Protein AF-D3S7F4-F1 (afdb_monomer_lite)

Secondary structure (DSSP, 8-state):
--TT---------HHHHHHHHHHHHHHHHHHGGGB-HHHHHHHHHHHHHHHHHHHHHHTTTTTHHHHHHHHHHHTT-HHHHHHHHHHHHHHHHHHHHHHHHHHHTT-GGGGGSHHHHHHHHHHHHHHHHHHHHHH-GGGGGGHHHHHHHHHHHHHHHHHHHTSS--TTHHHHHHHHHHHHHHHHHHHHHS-GGGGGG-HHHHHHHHHHHHHTHHHHTT-HHHHHHHHHHHHHHHHHHTT--HHHHHHHHHHHTTT-HHHHHHHHHHHHHHHHHHHHTTPPPPGGGHHHHHHHHHHHHHTT--SPB-------PPP--HHHHHHHH-TTHHHHGGGPPPPHHHHHHHHT--HHHHHHHHHHHHHT-TTS-HHHHTHHHHHHT----TT-SSSSEEEEEETTEEEEEE--EE-TTT--SSSB-GGGHHHHHTHHHH-SSEEEEEEESSPBPHHHHHHHHHHHHHH---EEEEETHHHHHHHHHTT--

Sequence (485 aa):
MISKLKLKTFKIEKRYSANTAFVIFKILKIYDSKIDVIDYITLHRVFAEIHEELIETTYRHFFGYLYQSLISYKRRNYYKLQYQINSAIYDMEIMGVKILYSRLYDYYEYLDDSLSNNFFERIDDMIECDKLVLKNKKLKYLWNLALYNLCTANKILNLYIQTNRGIYRQKSINLCKKISAILSDFINKHNIEYFYKYPSLLTYILYNLESNKQFVSRNHSIQSAILRIRDYLPTLFSKAKFKHLCWMCINLYDLDKELFNQAFRLFLEKLLESEQKRIEIPKQELPQVVLVLAYYLSDKYNGKLNFDFPIEFEKIDFENVYNILFPKYQQEFYKINVSDEDLRRLQNMDDSEIRKSLSKIIKMSDKIPEYVKQKLDTESEKPHTSAEISDFEIEIKINNKSLYVCFPIKSGREIRSRTVSENYIYQITKPFIHYKDCAVIFLTAKKCSLNLRNAINKYKERFSLPIDVLEAENLAKLFKIYGVL

Radius of gyration: 27.29 Å; chains: 1; bounding box: 67×52×82 Å

Foldseek 3Di:
DLQPPALPDDPDDLVLLLVLLVLLLLCCVLQVVFADLVVNLVSLQSLVVSLVVLVVVCVVQLLVLLQVLLVCVVVVVVVVNLVSLVVNLSSLSSLLSQLSVCVVLVPCVSCVDPSNVSCLVRNVNNLVSLLVLLPDPVNVVCVLSSLSSLLSLLVSLLSVCPHPDDPCNVVSLVSLVSSLVSLLVSLVVDDPCVCLVPLLSLLSSLLSLQSNCVSVVPDPSSVVSNVSSVVCNLVSLVSDDLLSLLSNLVSCLVPPVVSNVSSLVSNVVVVVVCVVVVPDDPSSSVSSVVSSVVSVCSVPDDHHDYSPHDAAADADDVVVVCCQQPVCLVVCVVVDDADPVLLVVQLPDDLLLLLVLSLLSRLPGPQDDPVQNVCSVVLSVDDDDPSDQASGWGWHDDPNDIEIEGEHEDHSVNDPDQADDLVCVSSQSSNSSPDNHYAYEYEYSHHHDPNNVVSVVCCCVVRVHRYHYQYRPNNSSSSVSVPND

pLDDT: mean 88.12, std 11.32, range [26.39, 98.5]

Structure (mmCIF, N/CA/C/O backbone):
data_AF-D3S7F4-F1
#
_entry.id   AF-D3S7F4-F1
#
loop_
_atom_site.group_PDB
_atom_site.id
_atom_site.type_symbol
_atom_site.label_atom_id
_atom_site.label_alt_id
_atom_site.label_comp_id
_atom_site.label_asym_id
_atom_site.label_entity_id
_atom_site.label_seq_id
_atom_site.pdbx_PDB_ins_code
_atom_site.Cartn_x
_atom_site.Cartn_y
_atom_site.Cartn_z
_atom_site.occupancy
_atom_site.B_iso_or_equiv
_atom_site.auth_seq_id
_atom_site.auth_comp_id
_atom_site.auth_asym_id
_atom_site.auth_atom_id
_atom_site.pdbx_PDB_model_num
ATOM 1 N N . MET A 1 1 ? 2.915 24.996 -0.745 1.00 30.48 1 MET A N 1
ATOM 2 C CA . MET A 1 1 ? 2.501 24.625 0.627 1.00 30.48 1 MET A CA 1
ATOM 3 C C . MET A 1 1 ? 2.683 23.127 0.909 1.00 30.48 1 MET A C 1
ATOM 5 O O . MET A 1 1 ? 3.118 22.802 1.998 1.00 30.48 1 MET A O 1
ATOM 9 N N . ILE A 1 2 ? 2.476 22.218 -0.061 1.00 33.16 2 ILE A N 1
ATOM 10 C CA . ILE A 1 2 ? 2.768 20.767 0.094 1.00 33.16 2 ILE A CA 1
ATOM 11 C C . ILE A 1 2 ? 4.264 20.431 -0.097 1.00 33.16 2 ILE A C 1
ATOM 13 O O . ILE A 1 2 ? 4.783 19.521 0.537 1.00 33.16 2 ILE A O 1
ATOM 17 N N . SER A 1 3 ? 4.993 21.238 -0.873 1.00 26.39 3 SER A N 1
ATOM 18 C CA . SER A 1 3 ? 6.397 21.024 -1.277 1.00 26.39 3 SER A CA 1
ATOM 19 C C . SER A 1 3 ? 7.462 21.143 -0.169 1.00 26.39 3 SER A C 1
ATOM 21 O O . SER A 1 3 ? 8.642 21.313 -0.464 1.00 26.39 3 SER A O 1
ATOM 23 N N . LYS A 1 4 ? 7.080 21.136 1.114 1.00 30.80 4 LYS A N 1
ATOM 24 C CA . LYS A 1 4 ? 8.023 21.245 2.246 1.00 30.80 4 LYS A CA 1
ATOM 25 C C . LYS A 1 4 ? 7.849 20.173 3.322 1.00 30.80 4 LYS A C 1
ATOM 27 O O . LYS A 1 4 ? 8.551 20.221 4.330 1.00 30.80 4 LYS A O 1
ATOM 32 N N . LEU A 1 5 ? 6.989 19.176 3.114 1.00 36.12 5 LEU A N 1
ATOM 33 C CA . LEU A 1 5 ? 6.873 18.040 4.030 1.00 36.12 5 LEU A CA 1
ATOM 34 C C . LEU A 1 5 ? 7.955 16.998 3.714 1.00 36.12 5 LEU A C 1
ATOM 36 O O . LEU A 1 5 ? 7.695 15.950 3.135 1.00 36.12 5 LEU A O 1
ATOM 40 N N . LYS A 1 6 ? 9.203 17.301 4.097 1.00 34.75 6 LYS A N 1
ATOM 41 C CA . LYS A 1 6 ? 10.329 16.362 3.999 1.00 34.75 6 LYS A CA 1
ATOM 42 C C . LYS A 1 6 ? 10.120 15.199 4.975 1.00 34.75 6 LYS A C 1
ATOM 44 O O . LYS A 1 6 ? 10.486 15.293 6.146 1.00 34.75 6 LYS A O 1
ATOM 49 N N . LEU A 1 7 ? 9.577 14.086 4.486 1.00 40.06 7 LEU A N 1
ATOM 50 C CA . LEU A 1 7 ? 9.556 12.806 5.198 1.00 40.06 7 LEU A CA 1
ATOM 51 C C . LEU A 1 7 ? 10.970 12.205 5.226 1.00 40.06 7 LEU A C 1
ATOM 53 O O . LEU A 1 7 ? 11.318 11.352 4.419 1.00 40.06 7 LEU A O 1
ATOM 57 N N . LYS A 1 8 ? 11.827 12.684 6.137 1.00 33.47 8 LYS A N 1
ATOM 58 C CA . LYS A 1 8 ? 13.136 12.064 6.393 1.00 33.47 8 LYS A CA 1
ATOM 59 C C . LYS A 1 8 ? 12.993 10.839 7.301 1.00 33.47 8 LYS A C 1
ATOM 61 O O . LYS A 1 8 ? 12.487 10.967 8.416 1.00 33.47 8 LYS A O 1
ATOM 66 N N . THR A 1 9 ? 13.505 9.716 6.789 1.00 36.69 9 THR A N 1
ATOM 67 C CA . THR A 1 9 ? 13.963 8.488 7.467 1.00 36.69 9 THR A CA 1
ATOM 68 C C . THR A 1 9 ? 13.158 8.046 8.691 1.00 36.69 9 THR A C 1
ATOM 70 O O . THR A 1 9 ? 13.318 8.512 9.821 1.00 36.69 9 THR A O 1
ATOM 73 N N . PHE A 1 10 ? 12.306 7.062 8.433 1.00 40.72 10 PHE A N 1
ATOM 74 C CA . PHE A 1 10 ? 11.439 6.386 9.376 1.00 40.72 10 PHE A CA 1
ATOM 75 C C . PHE A 1 10 ? 12.215 5.339 10.194 1.00 40.72 10 PHE A C 1
ATOM 77 O O . PHE A 1 10 ? 12.463 4.237 9.726 1.00 40.72 10 PHE A O 1
ATOM 84 N N . LYS A 1 11 ? 12.584 5.656 11.439 1.00 32.97 11 LYS A N 1
ATOM 85 C CA . LYS A 1 11 ? 12.781 4.637 12.487 1.00 32.97 11 LYS A CA 1
ATOM 86 C C . LYS A 1 11 ? 11.595 4.744 13.432 1.00 32.97 11 LYS A C 1
ATOM 88 O O . LYS A 1 11 ? 11.378 5.808 14.012 1.00 32.97 11 LYS A O 1
ATOM 93 N N . ILE A 1 12 ? 10.776 3.698 13.499 1.00 45.09 12 ILE A N 1
ATOM 94 C CA . ILE A 1 12 ? 9.385 3.817 13.929 1.00 45.09 12 ILE A CA 1
ATOM 95 C C . ILE A 1 12 ? 9.060 2.906 15.124 1.00 45.09 12 ILE A C 1
ATOM 97 O O . ILE A 1 12 ? 9.303 1.705 15.109 1.00 45.09 12 ILE A O 1
ATOM 101 N N . GLU A 1 13 ? 8.402 3.478 16.137 1.00 48.03 13 GLU A N 1
ATOM 102 C CA . GLU A 1 13 ? 7.546 2.737 17.069 1.00 48.03 13 GLU A CA 1
ATOM 103 C C . GLU A 1 13 ? 6.492 1.902 16.318 1.00 48.03 13 GLU A C 1
ATOM 105 O O . GLU A 1 13 ? 5.601 2.446 15.675 1.00 48.03 13 GLU A O 1
ATOM 110 N N . LYS A 1 14 ? 6.548 0.579 16.461 1.00 54.09 14 LYS A N 1
ATOM 111 C CA . LYS A 1 14 ? 5.698 -0.464 15.847 1.00 54.09 14 LYS A CA 1
ATOM 112 C C . LYS A 1 14 ? 4.318 -0.063 15.264 1.00 54.09 14 LYS A C 1
ATOM 114 O O . LYS A 1 14 ? 4.046 -0.368 14.106 1.00 54.09 14 LYS A O 1
ATOM 119 N N . ARG A 1 15 ? 3.430 0.625 16.003 1.00 57.69 15 ARG A N 1
ATOM 120 C CA . ARG A 1 15 ? 2.086 1.018 15.496 1.00 57.69 15 ARG A CA 1
ATOM 121 C C . ARG A 1 15 ? 2.106 2.115 14.427 1.00 57.69 15 ARG A C 1
ATOM 123 O O . ARG A 1 15 ? 1.187 2.218 13.614 1.00 57.69 15 ARG A O 1
ATOM 130 N N . TYR A 1 16 ? 3.126 2.964 14.426 1.00 69.62 16 TYR A N 1
ATOM 131 C CA . TYR A 1 16 ? 3.240 4.041 13.449 1.00 69.62 16 TYR A CA 1
ATOM 132 C C . TYR A 1 16 ? 3.542 3.491 12.037 1.00 69.62 16 TYR A C 1
ATOM 134 O O . TYR A 1 16 ? 3.062 4.063 11.056 1.00 69.62 16 TYR A O 1
ATOM 142 N N . SER A 1 17 ? 4.170 2.314 11.916 1.00 79.69 17 SER A N 1
ATOM 143 C CA . SER A 1 17 ? 4.432 1.670 10.621 1.00 79.69 17 SER A CA 1
ATOM 144 C C . SER A 1 17 ? 3.135 1.206 9.950 1.00 79.69 17 SER A C 1
ATOM 146 O O . SER A 1 17 ? 2.881 1.557 8.800 1.00 79.69 17 SER A O 1
ATOM 148 N N . ALA A 1 18 ? 2.239 0.523 10.672 1.00 85.00 18 ALA A N 1
ATOM 149 C CA . ALA A 1 18 ? 0.977 0.044 10.094 1.00 85.00 18 ALA A CA 1
ATOM 150 C C . ALA A 1 18 ? 0.045 1.187 9.644 1.00 85.00 18 ALA A C 1
ATOM 152 O O . ALA A 1 18 ? -0.585 1.116 8.587 1.00 85.00 18 ALA A O 1
ATOM 153 N N . ASN A 1 19 ? -0.004 2.279 10.413 1.00 82.94 19 ASN A N 1
ATOM 154 C CA . ASN A 1 19 ? -0.742 3.483 10.025 1.00 82.94 19 ASN A CA 1
ATOM 155 C C . ASN A 1 19 ? -0.145 4.157 8.784 1.00 82.94 19 ASN A C 1
ATOM 157 O O . ASN A 1 19 ? -0.895 4.610 7.918 1.00 82.94 19 ASN A O 1
ATOM 161 N N . THR A 1 20 ? 1.185 4.190 8.686 1.00 85.38 20 THR A N 1
ATOM 162 C CA . THR A 1 20 ? 1.892 4.699 7.506 1.00 85.38 20 THR A CA 1
ATOM 163 C C . THR A 1 20 ? 1.561 3.855 6.276 1.00 85.38 20 THR A C 1
ATOM 165 O O . THR A 1 20 ? 1.142 4.411 5.265 1.00 85.38 20 THR A O 1
ATOM 168 N N . ALA A 1 21 ? 1.612 2.522 6.376 1.00 90.31 21 ALA A N 1
ATOM 169 C CA . ALA A 1 21 ? 1.207 1.629 5.289 1.00 90.31 21 ALA A CA 1
ATOM 170 C C . ALA A 1 21 ? -0.253 1.852 4.859 1.00 90.31 21 ALA A C 1
ATOM 172 O O . ALA A 1 21 ? -0.538 1.947 3.667 1.00 90.31 21 ALA A O 1
ATOM 173 N N . PHE A 1 22 ? -1.187 2.007 5.806 1.00 90.81 22 PHE A N 1
ATOM 174 C CA . PHE A 1 22 ? -2.585 2.314 5.483 1.00 90.81 22 PHE A CA 1
ATOM 175 C C . PHE A 1 22 ? -2.738 3.628 4.702 1.00 90.81 22 PHE A C 1
ATOM 177 O O . PHE A 1 22 ? -3.496 3.681 3.731 1.00 90.81 22 PHE A O 1
ATOM 184 N N . VAL A 1 23 ? -2.023 4.679 5.114 1.00 88.75 23 VAL A N 1
ATOM 185 C CA . VAL A 1 23 ? -2.010 5.970 4.416 1.00 88.75 23 VAL A CA 1
ATOM 186 C C . VAL A 1 23 ? -1.451 5.820 3.008 1.00 88.75 23 VAL A C 1
ATOM 188 O O . VAL A 1 23 ? -2.093 6.263 2.058 1.00 88.75 23 VAL A O 1
ATOM 191 N N . ILE A 1 24 ? -0.295 5.168 2.869 1.00 89.56 24 ILE A N 1
ATOM 192 C CA . ILE A 1 24 ? 0.345 4.940 1.574 1.00 89.56 24 ILE A CA 1
ATOM 193 C C . ILE A 1 24 ? -0.605 4.186 0.641 1.00 89.56 24 ILE A C 1
ATOM 195 O O . ILE A 1 24 ? -0.855 4.643 -0.469 1.00 89.56 24 ILE A O 1
ATOM 199 N N . PHE A 1 25 ? -1.215 3.096 1.114 1.00 92.25 25 PHE A N 1
ATOM 200 C CA . PHE A 1 25 ? -2.197 2.340 0.339 1.00 92.25 25 PHE A CA 1
ATOM 201 C C . PHE A 1 25 ? -3.362 3.217 -0.132 1.00 92.25 25 PHE A C 1
ATOM 203 O O . PHE A 1 25 ? -3.783 3.126 -1.282 1.00 92.25 25 PHE A O 1
ATOM 210 N N . LYS A 1 26 ? -3.902 4.078 0.741 1.00 89.56 26 LYS A N 1
ATOM 211 C CA . LYS A 1 26 ? -4.994 4.990 0.374 1.00 89.56 26 LYS A CA 1
ATOM 212 C C . LYS A 1 26 ? -4.556 6.016 -0.671 1.00 89.56 26 LYS A C 1
ATOM 214 O O . LYS A 1 26 ? -5.317 6.258 -1.605 1.00 89.56 26 LYS A O 1
ATOM 219 N N . ILE A 1 27 ? -3.354 6.577 -0.538 1.00 86.44 27 ILE A N 1
ATOM 220 C CA . ILE A 1 27 ? -2.783 7.509 -1.517 1.00 86.44 27 ILE A CA 1
ATOM 221 C C . ILE A 1 27 ? -2.625 6.812 -2.872 1.00 86.44 27 ILE A C 1
ATOM 223 O O . ILE A 1 27 ? -3.171 7.293 -3.860 1.00 86.44 27 ILE A O 1
ATOM 227 N N . LEU A 1 28 ? -1.969 5.650 -2.907 1.00 87.75 28 LEU A N 1
ATOM 228 C CA . LEU A 1 28 ? -1.783 4.872 -4.132 1.00 87.75 28 LEU A CA 1
ATOM 229 C C . LEU A 1 28 ? -3.129 4.514 -4.771 1.00 87.75 28 LEU A C 1
ATOM 231 O O . LEU A 1 28 ? -3.322 4.740 -5.955 1.00 87.75 28 LEU A O 1
ATOM 235 N N . LYS A 1 29 ? -4.115 4.068 -3.987 1.00 85.12 29 LYS A N 1
ATOM 236 C CA . LYS A 1 29 ? -5.433 3.687 -4.514 1.00 85.12 29 LYS A CA 1
ATOM 237 C C . LYS A 1 29 ? -6.236 4.857 -5.098 1.00 85.12 29 LYS A C 1
ATOM 239 O O . LYS A 1 29 ? -6.983 4.658 -6.050 1.00 85.12 29 LYS A O 1
ATOM 244 N N . ILE A 1 30 ? -6.163 6.046 -4.499 1.00 78.88 30 ILE A N 1
ATOM 245 C CA . ILE A 1 30 ? -6.983 7.199 -4.918 1.00 78.88 30 ILE A CA 1
ATOM 246 C C . ILE A 1 30 ? -6.295 8.002 -6.022 1.00 78.88 30 ILE A C 1
ATOM 248 O O . ILE A 1 30 ? -6.971 8.565 -6.883 1.00 78.88 30 ILE A O 1
ATOM 252 N N . TYR A 1 31 ? -4.963 8.059 -6.003 1.00 76.75 31 TYR A N 1
ATOM 253 C CA . TYR A 1 31 ? -4.184 8.939 -6.869 1.00 76.75 31 TYR A CA 1
ATOM 254 C C . TYR A 1 31 ? -3.201 8.197 -7.772 1.00 76.75 31 TYR A C 1
ATOM 256 O O . TYR A 1 31 ? -2.318 8.855 -8.302 1.00 76.75 31 TYR A O 1
ATOM 264 N N . ASP A 1 32 ? -3.344 6.889 -7.999 1.00 72.88 32 ASP A N 1
ATOM 265 C CA . ASP A 1 32 ? -2.462 6.097 -8.880 1.00 72.88 32 ASP A CA 1
ATOM 266 C C . ASP A 1 32 ? -2.096 6.840 -10.186 1.00 72.88 32 ASP A C 1
ATOM 268 O O . ASP A 1 32 ? -0.934 7.059 -10.511 1.00 72.88 32 ASP A O 1
ATOM 272 N N . SER A 1 33 ? -3.103 7.401 -10.865 1.00 70.62 33 SER A N 1
ATOM 273 C CA . SER A 1 33 ? -2.940 8.165 -12.114 1.00 70.62 33 SER A CA 1
ATOM 274 C C . SER A 1 33 ? -2.572 9.649 -11.943 1.00 70.62 33 SER A C 1
ATOM 276 O O . SER A 1 33 ? -2.325 10.352 -12.927 1.00 70.62 33 SER A O 1
ATOM 278 N N . LYS A 1 34 ? -2.557 10.153 -10.706 1.00 74.88 34 LYS A N 1
ATOM 279 C CA . LYS A 1 34 ? -2.350 11.564 -10.342 1.00 74.88 34 LYS A CA 1
ATOM 280 C C . LYS A 1 34 ? -1.069 11.808 -9.536 1.00 74.88 34 LYS A C 1
ATOM 282 O O . LYS A 1 34 ? -0.811 12.960 -9.206 1.00 74.88 34 LYS A O 1
ATOM 287 N N . ILE A 1 35 ? -0.277 10.792 -9.210 1.00 78.25 35 ILE A N 1
ATOM 288 C CA . ILE A 1 35 ? 0.998 10.950 -8.493 1.00 78.25 35 ILE A CA 1
ATOM 289 C C . ILE A 1 35 ? 2.146 11.051 -9.512 1.00 78.25 35 ILE A C 1
ATOM 291 O O . ILE A 1 35 ? 2.069 10.493 -10.610 1.00 78.25 35 ILE A O 1
ATOM 295 N N . ASP A 1 36 ? 3.203 11.806 -9.197 1.00 80.06 36 ASP A N 1
ATOM 296 C CA . ASP A 1 36 ? 4.436 11.754 -9.992 1.00 80.06 36 ASP A CA 1
ATOM 297 C C . ASP A 1 36 ? 5.071 10.356 -9.911 1.00 80.06 36 ASP A C 1
ATOM 299 O O . ASP A 1 36 ? 5.052 9.706 -8.870 1.00 80.06 36 ASP A O 1
ATOM 303 N N . VAL A 1 37 ? 5.664 9.890 -11.008 1.00 81.06 37 VAL A N 1
ATOM 304 C CA . VAL A 1 37 ? 6.250 8.545 -11.108 1.00 81.06 37 VAL A CA 1
ATOM 305 C C . VAL A 1 37 ? 7.253 8.250 -9.984 1.00 81.06 37 VAL A C 1
ATOM 307 O O . VAL A 1 37 ? 7.301 7.127 -9.488 1.00 81.06 37 VAL A O 1
ATOM 310 N N . ILE A 1 38 ? 8.023 9.241 -9.533 1.00 82.25 38 ILE A N 1
ATOM 311 C CA . ILE A 1 38 ? 9.001 9.042 -8.455 1.00 82.25 38 ILE A CA 1
ATOM 312 C C . ILE A 1 38 ? 8.328 8.898 -7.100 1.00 82.25 38 ILE A C 1
ATOM 314 O O . ILE A 1 38 ? 8.712 8.036 -6.306 1.00 82.25 38 ILE A O 1
ATOM 318 N N . ASP A 1 39 ? 7.296 9.696 -6.842 1.00 81.00 39 ASP A N 1
ATOM 319 C CA . ASP A 1 39 ? 6.530 9.575 -5.611 1.00 81.00 39 ASP A CA 1
ATOM 320 C C . ASP A 1 39 ? 5.802 8.227 -5.565 1.00 81.00 39 ASP A C 1
ATOM 322 O O . ASP A 1 39 ? 5.775 7.574 -4.524 1.00 81.00 39 ASP A O 1
ATOM 326 N N . TYR A 1 40 ? 5.294 7.765 -6.708 1.00 84.88 40 TYR A N 1
ATOM 327 C CA . TYR A 1 40 ? 4.701 6.440 -6.853 1.00 84.88 40 TYR A CA 1
ATOM 328 C C . TYR A 1 40 ? 5.695 5.327 -6.490 1.00 84.88 40 TYR A C 1
ATOM 330 O O . TYR A 1 40 ? 5.409 4.512 -5.611 1.00 84.88 40 TYR A O 1
ATOM 338 N N . ILE A 1 41 ? 6.896 5.339 -7.087 1.00 83.75 41 ILE A N 1
ATOM 339 C CA . ILE A 1 41 ? 7.960 4.372 -6.770 1.00 83.75 41 ILE A CA 1
ATOM 340 C C . ILE A 1 41 ? 8.305 4.407 -5.279 1.00 83.75 41 ILE A C 1
ATOM 342 O O . ILE A 1 41 ? 8.369 3.366 -4.623 1.00 83.75 41 ILE A O 1
ATOM 346 N N . THR A 1 42 ? 8.500 5.609 -4.734 1.00 83.25 42 THR A N 1
ATOM 347 C CA . THR A 1 42 ? 8.840 5.825 -3.324 1.00 83.25 42 THR A CA 1
ATOM 348 C C . THR A 1 42 ? 7.815 5.184 -2.401 1.00 83.25 42 THR A C 1
ATOM 350 O O . THR A 1 42 ? 8.166 4.428 -1.496 1.00 83.25 42 THR A O 1
ATOM 353 N N . LEU A 1 43 ? 6.538 5.478 -2.636 1.00 86.25 43 LEU A N 1
ATOM 354 C CA . LEU A 1 43 ? 5.434 4.993 -1.822 1.00 86.25 43 LEU A CA 1
ATOM 355 C C . LEU A 1 43 ? 5.357 3.464 -1.851 1.00 86.25 43 LEU A C 1
ATOM 357 O O . LEU A 1 43 ? 5.243 2.849 -0.792 1.00 86.25 43 LEU A O 1
ATOM 361 N N . HIS A 1 44 ? 5.489 2.844 -3.026 1.00 88.06 44 HIS A N 1
ATOM 362 C CA . HIS A 1 44 ? 5.497 1.386 -3.129 1.00 88.06 44 HIS A CA 1
ATOM 363 C C . HIS A 1 44 ? 6.669 0.738 -2.378 1.00 88.06 44 HIS A C 1
ATOM 365 O O . HIS A 1 44 ? 6.449 -0.229 -1.644 1.00 88.06 44 HIS A O 1
ATOM 371 N N . ARG A 1 45 ? 7.886 1.289 -2.494 1.00 84.69 45 ARG A N 1
ATOM 372 C CA . ARG A 1 45 ? 9.069 0.787 -1.772 1.00 84.69 45 ARG A CA 1
ATOM 373 C C . ARG A 1 45 ? 8.893 0.878 -0.262 1.00 84.69 45 ARG A C 1
ATOM 375 O O . ARG A 1 45 ? 9.043 -0.119 0.434 1.00 84.69 45 ARG A O 1
ATOM 382 N N . VAL A 1 46 ? 8.502 2.052 0.237 1.00 85.62 46 VAL A N 1
ATOM 383 C CA . VAL A 1 46 ? 8.273 2.265 1.674 1.00 85.62 46 VAL A CA 1
ATOM 384 C C . VAL A 1 46 ? 7.169 1.338 2.191 1.00 85.62 46 VAL A C 1
ATOM 386 O O . VAL A 1 46 ? 7.274 0.798 3.289 1.00 85.62 46 VAL A O 1
ATOM 389 N N . PHE A 1 47 ? 6.111 1.118 1.406 1.00 90.25 47 PHE A N 1
ATOM 390 C CA . PHE A 1 47 ? 5.052 0.183 1.775 1.00 90.25 47 PHE A CA 1
ATOM 391 C C . PHE A 1 47 ? 5.564 -1.261 1.878 1.00 90.25 47 PHE A C 1
ATOM 393 O O . PHE A 1 47 ? 5.223 -1.951 2.839 1.00 90.25 47 PHE A O 1
ATOM 400 N N . ALA A 1 48 ? 6.367 -1.714 0.911 1.00 87.56 48 ALA A N 1
ATOM 401 C CA . ALA A 1 48 ? 6.949 -3.054 0.914 1.00 87.56 48 ALA A CA 1
ATOM 402 C C . ALA A 1 48 ? 7.894 -3.263 2.110 1.00 87.56 48 ALA A C 1
ATOM 404 O O . ALA A 1 48 ? 7.739 -4.247 2.828 1.00 87.56 48 ALA A O 1
ATOM 405 N N . GLU A 1 49 ? 8.775 -2.298 2.394 1.00 86.69 49 GLU A N 1
ATOM 406 C CA . GLU A 1 49 ? 9.682 -2.332 3.553 1.00 86.69 49 GLU A CA 1
ATOM 407 C C . GLU A 1 49 ? 8.910 -2.435 4.878 1.00 86.69 49 GLU A C 1
ATOM 409 O O . GLU A 1 49 ? 9.210 -3.282 5.720 1.00 86.69 49 GLU A O 1
ATOM 414 N N . ILE A 1 50 ? 7.859 -1.620 5.048 1.00 89.50 50 ILE A N 1
ATOM 415 C CA . ILE A 1 50 ? 6.989 -1.690 6.229 1.00 89.50 50 ILE A CA 1
ATOM 416 C C . ILE A 1 50 ? 6.322 -3.065 6.337 1.00 89.50 50 ILE A C 1
ATOM 418 O O . ILE A 1 50 ? 6.226 -3.623 7.431 1.00 89.50 50 ILE A O 1
ATOM 422 N N . HIS A 1 51 ? 5.808 -3.595 5.227 1.00 90.81 51 HIS A N 1
ATOM 423 C CA . HIS A 1 51 ? 5.160 -4.901 5.213 1.00 90.81 51 HIS A CA 1
ATOM 424 C C . HIS A 1 51 ? 6.124 -6.004 5.667 1.00 90.81 51 HIS A C 1
ATOM 426 O O . HIS A 1 51 ? 5.773 -6.774 6.560 1.00 90.81 51 HIS A O 1
ATOM 432 N N . GLU A 1 52 ? 7.333 -6.055 5.107 1.00 88.19 52 GLU A N 1
ATOM 433 C CA . GLU A 1 52 ? 8.350 -7.049 5.465 1.00 88.19 52 GLU A CA 1
ATOM 434 C C . GLU A 1 52 ? 8.723 -6.980 6.951 1.00 88.19 52 GLU A C 1
ATOM 436 O O . GLU A 1 52 ? 8.642 -7.997 7.645 1.00 88.19 52 GLU A O 1
ATOM 441 N N . GLU A 1 53 ? 9.019 -5.780 7.468 1.00 88.56 53 GLU A N 1
ATOM 442 C CA . GLU A 1 53 ? 9.362 -5.569 8.882 1.00 88.56 53 GLU A CA 1
ATOM 443 C C . GLU A 1 53 ? 8.243 -6.067 9.813 1.00 88.56 53 GLU A C 1
ATOM 445 O O . GLU A 1 53 ? 8.478 -6.793 10.786 1.00 88.56 53 GLU A O 1
ATOM 450 N N . LEU A 1 54 ? 6.993 -5.701 9.513 1.00 89.12 54 LEU A N 1
ATOM 451 C CA . LEU A 1 54 ? 5.839 -6.066 10.332 1.00 89.12 54 LEU A CA 1
ATOM 452 C C . LEU A 1 54 ? 5.570 -7.577 10.312 1.00 89.12 54 LEU A C 1
ATOM 454 O O . LEU A 1 54 ? 5.315 -8.173 11.366 1.00 89.12 54 LEU A O 1
ATOM 458 N N . ILE A 1 55 ? 5.646 -8.210 9.141 1.00 87.00 55 ILE A N 1
ATOM 459 C CA . ILE A 1 55 ? 5.421 -9.651 8.992 1.00 87.00 55 ILE A CA 1
ATOM 460 C C . ILE A 1 55 ? 6.504 -10.458 9.712 1.00 87.00 55 ILE A C 1
ATOM 462 O O . ILE A 1 55 ? 6.160 -11.391 10.445 1.00 87.00 55 ILE A O 1
ATOM 466 N N . GLU A 1 56 ? 7.778 -10.061 9.613 1.00 86.31 56 GLU A N 1
ATOM 467 C CA . GLU A 1 56 ? 8.882 -10.721 10.323 1.00 86.31 56 GLU A CA 1
ATOM 468 C C . GLU A 1 56 ? 8.626 -10.776 11.837 1.00 86.31 56 GLU A C 1
ATOM 470 O O . GLU A 1 56 ? 8.819 -11.811 12.485 1.00 86.31 56 GLU A O 1
ATOM 475 N N . THR A 1 57 ? 8.095 -9.688 12.410 1.00 81.19 57 THR A N 1
ATOM 476 C CA . THR A 1 57 ? 7.779 -9.657 13.844 1.00 81.19 57 THR A CA 1
ATOM 477 C C . THR A 1 57 ? 6.704 -10.663 14.253 1.00 81.19 57 THR A C 1
ATOM 479 O O . THR A 1 57 ? 6.695 -11.104 15.403 1.00 81.19 57 THR A O 1
ATOM 482 N N . THR A 1 58 ? 5.825 -11.058 13.329 1.00 82.81 58 THR A N 1
ATOM 483 C CA . THR A 1 58 ? 4.669 -11.921 13.610 1.00 82.81 58 THR A CA 1
ATOM 484 C C . THR A 1 58 ? 5.000 -13.403 13.524 1.00 82.81 58 THR A C 1
ATOM 486 O O . THR A 1 58 ? 4.408 -14.204 14.252 1.00 82.81 58 THR A O 1
ATOM 489 N N . TYR A 1 59 ? 5.992 -13.789 12.716 1.00 82.38 59 TYR A N 1
ATOM 490 C CA . TYR A 1 59 ? 6.429 -15.188 12.620 1.00 82.38 59 TYR A CA 1
ATOM 491 C C . TYR A 1 59 ? 6.911 -15.774 13.953 1.00 82.38 59 TYR A C 1
ATOM 493 O O . TYR A 1 59 ? 6.947 -16.989 14.115 1.00 82.38 59 TYR A O 1
ATOM 501 N N . ARG A 1 60 ? 7.234 -14.938 14.947 1.00 80.75 60 ARG A N 1
ATOM 502 C CA . ARG A 1 60 ? 7.663 -15.398 16.276 1.00 80.75 60 ARG A CA 1
ATOM 503 C C . ARG A 1 60 ? 6.512 -15.869 17.169 1.00 80.75 60 ARG A C 1
ATOM 505 O O . ARG A 1 60 ? 6.750 -16.640 18.093 1.00 80.75 60 ARG A O 1
ATOM 512 N N . HIS A 1 61 ? 5.279 -15.410 16.938 1.00 84.88 61 HIS A N 1
ATOM 513 C CA . HIS A 1 61 ? 4.140 -15.695 17.829 1.00 84.88 61 HIS A CA 1
ATOM 514 C C . HIS A 1 61 ? 2.822 -16.019 17.116 1.00 84.88 61 HIS A C 1
ATOM 516 O O . HIS A 1 61 ? 1.848 -16.349 17.796 1.00 84.88 61 HIS A O 1
ATOM 522 N N . PHE A 1 62 ? 2.771 -15.965 15.781 1.00 89.12 62 PHE A N 1
ATOM 523 C CA . PHE A 1 62 ? 1.633 -16.390 14.951 1.00 89.12 62 PHE A CA 1
ATOM 524 C C . PHE A 1 62 ? 0.287 -15.792 15.397 1.00 89.12 62 PHE A C 1
ATOM 526 O O . PHE A 1 62 ? -0.694 -16.509 15.583 1.00 89.12 62 PHE A O 1
ATOM 533 N N . PHE A 1 63 ? 0.236 -14.479 15.642 1.00 91.31 63 PHE A N 1
ATOM 534 C CA . PHE A 1 63 ? -0.953 -13.787 16.167 1.00 91.31 63 PHE A CA 1
ATOM 535 C C . PHE A 1 63 ? -1.458 -14.325 17.520 1.00 91.31 63 PHE A C 1
ATOM 537 O O . PHE A 1 63 ? -2.659 -14.387 17.805 1.00 91.31 63 PHE A O 1
ATOM 544 N N . GLY A 1 64 ? -0.538 -14.787 18.369 1.00 92.25 64 GLY A N 1
ATOM 545 C CA . GLY A 1 64 ? -0.863 -15.384 19.661 1.00 92.25 64 GLY A CA 1
ATOM 546 C C . GLY A 1 64 ? -1.598 -14.453 20.628 1.00 92.25 64 GLY A C 1
ATOM 547 O O . GLY A 1 64 ? -2.320 -14.937 21.499 1.00 92.25 64 GLY A O 1
ATOM 548 N N . TYR A 1 65 ? -1.494 -13.129 20.488 1.00 93.81 65 TYR A N 1
ATOM 549 C CA . TYR A 1 65 ? -2.149 -12.223 21.434 1.00 93.81 65 TYR A CA 1
ATOM 550 C C . TYR A 1 65 ? -3.672 -12.196 21.295 1.00 93.81 65 TYR A C 1
ATOM 552 O O . TYR A 1 65 ? -4.357 -11.905 22.280 1.00 93.81 65 TYR A O 1
ATOM 560 N N . LEU A 1 66 ? -4.203 -12.579 20.126 1.00 95.44 66 LEU A N 1
ATOM 561 C CA . LEU A 1 66 ? -5.643 -12.654 19.877 1.00 95.44 66 LEU A CA 1
ATOM 562 C C . LEU A 1 66 ? -6.337 -13.581 20.892 1.00 95.44 66 LEU A C 1
ATOM 564 O O . LEU A 1 66 ? -7.232 -13.141 21.610 1.00 95.44 66 LEU A O 1
ATOM 568 N N . TYR A 1 67 ? -5.858 -14.817 21.060 1.00 94.69 67 TYR A N 1
ATOM 569 C CA . TYR A 1 67 ? -6.464 -15.770 22.004 1.00 94.69 67 TYR A CA 1
ATOM 570 C C . TYR A 1 67 ? -5.970 -15.598 23.452 1.00 94.69 67 TYR A C 1
ATOM 572 O O . TYR A 1 67 ? -6.701 -15.857 24.413 1.00 94.69 67 TYR A O 1
ATOM 580 N N . GLN A 1 68 ? -4.728 -15.137 23.647 1.00 95.38 68 GLN A N 1
ATOM 581 C CA . GLN A 1 68 ? -4.152 -14.986 24.986 1.00 95.38 68 GLN A CA 1
ATOM 582 C C . GLN A 1 68 ? -4.900 -13.964 25.853 1.00 95.38 68 GLN A C 1
ATOM 584 O O . GLN A 1 68 ? -4.958 -14.136 27.075 1.00 95.38 68 GLN A O 1
ATOM 589 N N . SER A 1 69 ? -5.477 -12.927 25.236 1.00 94.75 69 SER A N 1
ATOM 590 C CA . SER A 1 69 ? -6.318 -11.938 25.921 1.00 94.75 69 SER A CA 1
ATOM 591 C C . SER A 1 69 ? -7.489 -12.609 26.659 1.00 94.75 69 SER A C 1
ATOM 593 O O . SER A 1 69 ? -7.662 -12.416 27.867 1.00 94.75 69 SER A O 1
ATOM 595 N N . LEU A 1 70 ? -8.209 -13.513 25.986 1.00 97.19 70 LEU A N 1
ATOM 596 C CA . LEU A 1 70 ? -9.322 -14.265 26.562 1.00 97.19 70 LEU A CA 1
ATOM 597 C C . LEU A 1 70 ? -8.876 -15.167 27.719 1.00 97.19 70 LEU A C 1
ATOM 599 O O . LEU A 1 70 ? -9.564 -15.259 28.739 1.00 97.19 70 LEU A O 1
ATOM 603 N N . ILE A 1 71 ? -7.711 -15.809 27.596 1.00 96.81 71 ILE A N 1
ATOM 604 C CA . ILE A 1 71 ? -7.141 -16.636 28.670 1.00 96.81 71 ILE A CA 1
ATOM 605 C C . ILE A 1 71 ? -6.885 -15.792 29.923 1.00 96.81 71 ILE A C 1
ATOM 607 O O . ILE A 1 71 ? -7.265 -16.200 31.025 1.00 96.81 71 ILE A O 1
ATOM 611 N N . SER A 1 72 ? -6.272 -14.614 29.784 1.00 95.75 72 SER A N 1
ATOM 612 C CA . SER A 1 72 ? -6.004 -13.742 30.935 1.00 95.75 72 SER A CA 1
ATOM 613 C C . SER A 1 72 ? -7.278 -13.196 31.564 1.00 95.75 72 SER A C 1
ATOM 615 O O . SER A 1 72 ? -7.350 -13.132 32.792 1.00 95.75 72 SER A O 1
ATOM 617 N N . TYR A 1 73 ? -8.299 -12.876 30.761 1.00 97.12 73 TYR A N 1
ATOM 618 C CA . TYR A 1 73 ? -9.617 -12.520 31.287 1.00 97.12 73 TYR A CA 1
ATOM 619 C C . TYR A 1 73 ? -10.200 -13.659 32.136 1.00 97.12 73 TYR A C 1
ATOM 621 O O . TYR A 1 73 ? -10.561 -13.441 33.293 1.00 97.12 73 TYR A O 1
ATOM 629 N N . LYS A 1 74 ? -10.230 -14.890 31.601 1.00 96.88 74 LYS A N 1
ATOM 630 C CA . LYS A 1 74 ? -10.757 -16.080 32.299 1.00 96.88 74 LYS A CA 1
ATOM 631 C C . LYS A 1 74 ? -10.004 -16.369 33.602 1.00 96.88 74 LYS A C 1
ATOM 633 O O . LYS A 1 74 ? -10.620 -16.729 34.601 1.00 96.88 74 LYS A O 1
ATOM 638 N N . ARG A 1 75 ? -8.687 -16.143 33.621 1.00 96.50 75 ARG A N 1
ATOM 639 C CA . ARG A 1 75 ? -7.827 -16.276 34.812 1.00 96.50 75 ARG A CA 1
ATOM 640 C C . ARG A 1 75 ? -7.864 -15.065 35.751 1.00 96.50 75 ARG A C 1
ATOM 642 O O . ARG A 1 75 ? -7.141 -15.057 36.741 1.00 96.50 75 ARG A O 1
ATOM 649 N N . ARG A 1 76 ? -8.673 -14.040 35.453 1.00 94.19 76 ARG A N 1
ATOM 650 C CA . ARG A 1 76 ? -8.779 -12.780 36.215 1.00 94.19 76 ARG A CA 1
ATOM 651 C C . ARG A 1 76 ? -7.448 -12.022 36.356 1.00 94.19 76 ARG A C 1
ATOM 653 O O . ARG A 1 76 ? -7.277 -11.237 37.284 1.00 94.19 76 ARG A O 1
ATOM 660 N N . ASN A 1 77 ? -6.513 -12.211 35.422 1.00 93.50 77 ASN A N 1
ATOM 661 C CA . ASN A 1 77 ? -5.243 -11.484 35.387 1.00 93.50 77 ASN A CA 1
ATOM 662 C C . ASN A 1 77 ? -5.393 -10.193 34.566 1.00 93.50 77 ASN A C 1
ATOM 664 O O . ASN A 1 77 ? -4.960 -10.102 33.415 1.00 93.50 77 ASN A O 1
ATOM 668 N N . TYR A 1 78 ? -6.050 -9.191 35.153 1.00 90.00 78 TYR A N 1
ATOM 669 C CA . TYR A 1 78 ? -6.410 -7.959 34.440 1.00 90.00 78 TYR A CA 1
ATOM 670 C C . TYR A 1 78 ? -5.225 -7.035 34.137 1.00 90.00 78 TYR A C 1
ATOM 672 O O . TYR A 1 78 ? -5.290 -6.257 33.185 1.00 90.00 78 TYR A O 1
ATOM 680 N N . TYR A 1 79 ? -4.132 -7.146 34.897 1.00 85.00 79 TYR A N 1
ATOM 681 C CA . TYR A 1 79 ? -2.890 -6.435 34.591 1.00 85.00 79 TYR A CA 1
ATOM 682 C C . TYR A 1 79 ? -2.303 -6.928 33.262 1.00 85.00 79 TYR A C 1
ATOM 684 O O . TYR A 1 79 ? -2.066 -6.142 32.344 1.00 85.00 79 TYR A O 1
ATOM 692 N N . LYS A 1 80 ? -2.172 -8.253 33.106 1.00 92.62 80 LYS A N 1
ATOM 693 C CA . LYS A 1 80 ? -1.700 -8.867 31.858 1.00 92.62 8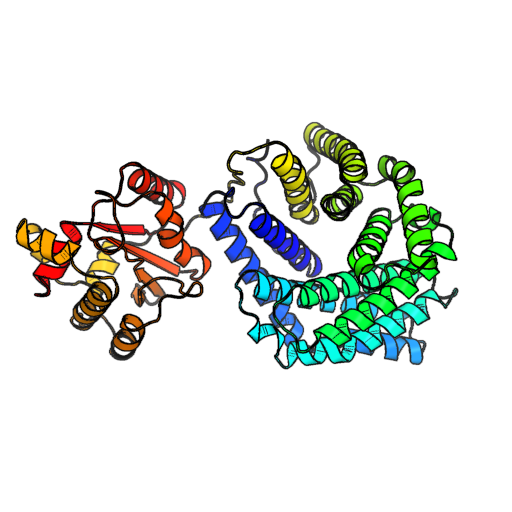0 LYS A CA 1
ATOM 694 C C . LYS A 1 80 ? -2.683 -8.663 30.701 1.00 92.62 80 LYS A C 1
ATOM 696 O O . LYS A 1 80 ? -2.256 -8.485 29.561 1.00 92.62 80 LYS A O 1
ATOM 701 N N . LEU A 1 81 ? -3.985 -8.639 30.992 1.00 93.69 81 LEU A N 1
ATOM 702 C CA . LEU A 1 81 ? -5.035 -8.423 29.997 1.00 93.69 81 LEU A CA 1
ATOM 703 C C . LEU A 1 81 ? -4.862 -7.103 29.233 1.00 93.69 81 LEU A C 1
ATOM 705 O O . LEU A 1 81 ? -4.955 -7.101 28.010 1.00 93.69 81 LEU A O 1
ATOM 709 N N . GLN A 1 82 ? -4.578 -5.993 29.922 1.00 92.75 82 GLN A N 1
ATOM 710 C CA . GLN A 1 82 ? -4.400 -4.690 29.267 1.00 92.75 82 GLN A CA 1
ATOM 711 C C . GLN A 1 82 ? -3.274 -4.716 28.226 1.00 92.75 82 GLN A C 1
ATOM 713 O O . GLN A 1 82 ? -3.425 -4.199 27.116 1.00 92.75 82 GLN A O 1
ATOM 718 N N . TYR A 1 83 ? -2.144 -5.324 28.587 1.00 93.38 83 TYR A N 1
ATOM 719 C CA . TYR A 1 83 ? -1.006 -5.502 27.689 1.00 93.38 83 TYR A CA 1
ATOM 720 C C . TYR A 1 83 ? -1.369 -6.382 26.485 1.00 93.38 83 TYR A C 1
ATOM 722 O O . TYR A 1 83 ? -1.037 -6.054 25.345 1.00 93.38 83 TYR A O 1
ATOM 730 N N . GLN A 1 84 ? -2.097 -7.474 26.719 1.00 94.44 84 GLN A N 1
ATOM 731 C CA . GLN A 1 84 ? -2.475 -8.405 25.658 1.00 94.44 84 GLN A CA 1
ATOM 732 C C . GLN A 1 84 ? -3.521 -7.835 24.703 1.00 94.44 84 GLN A C 1
ATOM 734 O O . GLN A 1 84 ? -3.392 -8.068 23.511 1.00 94.44 84 GLN A O 1
ATOM 739 N N . ILE A 1 85 ? -4.487 -7.035 25.171 1.00 94.38 85 ILE A N 1
ATOM 740 C CA . ILE A 1 85 ? -5.403 -6.305 24.275 1.00 94.38 85 ILE A CA 1
ATOM 741 C C . ILE A 1 85 ? -4.602 -5.342 23.391 1.00 94.38 85 ILE A C 1
ATOM 743 O O . ILE A 1 85 ? -4.791 -5.304 22.181 1.00 94.38 85 ILE A O 1
ATOM 747 N N . ASN A 1 86 ? -3.644 -4.601 23.957 1.00 91.88 86 ASN A N 1
ATOM 748 C CA . ASN A 1 86 ? -2.787 -3.720 23.158 1.00 91.88 86 ASN A CA 1
ATOM 749 C C . ASN A 1 86 ? -1.944 -4.464 22.118 1.00 91.88 86 ASN A C 1
ATOM 751 O O . ASN A 1 86 ? -1.732 -3.941 21.022 1.00 91.88 86 ASN A O 1
ATOM 755 N N . SER A 1 87 ? -1.473 -5.657 22.465 1.00 92.25 87 SER A N 1
ATOM 756 C CA . SER A 1 87 ? -0.697 -6.503 21.561 1.00 92.25 87 SER A CA 1
ATOM 757 C C . SER A 1 87 ? -1.590 -7.144 20.491 1.00 92.25 87 SER A C 1
ATOM 759 O O . SER A 1 87 ? -1.194 -7.205 19.336 1.00 92.25 87 SER A O 1
ATOM 761 N N . ALA A 1 88 ? -2.831 -7.505 20.831 1.00 94.75 88 ALA A N 1
ATOM 762 C CA . ALA A 1 88 ? -3.842 -7.979 19.887 1.00 94.75 88 ALA A CA 1
ATOM 763 C C . ALA A 1 88 ? -4.229 -6.903 18.857 1.00 94.75 88 ALA A C 1
ATOM 765 O O . ALA A 1 88 ? -4.348 -7.206 17.673 1.00 94.75 88 ALA A O 1
ATOM 766 N N . ILE A 1 89 ? -4.350 -5.636 19.279 1.00 94.00 89 ILE A N 1
ATOM 767 C CA . ILE A 1 89 ? -4.533 -4.497 18.361 1.00 94.00 89 ILE A CA 1
ATOM 768 C C . ILE A 1 89 ? -3.408 -4.461 17.323 1.00 94.00 89 ILE A C 1
ATOM 770 O O . ILE A 1 89 ? -3.674 -4.320 16.133 1.00 94.00 89 ILE A O 1
ATOM 774 N N . TYR A 1 90 ? -2.163 -4.608 17.775 1.00 91.56 90 TYR A N 1
ATOM 775 C CA . TYR A 1 90 ? -1.001 -4.583 16.893 1.00 91.56 90 TYR A CA 1
ATOM 776 C C . TYR A 1 90 ? -0.972 -5.789 15.940 1.00 91.56 90 TYR A C 1
ATOM 778 O O . TYR A 1 90 ? -0.777 -5.610 14.742 1.00 91.56 90 TYR A O 1
ATOM 786 N N . ASP A 1 91 ? -1.271 -6.990 16.440 1.00 93.50 91 ASP A N 1
ATOM 787 C CA . ASP A 1 91 ? -1.432 -8.205 15.631 1.00 93.50 91 ASP A CA 1
ATOM 788 C C . ASP A 1 91 ? -2.464 -8.003 14.503 1.00 93.50 91 ASP A C 1
ATOM 790 O O . ASP A 1 91 ? -2.229 -8.376 13.353 1.00 93.50 91 ASP A O 1
ATOM 794 N N . MET A 1 92 ? -3.594 -7.349 14.790 1.00 93.94 92 MET A N 1
ATOM 795 C CA . MET A 1 92 ? -4.575 -7.016 13.753 1.00 93.94 92 MET A CA 1
ATOM 796 C C . MET A 1 92 ? -4.084 -5.955 12.776 1.00 93.94 92 MET A C 1
ATOM 798 O O . MET A 1 92 ? -4.343 -6.078 11.583 1.00 93.94 92 MET A O 1
ATOM 802 N N . GLU A 1 93 ? -3.397 -4.914 13.246 1.00 93.06 93 GLU A N 1
ATOM 803 C CA . GLU A 1 93 ? -2.825 -3.884 12.373 1.00 93.06 93 GLU A CA 1
ATOM 804 C C . GLU A 1 93 ? -1.835 -4.502 11.368 1.00 93.06 93 GLU A C 1
ATOM 806 O O . GLU A 1 93 ? -1.892 -4.166 10.184 1.00 93.06 93 GLU A O 1
ATOM 811 N N . ILE A 1 94 ? -1.021 -5.477 11.794 1.00 93.38 94 ILE A N 1
ATOM 812 C CA . ILE A 1 94 ? -0.116 -6.233 10.913 1.00 93.38 94 ILE A CA 1
ATOM 813 C C . ILE A 1 94 ? -0.892 -7.060 9.883 1.00 93.38 94 ILE A C 1
ATOM 815 O O . ILE A 1 94 ? -0.603 -6.975 8.688 1.00 93.38 94 ILE A O 1
ATOM 819 N N . MET A 1 95 ? -1.915 -7.814 10.307 1.00 95.19 95 MET A N 1
ATOM 820 C CA . MET A 1 95 ? -2.773 -8.545 9.363 1.00 95.19 95 MET A CA 1
ATOM 821 C C . MET A 1 95 ? -3.455 -7.592 8.371 1.00 95.19 95 MET A C 1
ATOM 823 O O . MET A 1 95 ? -3.619 -7.909 7.193 1.00 95.19 95 MET A O 1
ATOM 827 N N . GLY A 1 96 ? -3.805 -6.389 8.826 1.00 95.12 96 GLY A N 1
ATOM 828 C CA . GLY A 1 96 ? -4.281 -5.314 7.970 1.00 95.12 96 GLY A CA 1
ATOM 829 C C . GLY A 1 96 ? -3.293 -4.966 6.869 1.00 95.12 96 GLY A C 1
ATOM 830 O O . GLY A 1 96 ? -3.677 -4.977 5.703 1.00 95.12 96 GLY A O 1
ATOM 831 N N . VAL A 1 97 ? -2.026 -4.715 7.209 1.00 94.38 97 VAL A N 1
ATOM 832 C CA . VAL A 1 97 ? -0.974 -4.437 6.215 1.00 94.38 97 VAL A CA 1
ATOM 833 C C . VAL A 1 97 ? -0.797 -5.610 5.250 1.00 94.38 97 VAL A C 1
ATOM 835 O O . VAL A 1 97 ? -0.709 -5.379 4.048 1.00 94.38 97 VAL A O 1
ATOM 838 N N . LYS A 1 98 ? -0.853 -6.856 5.734 1.00 93.38 98 LYS A N 1
ATOM 839 C CA . LYS A 1 98 ? -0.793 -8.058 4.885 1.00 93.38 98 LYS A CA 1
ATOM 840 C C . LYS A 1 98 ? -1.908 -8.111 3.835 1.00 93.38 98 LYS A C 1
ATOM 842 O O . LYS A 1 98 ? -1.667 -8.376 2.656 1.00 93.38 98 LYS A O 1
ATOM 847 N N . ILE A 1 99 ? -3.143 -7.820 4.247 1.00 94.88 99 ILE A N 1
ATOM 848 C CA . ILE A 1 99 ? -4.294 -7.759 3.336 1.00 94.88 99 ILE A CA 1
ATOM 849 C C . ILE A 1 99 ? -4.149 -6.591 2.357 1.00 94.88 99 ILE A C 1
ATOM 851 O O . ILE A 1 99 ? -4.435 -6.753 1.173 1.00 94.88 99 ILE A O 1
ATOM 855 N N . LEU A 1 100 ? -3.692 -5.424 2.819 1.00 94.56 100 LEU A N 1
ATOM 856 C CA . LEU A 1 100 ? -3.445 -4.275 1.945 1.00 94.56 100 LEU A CA 1
ATOM 857 C C . LEU A 1 100 ? -2.363 -4.575 0.900 1.00 94.56 100 LEU A C 1
ATOM 859 O O . LEU A 1 100 ? -2.556 -4.224 -0.258 1.00 94.56 100 LEU A O 1
ATOM 863 N N . TYR A 1 101 ? -1.287 -5.268 1.281 1.00 91.56 101 TYR A N 1
ATOM 864 C CA . TYR A 1 101 ? -0.237 -5.721 0.367 1.00 91.56 101 TYR A CA 1
ATOM 865 C C . TYR A 1 101 ? -0.808 -6.633 -0.719 1.00 91.56 101 TYR A C 1
ATOM 867 O O . TYR A 1 101 ? -0.648 -6.366 -1.907 1.00 91.56 101 TYR A O 1
ATOM 875 N N . SER A 1 102 ? -1.578 -7.645 -0.311 1.00 90.62 102 SER A N 1
ATOM 876 C CA . SER A 1 102 ? -2.218 -8.588 -1.239 1.00 90.62 102 SER A CA 1
ATOM 877 C C . SER A 1 102 ? -3.149 -7.886 -2.234 1.00 90.62 102 SER A C 1
ATOM 879 O O . SER A 1 102 ? -3.257 -8.303 -3.379 1.00 90.62 102 SER A O 1
ATOM 881 N N . ARG A 1 103 ? -3.811 -6.802 -1.812 1.00 90.12 103 ARG A N 1
ATOM 882 C CA . ARG A 1 103 ? -4.678 -5.986 -2.675 1.00 90.12 103 ARG A CA 1
ATOM 883 C C . ARG A 1 103 ? -3.923 -5.019 -3.575 1.00 90.12 103 ARG A C 1
ATOM 885 O O . ARG A 1 103 ? -4.434 -4.684 -4.631 1.00 90.12 103 ARG A O 1
ATOM 892 N N . LEU A 1 104 ? -2.784 -4.502 -3.124 1.00 88.25 104 LEU A N 1
ATOM 893 C CA . LEU A 1 104 ? -1.990 -3.541 -3.887 1.00 88.25 104 LEU A CA 1
ATOM 894 C C . LEU A 1 104 ? -1.272 -4.220 -5.059 1.00 88.25 104 LEU A C 1
ATOM 896 O O . LEU A 1 104 ? -1.122 -3.610 -6.109 1.00 88.25 104 LEU A O 1
ATOM 900 N N . TYR A 1 105 ? -0.861 -5.475 -4.872 1.00 84.44 105 TYR A N 1
ATOM 901 C CA . TYR A 1 105 ? -0.100 -6.254 -5.853 1.00 84.44 105 TYR A CA 1
ATOM 902 C C . TYR A 1 105 ? -0.899 -7.410 -6.475 1.00 84.44 105 TYR A C 1
ATOM 904 O O . TYR A 1 105 ? -0.318 -8.262 -7.138 1.00 84.44 105 TYR A O 1
ATOM 912 N N . ASP A 1 106 ? -2.210 -7.479 -6.216 1.00 82.69 106 ASP A N 1
ATOM 913 C CA . ASP A 1 106 ? -3.113 -8.565 -6.635 1.00 82.69 106 ASP A CA 1
ATOM 914 C C . ASP A 1 106 ? -2.611 -9.988 -6.323 1.00 82.69 106 ASP A C 1
ATOM 916 O O . ASP A 1 106 ? -2.991 -10.972 -6.960 1.00 82.69 106 ASP A O 1
ATOM 920 N N . TYR A 1 107 ? -1.796 -10.121 -5.276 1.00 83.25 107 TYR A N 1
ATOM 921 C CA . TYR A 1 107 ? -1.167 -11.377 -4.900 1.00 83.25 107 TYR A CA 1
ATOM 922 C C . TYR A 1 107 ? -1.837 -11.990 -3.673 1.00 83.25 107 TYR A C 1
ATOM 924 O O . TYR A 1 107 ? -1.359 -11.943 -2.539 1.00 83.25 107 TYR A O 1
ATOM 932 N N . TYR A 1 108 ? -3.017 -12.556 -3.910 1.00 83.81 108 TYR A N 1
ATOM 933 C CA . TYR A 1 108 ? -3.889 -13.033 -2.844 1.00 83.81 108 TYR A CA 1
ATOM 934 C C . TYR A 1 108 ? -3.502 -14.399 -2.264 1.00 83.81 108 TYR A C 1
ATOM 936 O O . TYR A 1 108 ? -4.139 -14.832 -1.309 1.00 83.81 108 TYR A O 1
ATOM 944 N N . GLU A 1 109 ? -2.538 -15.121 -2.845 1.00 77.81 109 GLU A N 1
ATOM 945 C CA . GLU A 1 109 ? -2.077 -16.422 -2.313 1.00 77.81 109 GLU A CA 1
ATOM 946 C C . GLU A 1 109 ? -1.456 -16.274 -0.920 1.00 77.81 109 GLU A C 1
ATOM 948 O O . GLU A 1 109 ? -1.604 -17.150 -0.072 1.00 77.81 109 GLU A O 1
ATOM 953 N N . TYR A 1 110 ? -0.885 -15.102 -0.624 1.00 77.81 110 TYR A N 1
ATOM 954 C CA . TYR A 1 110 ? -0.376 -14.772 0.706 1.00 77.81 110 TYR A CA 1
ATOM 955 C C . TYR A 1 110 ? -1.430 -14.793 1.820 1.00 77.81 110 TYR A C 1
ATOM 957 O O . TYR A 1 110 ? -1.063 -14.826 2.994 1.00 77.81 110 TYR A O 1
ATOM 965 N N . LEU A 1 111 ? -2.723 -14.756 1.492 1.00 87.81 111 LEU A N 1
ATOM 966 C CA . LEU A 1 111 ? -3.803 -14.762 2.484 1.00 87.81 111 LEU A CA 1
ATOM 967 C C . LEU A 1 111 ? -4.281 -16.164 2.874 1.00 87.81 111 LEU A C 1
ATOM 969 O O . LEU A 1 111 ? -5.126 -16.273 3.763 1.00 87.81 111 LEU A O 1
ATOM 973 N N . ASP A 1 112 ? -3.721 -17.203 2.253 1.00 84.81 112 ASP A N 1
ATOM 974 C CA . ASP A 1 112 ? -4.115 -18.602 2.451 1.00 84.81 112 ASP A CA 1
ATOM 975 C C . ASP A 1 112 ? -2.999 -19.420 3.148 1.00 84.81 112 ASP A C 1
ATOM 977 O O . ASP A 1 112 ? -3.024 -20.650 3.184 1.00 84.81 112 ASP A O 1
ATOM 981 N N . ASP A 1 113 ? -1.999 -18.734 3.714 1.00 87.12 113 ASP A N 1
ATOM 982 C CA . ASP A 1 113 ? -0.866 -19.347 4.410 1.00 87.12 113 ASP A CA 1
ATOM 983 C C . ASP A 1 113 ? -1.145 -19.667 5.891 1.00 87.12 113 ASP A C 1
ATOM 985 O O . ASP A 1 113 ? -2.092 -19.182 6.515 1.00 87.12 113 ASP A O 1
ATOM 989 N N . SER A 1 114 ? -0.257 -20.457 6.505 1.00 88.31 114 SER A N 1
ATOM 990 C CA . SER A 1 114 ? -0.356 -20.851 7.918 1.00 88.31 114 SER A CA 1
ATOM 991 C C . SER A 1 114 ? -0.485 -19.661 8.872 1.00 88.31 114 SER A C 1
ATOM 993 O O . SER A 1 114 ? -1.126 -19.764 9.920 1.00 88.31 114 SER A O 1
ATOM 995 N N . LEU A 1 115 ? 0.120 -18.519 8.534 1.00 90.12 115 LEU A N 1
ATOM 996 C CA . LEU A 1 115 ? 0.039 -17.312 9.347 1.00 90.12 115 LEU A CA 1
ATOM 997 C C . LEU A 1 115 ? -1.381 -16.720 9.312 1.00 90.12 115 LEU A C 1
ATOM 999 O O . LEU A 1 115 ? -1.949 -16.417 10.363 1.00 90.12 115 LEU A O 1
ATOM 1003 N N . SER A 1 116 ? -1.976 -16.618 8.124 1.00 92.44 116 SER A N 1
ATOM 1004 C CA . SER A 1 116 ? -3.342 -16.124 7.920 1.00 92.44 116 SER A CA 1
ATOM 1005 C C . SER A 1 116 ? -4.377 -17.064 8.540 1.00 92.44 116 SER A C 1
ATOM 1007 O O . SER A 1 116 ? -5.306 -16.603 9.206 1.00 92.44 116 SER A O 1
ATOM 1009 N N . ASN A 1 117 ? -4.169 -18.378 8.433 1.00 92.25 117 ASN A N 1
ATOM 1010 C CA . ASN A 1 117 ? -5.050 -19.378 9.039 1.00 92.25 117 ASN A CA 1
ATOM 1011 C C . ASN A 1 117 ? -5.140 -19.185 10.562 1.00 92.25 117 ASN A C 1
ATOM 1013 O O . ASN A 1 117 ? -6.237 -19.065 11.114 1.00 92.25 117 ASN A O 1
ATOM 1017 N N . ASN A 1 118 ? -3.991 -19.021 11.228 1.00 93.88 118 ASN A N 1
ATOM 1018 C CA . ASN A 1 118 ? -3.933 -18.745 12.666 1.00 93.88 118 ASN A CA 1
ATOM 1019 C C . ASN A 1 118 ? -4.666 -17.448 13.050 1.00 93.88 118 ASN A C 1
ATOM 1021 O O . ASN A 1 118 ? -5.339 -17.407 14.082 1.00 93.88 118 ASN A O 1
ATOM 1025 N N . PHE A 1 119 ? -4.569 -16.391 12.236 1.00 95.94 119 PHE A N 1
ATOM 1026 C CA . PHE A 1 119 ? -5.310 -15.148 12.474 1.00 95.94 119 PHE A CA 1
ATOM 1027 C C . PHE A 1 119 ? -6.821 -15.398 12.502 1.00 95.94 119 PHE A C 1
ATOM 1029 O O . PHE A 1 119 ? -7.503 -15.056 13.474 1.00 95.94 119 PHE A O 1
ATOM 1036 N N . PHE A 1 120 ? -7.349 -16.014 11.441 1.00 95.94 120 PHE A N 1
ATOM 1037 C CA . PHE A 1 120 ? -8.787 -16.219 11.298 1.00 95.94 120 PHE A CA 1
ATOM 1038 C C . PHE A 1 120 ? -9.338 -17.234 12.294 1.00 95.94 120 PHE A C 1
ATOM 1040 O O . PHE A 1 120 ? -10.509 -17.133 12.660 1.00 95.94 120 PHE A O 1
ATOM 1047 N N . GLU A 1 121 ? -8.542 -18.191 12.765 1.00 94.19 121 GLU A N 1
ATOM 1048 C CA . GLU A 1 121 ? -8.915 -19.096 13.856 1.00 94.19 121 GLU A CA 1
ATOM 1049 C C . GLU A 1 121 ? -9.089 -18.362 15.190 1.00 94.19 121 GLU A C 1
ATOM 1051 O O . GLU A 1 121 ? -10.078 -18.597 15.880 1.00 94.19 121 GLU A O 1
ATOM 1056 N N . ARG A 1 122 ? -8.184 -17.433 15.517 1.00 96.19 122 ARG A N 1
ATOM 1057 C CA . ARG A 1 122 ? -8.065 -16.840 16.863 1.00 96.19 122 ARG A CA 1
ATOM 1058 C C . ARG A 1 122 ? -8.840 -15.538 17.060 1.00 96.19 122 ARG A C 1
ATOM 1060 O O . ARG A 1 122 ? -9.049 -15.115 18.195 1.00 96.19 122 ARG A O 1
ATOM 1067 N N . ILE A 1 123 ? -9.263 -14.869 15.987 1.00 97.44 123 ILE A N 1
ATOM 1068 C CA . ILE A 1 123 ? -9.919 -13.555 16.093 1.00 97.44 123 ILE A CA 1
ATOM 1069 C C . ILE A 1 123 ? -11.245 -13.594 16.881 1.00 97.44 123 ILE A C 1
ATOM 1071 O O . ILE A 1 123 ? -11.594 -12.610 17.532 1.00 97.44 123 ILE A O 1
ATOM 1075 N N . ASP A 1 124 ? -11.975 -14.716 16.877 1.00 97.31 124 ASP A N 1
ATOM 1076 C CA . ASP A 1 124 ? -13.235 -14.823 17.631 1.00 97.31 124 ASP A CA 1
ATOM 1077 C C . ASP A 1 124 ? -13.005 -14.814 19.152 1.00 97.31 124 ASP A C 1
ATOM 1079 O O . ASP A 1 124 ? -13.785 -14.203 19.887 1.00 97.31 124 ASP A O 1
ATOM 1083 N N . ASP A 1 125 ? -11.892 -15.393 19.622 1.00 97.69 125 ASP A N 1
ATOM 1084 C CA . ASP A 1 125 ? -11.513 -15.360 21.040 1.00 97.69 125 ASP A CA 1
ATOM 1085 C C . ASP A 1 125 ? -11.272 -13.927 21.522 1.00 97.69 125 ASP A C 1
ATOM 1087 O O . ASP A 1 125 ? -11.718 -13.538 22.605 1.00 97.69 125 ASP A O 1
ATOM 1091 N N . MET A 1 126 ? -10.601 -13.124 20.694 1.00 97.44 126 MET A N 1
ATOM 1092 C CA . MET A 1 126 ? -10.364 -11.709 20.967 1.00 97.44 126 MET A CA 1
ATOM 1093 C C . MET A 1 126 ? -11.690 -10.933 21.026 1.00 97.44 126 MET A C 1
ATOM 1095 O O . MET A 1 126 ? -11.926 -10.199 21.988 1.00 97.44 126 MET A O 1
ATOM 1099 N N . ILE A 1 127 ? -12.596 -11.152 20.064 1.00 98.38 127 ILE A N 1
ATOM 1100 C CA . ILE A 1 127 ? -13.915 -10.492 20.037 1.00 98.38 127 ILE A CA 1
ATOM 1101 C C . ILE A 1 127 ? -14.735 -10.863 21.280 1.00 98.38 127 ILE A C 1
ATOM 1103 O O . ILE A 1 127 ? -15.404 -10.006 21.868 1.00 98.38 127 ILE A O 1
ATOM 1107 N N . GLU A 1 128 ? -14.694 -12.128 21.707 1.00 98.38 128 GLU A N 1
ATOM 1108 C CA . GLU A 1 128 ? -15.377 -12.558 22.927 1.00 98.38 128 GLU A CA 1
ATOM 1109 C C . GLU A 1 128 ? -14.749 -11.930 24.178 1.00 98.38 128 GLU A C 1
ATOM 1111 O O . GLU A 1 128 ? -15.478 -11.467 25.058 1.00 98.38 128 GLU A O 1
ATOM 1116 N N . CYS A 1 129 ? -13.419 -11.831 24.243 1.00 98.19 129 CYS A N 1
ATOM 1117 C CA . CYS A 1 129 ? -12.728 -11.140 25.329 1.00 98.19 129 CYS A CA 1
ATOM 1118 C C . CYS A 1 129 ? -13.182 -9.678 25.452 1.00 98.19 129 CYS A C 1
ATOM 1120 O O . CYS A 1 129 ? -13.582 -9.245 26.535 1.00 98.19 129 CYS A O 1
ATOM 1122 N N . ASP A 1 130 ? -13.195 -8.926 24.352 1.00 98.31 130 ASP A N 1
ATOM 1123 C CA . ASP A 1 130 ? -13.593 -7.516 24.365 1.00 98.31 130 ASP A CA 1
ATOM 1124 C C . ASP A 1 130 ? -15.054 -7.332 24.782 1.00 98.31 130 ASP A C 1
ATOM 1126 O O . ASP A 1 130 ? -15.371 -6.474 25.609 1.00 98.31 130 ASP A O 1
ATOM 1130 N N . LYS A 1 131 ? -15.956 -8.192 24.301 1.00 98.50 131 LYS A N 1
ATOM 1131 C CA . LYS A 1 131 ? -17.358 -8.213 24.742 1.00 98.50 131 LYS A CA 1
ATOM 1132 C C . LYS A 1 131 ? -17.476 -8.423 26.255 1.00 98.50 131 LYS A C 1
ATOM 1134 O O . LYS A 1 131 ? -18.275 -7.751 26.913 1.00 98.50 131 LYS A O 1
ATOM 1139 N N . LEU A 1 132 ? -16.698 -9.346 26.819 1.00 98.19 132 LEU A N 1
ATOM 1140 C CA . LEU A 1 132 ? -16.681 -9.627 28.256 1.00 98.19 132 LEU A CA 1
ATOM 1141 C C . LEU A 1 132 ? -16.085 -8.468 29.074 1.00 98.19 132 LEU A C 1
ATOM 1143 O O . LEU A 1 132 ? -16.558 -8.189 30.181 1.00 98.19 132 LEU A O 1
ATOM 1147 N N . VAL A 1 133 ? -15.087 -7.763 28.535 1.00 97.88 133 VAL A N 1
ATOM 1148 C CA . VAL A 1 133 ? -14.522 -6.540 29.129 1.00 97.88 133 VAL A CA 1
ATOM 1149 C C . VAL A 1 133 ? -15.563 -5.420 29.168 1.00 97.88 133 VAL A C 1
ATOM 1151 O O . VAL A 1 133 ? -15.766 -4.812 30.220 1.00 97.88 133 VAL A O 1
ATOM 1154 N N . LEU A 1 134 ? -16.278 -5.185 28.064 1.00 97.31 134 LEU A N 1
ATOM 1155 C CA . LEU A 1 134 ? -17.294 -4.130 27.969 1.00 97.31 134 LEU A CA 1
ATOM 1156 C C . LEU A 1 134 ? -18.499 -4.376 28.889 1.00 97.31 134 LEU A C 1
ATOM 1158 O O . LEU A 1 134 ? -19.073 -3.430 29.423 1.00 97.31 134 LEU A O 1
ATOM 1162 N N . LYS A 1 135 ? -18.851 -5.640 29.151 1.00 96.44 135 LYS A N 1
ATOM 1163 C CA . LYS A 1 135 ? -19.906 -5.998 30.117 1.00 96.44 135 LYS A CA 1
ATOM 1164 C C . LYS A 1 135 ? -19.486 -5.827 31.581 1.00 96.44 135 LYS A C 1
ATOM 1166 O O . LYS A 1 135 ? -20.346 -5.714 32.455 1.00 96.44 135 LYS A O 1
ATOM 1171 N N . ASN A 1 136 ? -18.186 -5.809 31.876 1.00 95.38 136 ASN A N 1
ATOM 1172 C CA . ASN A 1 136 ? -17.683 -5.737 33.242 1.00 95.38 136 ASN A CA 1
ATOM 1173 C C . ASN A 1 136 ? -17.384 -4.286 33.653 1.00 95.38 136 ASN A C 1
ATOM 1175 O O . ASN A 1 136 ? -16.346 -3.723 33.307 1.00 95.38 136 ASN A O 1
ATOM 1179 N N . LYS A 1 137 ? -18.263 -3.693 34.474 1.00 92.75 137 LYS A N 1
ATOM 1180 C CA . LYS A 1 137 ? -18.096 -2.319 34.989 1.00 92.75 137 LYS A CA 1
ATOM 1181 C C . LYS A 1 137 ? -16.787 -2.105 35.765 1.00 92.75 137 LYS A C 1
ATOM 1183 O O . LYS A 1 137 ? -16.267 -0.992 35.746 1.00 92.75 137 LYS A O 1
ATOM 1188 N N . LYS A 1 138 ? -16.218 -3.144 36.398 1.00 93.81 138 LYS A N 1
ATOM 1189 C CA . LYS A 1 138 ? -14.920 -3.050 37.101 1.00 93.81 138 LYS A CA 1
ATOM 1190 C C . LYS A 1 138 ? -13.748 -2.834 36.135 1.00 93.81 138 LYS A C 1
ATOM 1192 O O . LYS A 1 138 ? -12.709 -2.331 36.543 1.00 93.81 138 LYS A O 1
ATOM 1197 N N . LEU A 1 139 ? -13.923 -3.164 34.855 1.00 95.12 139 LEU A N 1
ATOM 1198 C CA . LEU A 1 139 ? -12.916 -3.017 33.801 1.00 95.12 139 LEU A CA 1
ATOM 1199 C C . LEU A 1 139 ? -13.162 -1.788 32.915 1.00 95.12 139 LEU A C 1
ATOM 1201 O O . LEU A 1 139 ? -12.661 -1.723 31.796 1.00 95.12 139 LEU A O 1
ATOM 1205 N N . LYS A 1 140 ? -13.896 -0.780 33.410 1.00 93.25 140 LYS A N 1
ATOM 1206 C CA . LYS A 1 140 ? -14.211 0.452 32.662 1.00 93.25 140 LYS A CA 1
ATOM 1207 C C . LYS A 1 140 ? -12.980 1.172 32.098 1.00 93.25 140 LYS A C 1
ATOM 1209 O O . LYS A 1 140 ? -13.061 1.795 31.042 1.00 93.25 140 LYS A O 1
ATOM 1214 N N . TYR A 1 141 ? -11.835 1.067 32.770 1.00 91.69 141 TYR A N 1
ATOM 1215 C CA . TYR A 1 141 ? -10.567 1.637 32.304 1.00 91.69 141 TYR A CA 1
ATOM 1216 C C . TYR A 1 141 ? -10.041 0.982 31.009 1.00 91.69 141 TYR A C 1
ATOM 1218 O O . TYR A 1 141 ? -9.267 1.605 30.288 1.00 91.69 141 TYR A O 1
ATOM 1226 N N . LEU A 1 142 ? -10.495 -0.235 30.680 1.00 94.31 142 LEU A N 1
ATOM 1227 C CA . LEU A 1 142 ? -10.146 -0.967 29.457 1.00 94.31 142 LEU A CA 1
ATOM 1228 C C . LEU A 1 142 ? -11.146 -0.775 28.314 1.00 94.31 142 LEU A C 1
ATOM 1230 O O . LEU A 1 142 ? -10.860 -1.197 27.197 1.00 94.31 142 LEU A O 1
ATOM 1234 N N . TRP A 1 143 ? -12.300 -0.143 28.547 1.00 95.38 143 TRP A N 1
ATOM 1235 C CA . TRP A 1 143 ? -13.354 -0.047 27.530 1.00 95.38 143 TRP A CA 1
ATOM 1236 C C . TRP A 1 143 ? -12.884 0.632 26.243 1.00 95.38 143 TRP A C 1
ATOM 1238 O O . TRP A 1 143 ? -13.160 0.125 25.164 1.00 95.38 143 TRP A O 1
ATOM 1248 N N . ASN A 1 144 ? -12.110 1.716 26.336 1.00 93.88 144 ASN A N 1
ATOM 1249 C CA . ASN A 1 144 ? -11.552 2.376 25.150 1.00 93.88 144 ASN A CA 1
ATOM 1250 C C . ASN A 1 144 ? -10.658 1.447 24.322 1.00 93.88 144 ASN A C 1
ATOM 1252 O O . ASN A 1 144 ? -10.715 1.480 23.096 1.00 93.88 144 ASN A O 1
ATOM 1256 N N . LEU A 1 145 ? -9.848 0.620 24.991 1.00 94.06 145 LEU A N 1
ATOM 1257 C CA . LEU A 1 145 ? -8.976 -0.342 24.322 1.00 94.06 145 LEU A CA 1
ATOM 1258 C C . LEU A 1 145 ? -9.803 -1.428 23.637 1.00 94.06 145 LEU A C 1
ATOM 1260 O O . LEU A 1 145 ? -9.597 -1.661 22.454 1.00 94.06 145 LEU A O 1
ATOM 1264 N N . ALA A 1 146 ? -10.775 -2.016 24.337 1.00 97.19 146 ALA A N 1
ATOM 1265 C CA . ALA A 1 146 ? -11.662 -3.036 23.778 1.00 97.19 146 ALA A CA 1
ATOM 1266 C C . ALA A 1 146 ? -12.488 -2.508 22.588 1.00 97.19 146 ALA A C 1
ATOM 1268 O O . ALA A 1 146 ? -12.597 -3.166 21.560 1.00 97.19 146 ALA A O 1
ATOM 1269 N N . LEU A 1 147 ? -13.024 -1.285 22.673 1.00 98.12 147 LEU A N 1
ATOM 1270 C CA . LEU A 1 147 ? -13.746 -0.657 21.559 1.00 98.12 147 LEU A CA 1
ATOM 1271 C C . LEU A 1 147 ? -12.834 -0.412 20.352 1.00 98.12 147 LEU A C 1
ATOM 1273 O O . LEU A 1 147 ? -13.228 -0.688 19.222 1.00 98.12 147 LEU A O 1
ATOM 1277 N N . TYR A 1 148 ? -11.615 0.087 20.575 1.00 96.75 148 TYR A N 1
ATOM 1278 C CA . TYR A 1 148 ? -10.647 0.291 19.495 1.00 96.75 148 TYR A CA 1
ATOM 1279 C C . TYR A 1 148 ? -10.229 -1.037 18.846 1.00 96.75 148 TYR A C 1
ATOM 1281 O O . TYR A 1 148 ? -10.111 -1.116 17.622 1.00 96.75 148 TYR A O 1
ATOM 1289 N N . ASN A 1 149 ? -10.045 -2.081 19.657 1.00 97.12 149 ASN A N 1
ATOM 1290 C CA . ASN A 1 149 ? -9.712 -3.435 19.228 1.00 97.12 149 ASN A CA 1
ATOM 1291 C C . ASN A 1 149 ? -10.834 -4.011 18.341 1.00 97.12 149 ASN A C 1
ATOM 1293 O O . ASN A 1 149 ? -10.586 -4.359 17.190 1.00 97.12 149 ASN A O 1
ATOM 1297 N N . LEU A 1 150 ? -12.094 -3.940 18.781 1.00 98.50 150 LEU A N 1
ATOM 1298 C CA . LEU A 1 150 ? -13.264 -4.322 17.977 1.00 98.50 150 LEU A CA 1
ATOM 1299 C C . LEU A 1 150 ? -13.377 -3.540 16.657 1.00 98.50 150 LEU A C 1
ATOM 1301 O O . LEU A 1 150 ? -13.610 -4.135 15.604 1.00 98.50 150 LEU A O 1
ATOM 1305 N N . CYS A 1 151 ? -13.196 -2.216 16.683 1.00 97.56 151 CYS A N 1
ATOM 1306 C CA . CYS A 1 151 ? -13.214 -1.396 15.468 1.00 97.56 151 CYS A CA 1
ATOM 1307 C C . CYS A 1 151 ? -12.095 -1.785 14.491 1.00 97.56 151 CYS A C 1
ATOM 1309 O O . CYS A 1 151 ? -12.311 -1.817 13.280 1.00 97.56 151 CYS A O 1
ATOM 1311 N N . THR A 1 152 ? -10.911 -2.111 15.008 1.00 96.81 152 THR A N 1
ATOM 1312 C CA . THR A 1 152 ? -9.774 -2.563 14.198 1.00 96.81 152 THR A CA 1
ATOM 1313 C C . THR A 1 152 ? -10.044 -3.931 13.596 1.00 96.81 152 THR A C 1
ATOM 1315 O O . THR A 1 152 ? -9.921 -4.084 12.384 1.00 96.81 152 THR A O 1
ATOM 1318 N N . ALA A 1 153 ? -10.538 -4.881 14.389 1.00 97.62 153 ALA A N 1
ATOM 1319 C CA . ALA A 1 153 ? -10.960 -6.193 13.913 1.00 97.62 153 ALA A CA 1
ATOM 1320 C C . ALA A 1 153 ? -11.953 -6.075 12.756 1.00 97.62 153 ALA A C 1
ATOM 1322 O O . ALA A 1 153 ? -11.762 -6.660 11.693 1.00 97.62 153 ALA A O 1
ATOM 1323 N N . ASN A 1 154 ? -12.987 -5.254 12.934 1.00 97.12 154 ASN A N 1
ATOM 1324 C CA . ASN A 1 154 ? -14.016 -5.081 11.925 1.00 97.12 154 ASN A CA 1
ATOM 1325 C C . ASN A 1 154 ? -13.496 -4.394 10.654 1.00 97.12 154 ASN A C 1
ATOM 1327 O O . ASN A 1 154 ? -13.878 -4.798 9.554 1.00 97.12 154 ASN A O 1
ATOM 1331 N N . LYS A 1 155 ? -12.585 -3.419 10.773 1.00 95.06 155 LYS A N 1
ATOM 1332 C CA . LYS A 1 155 ? -11.887 -2.824 9.623 1.00 95.06 155 LYS A CA 1
ATOM 1333 C C . LYS A 1 155 ? -11.107 -3.885 8.841 1.00 95.06 155 LYS A C 1
ATOM 1335 O O . LYS A 1 155 ? -11.243 -3.950 7.622 1.00 95.06 155 LYS A O 1
ATOM 1340 N N . ILE A 1 156 ? -10.326 -4.729 9.519 1.00 95.88 156 ILE A N 1
ATOM 1341 C CA . ILE A 1 156 ? -9.503 -5.763 8.870 1.00 95.88 156 ILE A CA 1
ATOM 1342 C C . ILE A 1 156 ? -10.369 -6.830 8.195 1.00 95.88 156 ILE A C 1
ATOM 1344 O O . ILE A 1 156 ? -10.125 -7.190 7.044 1.00 95.88 156 ILE A O 1
ATOM 1348 N N . LEU A 1 157 ? -11.428 -7.286 8.864 1.00 96.88 157 LEU A N 1
ATOM 1349 C CA . LEU A 1 157 ? -12.375 -8.242 8.290 1.00 96.88 157 LEU A CA 1
ATOM 1350 C C . LEU A 1 157 ? -13.069 -7.680 7.040 1.00 96.88 157 LEU A C 1
ATOM 1352 O O . LEU A 1 157 ? -13.174 -8.382 6.038 1.00 96.88 157 LEU A O 1
ATOM 1356 N N . ASN A 1 158 ? -13.472 -6.404 7.051 1.00 95.06 158 ASN A N 1
ATOM 1357 C CA . ASN A 1 158 ? -14.012 -5.741 5.860 1.00 95.06 158 ASN A CA 1
ATOM 1358 C C . ASN A 1 158 ? -12.982 -5.620 4.732 1.00 95.06 158 ASN A C 1
ATOM 1360 O O . ASN A 1 158 ? -13.329 -5.828 3.569 1.00 95.06 158 ASN A O 1
ATOM 1364 N N . LEU A 1 159 ? -11.718 -5.321 5.052 1.00 93.81 159 LEU A N 1
ATOM 1365 C CA . LEU A 1 159 ? -10.647 -5.300 4.054 1.00 93.81 159 LEU A CA 1
ATOM 1366 C C . LEU A 1 159 ? -10.470 -6.667 3.386 1.00 93.81 159 LEU A C 1
ATOM 1368 O O . LEU A 1 159 ? -10.288 -6.692 2.170 1.00 93.81 159 LEU A O 1
ATOM 1372 N N . TYR A 1 160 ? -10.573 -7.767 4.145 1.00 95.25 160 TYR A N 1
ATOM 1373 C CA . TYR A 1 160 ? -10.525 -9.131 3.608 1.00 95.25 160 TYR A CA 1
ATOM 1374 C C . TYR A 1 160 ? -11.743 -9.460 2.734 1.00 95.25 160 TYR A C 1
ATOM 1376 O O . TYR A 1 160 ? -11.584 -9.998 1.644 1.00 95.25 160 TYR A O 1
ATOM 1384 N N . ILE A 1 161 ? -12.961 -9.102 3.162 1.00 94.44 161 ILE A N 1
ATOM 1385 C CA . ILE A 1 161 ? -14.197 -9.357 2.390 1.00 94.44 161 ILE A CA 1
ATOM 1386 C C . ILE A 1 161 ? -14.152 -8.696 1.002 1.00 94.44 161 ILE A C 1
ATOM 1388 O O . ILE A 1 161 ? -14.754 -9.197 0.055 1.00 94.44 161 ILE A O 1
ATOM 1392 N N . GLN A 1 162 ? -13.436 -7.577 0.883 1.00 90.88 162 GLN A N 1
ATOM 1393 C CA . GLN A 1 162 ? -13.222 -6.854 -0.371 1.00 90.88 162 GLN A CA 1
ATOM 1394 C C . GLN A 1 162 ? -12.111 -7.448 -1.260 1.00 90.88 162 GLN A C 1
ATOM 1396 O O . GLN A 1 162 ? -11.775 -6.841 -2.276 1.00 90.88 162 GLN A O 1
ATOM 1401 N N . THR A 1 163 ? -11.503 -8.570 -0.873 1.00 90.31 163 THR A N 1
ATOM 1402 C CA . THR A 1 163 ? -10.557 -9.319 -1.714 1.00 90.31 163 THR A CA 1
ATOM 1403 C C . THR A 1 163 ? -11.292 -10.328 -2.599 1.00 90.31 163 THR A C 1
ATOM 1405 O O . THR A 1 163 ? -12.468 -10.632 -2.382 1.00 90.31 163 THR A O 1
ATOM 1408 N N . ASN A 1 164 ? -10.579 -10.904 -3.569 1.00 82.69 164 ASN A N 1
ATOM 1409 C CA . ASN A 1 164 ? -11.107 -11.967 -4.429 1.00 82.69 164 ASN A CA 1
ATOM 1410 C C . ASN A 1 164 ? -11.086 -13.359 -3.760 1.00 82.69 164 ASN A C 1
ATOM 1412 O O . ASN A 1 164 ? -11.492 -14.340 -4.378 1.00 82.69 164 ASN A O 1
ATOM 1416 N N . ARG A 1 165 ? -10.636 -13.474 -2.500 1.00 85.75 165 ARG A N 1
ATOM 1417 C CA . ARG A 1 165 ? -10.529 -14.757 -1.788 1.00 85.75 165 ARG A CA 1
ATOM 1418 C C . ARG A 1 165 ? -11.820 -15.121 -1.059 1.00 85.75 165 ARG A C 1
ATOM 1420 O O . ARG A 1 165 ? -12.452 -14.299 -0.396 1.00 85.75 165 ARG A O 1
ATOM 1427 N N . GLY A 1 166 ? -12.206 -16.392 -1.178 1.00 86.62 166 GLY A N 1
ATOM 1428 C CA . GLY A 1 166 ? -13.439 -16.927 -0.596 1.00 86.62 166 GLY A CA 1
ATOM 1429 C C . GLY A 1 166 ? -13.278 -17.601 0.768 1.00 86.62 166 GLY A C 1
ATOM 1430 O O . GLY A 1 166 ? -14.251 -17.642 1.520 1.00 86.62 166 GLY A O 1
ATOM 1431 N N . ILE A 1 167 ? -12.078 -18.091 1.105 1.00 93.19 167 ILE A N 1
ATOM 1432 C CA . ILE A 1 167 ? -11.854 -19.068 2.190 1.00 93.19 167 ILE A CA 1
ATOM 1433 C C . ILE A 1 167 ? -12.436 -18.606 3.533 1.00 93.19 167 ILE A C 1
ATOM 1435 O O . ILE A 1 167 ? -13.195 -19.343 4.161 1.00 93.19 167 ILE A O 1
ATOM 1439 N N . TYR A 1 168 ? -12.170 -17.364 3.948 1.00 94.88 168 TYR A N 1
ATOM 1440 C CA . TYR A 1 168 ? -12.669 -16.835 5.225 1.00 94.88 168 TYR A CA 1
ATOM 1441 C C . TYR A 1 168 ? -13.867 -15.895 5.092 1.00 94.88 168 TYR A C 1
ATOM 1443 O O . TYR A 1 168 ? -14.357 -15.386 6.100 1.00 94.88 168 TYR A O 1
ATOM 1451 N N . ARG A 1 169 ? -14.398 -15.679 3.882 1.00 94.81 169 ARG A N 1
ATOM 1452 C CA . ARG A 1 169 ? -15.361 -14.600 3.604 1.00 94.81 169 ARG A CA 1
ATOM 1453 C C . ARG A 1 169 ? -16.622 -14.698 4.462 1.00 94.81 169 ARG A C 1
ATOM 1455 O O . ARG A 1 169 ? -17.019 -13.713 5.083 1.00 94.81 169 ARG A O 1
ATOM 1462 N N . GLN A 1 170 ? -17.229 -15.883 4.555 1.00 96.06 170 GLN A N 1
ATOM 1463 C CA . GLN A 1 170 ? -18.443 -16.074 5.357 1.00 96.06 170 GLN A CA 1
ATOM 1464 C C . GLN A 1 170 ? -18.174 -15.928 6.861 1.00 96.06 170 GLN A C 1
ATOM 1466 O O . GLN A 1 170 ? -18.970 -15.312 7.577 1.00 96.06 170 GLN A O 1
ATOM 1471 N N . LYS A 1 171 ? -17.034 -16.446 7.341 1.00 96.25 171 LYS A N 1
ATOM 1472 C CA . LYS A 1 171 ? -16.602 -16.276 8.734 1.00 96.25 171 LYS A CA 1
ATOM 1473 C C . LYS A 1 171 ? -16.416 -14.792 9.052 1.00 96.25 171 LYS A C 1
ATOM 1475 O O . LYS A 1 171 ? -16.967 -14.316 10.042 1.00 96.25 171 LYS A O 1
ATOM 1480 N N . SER A 1 172 ? -15.735 -14.048 8.182 1.00 97.00 172 SER A N 1
ATOM 1481 C CA . SER A 1 172 ? -15.536 -12.605 8.323 1.00 97.00 172 SER A CA 1
ATOM 1482 C C . SER A 1 172 ? -16.855 -11.842 8.376 1.00 97.00 172 SER A C 1
ATOM 1484 O O . SER A 1 172 ? -17.035 -11.031 9.278 1.00 97.00 172 SER A O 1
ATOM 1486 N N . ILE A 1 173 ? -17.813 -12.147 7.492 1.00 96.81 173 ILE A N 1
ATOM 1487 C CA . ILE A 1 173 ? -19.146 -11.522 7.507 1.00 96.81 173 ILE A CA 1
ATOM 1488 C C . ILE A 1 173 ? -19.856 -11.772 8.845 1.00 96.81 173 ILE A C 1
ATOM 1490 O O . ILE A 1 173 ? -20.414 -10.845 9.436 1.00 96.81 173 ILE A O 1
ATOM 1494 N N . ASN A 1 174 ? -19.828 -13.007 9.352 1.00 97.06 174 ASN A N 1
ATOM 1495 C CA . ASN A 1 174 ? -20.471 -13.351 10.622 1.00 97.06 174 ASN A CA 1
ATOM 1496 C C . ASN A 1 174 ? -19.834 -12.605 11.806 1.00 97.06 174 ASN A C 1
ATOM 1498 O O . ASN A 1 174 ? -20.546 -12.076 12.663 1.00 97.06 174 ASN A O 1
ATOM 1502 N N . LEU A 1 175 ? -18.504 -12.502 11.827 1.00 97.62 175 LEU A N 1
ATOM 1503 C CA . LEU A 1 175 ? -17.777 -11.748 12.846 1.00 97.62 175 LEU A CA 1
ATOM 1504 C C . LEU A 1 175 ? -18.047 -10.240 12.748 1.00 97.62 175 LEU A C 1
ATOM 1506 O O . LEU A 1 175 ? -18.291 -9.609 13.774 1.00 97.62 175 LEU A O 1
ATOM 1510 N N . CYS A 1 176 ? -18.113 -9.670 11.542 1.00 97.56 176 CYS A N 1
ATOM 1511 C CA . CYS A 1 176 ? -18.512 -8.276 11.327 1.00 97.56 176 CYS A CA 1
ATOM 1512 C C . CYS A 1 176 ? -19.900 -7.983 11.919 1.00 97.56 176 CYS A C 1
ATOM 1514 O O . CYS A 1 176 ? -20.072 -7.001 12.644 1.00 97.56 176 CYS A O 1
ATOM 1516 N N . LYS A 1 177 ? -20.883 -8.869 11.695 1.00 96.62 177 LYS A N 1
ATOM 1517 C CA . LYS A 1 177 ? -22.222 -8.757 12.305 1.00 96.62 177 LYS A CA 1
ATOM 1518 C C . LYS A 1 177 ? -22.158 -8.803 13.837 1.00 96.62 177 LYS A C 1
ATOM 1520 O O . LYS A 1 177 ? -22.789 -7.975 14.496 1.00 96.62 177 LYS A O 1
ATOM 1525 N N . LYS A 1 178 ? -21.378 -9.736 14.403 1.00 97.25 178 LYS A N 1
ATOM 1526 C CA . LYS A 1 178 ? -21.167 -9.871 15.858 1.00 97.25 178 LYS A CA 1
ATOM 1527 C C . LYS A 1 178 ? -20.567 -8.591 16.450 1.00 97.25 178 LYS A C 1
ATOM 1529 O O . LYS A 1 178 ? -21.077 -8.092 17.451 1.00 97.25 178 LYS A O 1
ATOM 1534 N N . ILE A 1 179 ? -19.540 -8.027 15.813 1.00 98.00 179 ILE A N 1
ATOM 1535 C CA . ILE A 1 179 ? -18.899 -6.783 16.254 1.00 98.00 179 ILE A CA 1
ATOM 1536 C C . ILE A 1 179 ? -19.874 -5.602 16.173 1.00 98.00 179 ILE A C 1
ATOM 1538 O O . ILE A 1 179 ? -20.008 -4.868 17.149 1.00 98.00 179 ILE A O 1
ATOM 1542 N N . SER A 1 180 ? -20.606 -5.434 15.066 1.00 97.44 180 SER A N 1
ATOM 1543 C CA . SER A 1 180 ? -21.601 -4.358 14.939 1.00 97.44 180 SER A CA 1
ATOM 1544 C C . SER A 1 180 ? -22.677 -4.422 16.020 1.00 97.44 180 SER A C 1
ATOM 1546 O O . SER A 1 180 ? -23.051 -3.385 16.570 1.00 97.44 180 SER A O 1
ATOM 1548 N N . ALA A 1 181 ? -23.140 -5.625 16.373 1.00 96.69 181 ALA A N 1
ATOM 1549 C CA . ALA A 1 181 ? -24.071 -5.804 17.480 1.00 96.69 181 ALA A CA 1
ATOM 1550 C C . ALA A 1 181 ? -23.457 -5.321 18.805 1.00 96.69 181 ALA A C 1
ATOM 1552 O O . ALA A 1 181 ? -24.069 -4.501 19.481 1.00 96.69 181 ALA A O 1
ATOM 1553 N N . ILE A 1 182 ? -22.224 -5.733 19.131 1.00 97.94 182 ILE A N 1
ATOM 1554 C CA . ILE A 1 182 ? -21.520 -5.305 20.356 1.00 97.94 182 ILE A CA 1
ATOM 1555 C C . ILE A 1 182 ? -21.351 -3.777 20.407 1.00 97.94 182 ILE A C 1
ATOM 1557 O O . ILE A 1 182 ? -21.637 -3.162 21.435 1.00 97.94 182 ILE A O 1
ATOM 1561 N N . LEU A 1 183 ? -20.908 -3.161 19.307 1.00 97.69 183 LEU A N 1
ATOM 1562 C CA . LEU A 1 183 ? -20.687 -1.715 19.229 1.00 97.69 183 LEU A CA 1
ATOM 1563 C C . LEU A 1 183 ? -21.998 -0.930 19.367 1.00 97.69 183 LEU A C 1
ATOM 1565 O O . LEU A 1 183 ? -22.062 0.013 20.154 1.00 97.69 183 LEU A O 1
ATOM 1569 N N . SER A 1 184 ? -23.052 -1.328 18.647 1.00 96.88 184 SER A N 1
ATOM 1570 C CA . SER A 1 184 ? -24.360 -0.660 18.729 1.00 96.88 184 SER A CA 1
ATOM 1571 C C . SER A 1 184 ? -24.981 -0.777 20.121 1.00 96.88 184 SER A C 1
ATOM 1573 O O . SER A 1 184 ? -25.443 0.220 20.671 1.00 96.88 184 SER A O 1
ATOM 1575 N N . ASP A 1 185 ? -24.897 -1.956 20.739 1.00 96.12 185 ASP A N 1
ATOM 1576 C CA . ASP A 1 185 ? -25.329 -2.188 22.115 1.00 96.12 185 ASP A CA 1
ATOM 1577 C C . ASP A 1 185 ? -24.611 -1.266 23.100 1.00 96.12 185 ASP A C 1
ATOM 1579 O O . ASP A 1 185 ? -25.247 -0.704 23.992 1.00 96.12 185 ASP A O 1
ATOM 1583 N N . PHE A 1 186 ? -23.295 -1.102 22.945 1.00 96.56 186 PHE A N 1
ATOM 1584 C CA . PHE A 1 186 ? -22.509 -0.227 23.806 1.00 96.56 186 PHE A CA 1
ATOM 1585 C C . PHE A 1 186 ? -22.948 1.236 23.666 1.00 96.56 186 PHE A C 1
ATOM 1587 O O . PHE A 1 186 ? -23.240 1.885 24.671 1.00 96.56 186 PHE A O 1
ATOM 1594 N N . ILE A 1 187 ? -23.048 1.745 22.434 1.00 96.50 187 ILE A N 1
ATOM 1595 C CA . ILE A 1 187 ? -23.496 3.121 22.164 1.00 96.50 187 ILE A CA 1
ATOM 1596 C C . ILE A 1 187 ? -24.906 3.358 22.706 1.00 96.50 187 ILE A C 1
ATOM 1598 O O . ILE A 1 187 ? -25.169 4.391 23.320 1.00 96.50 187 ILE A O 1
ATOM 1602 N N . ASN A 1 188 ? -25.808 2.393 22.524 1.00 95.12 188 ASN A N 1
ATOM 1603 C CA . ASN A 1 188 ? -27.189 2.547 22.950 1.00 95.12 188 ASN A CA 1
ATOM 1604 C C . ASN A 1 188 ? -27.340 2.525 24.482 1.00 95.12 188 ASN A C 1
ATOM 1606 O O . ASN A 1 188 ? -28.151 3.277 25.022 1.00 95.12 188 ASN A O 1
ATOM 1610 N N . LYS A 1 189 ? -26.537 1.723 25.193 1.00 93.50 189 LYS A N 1
ATOM 1611 C CA . LYS A 1 189 ? -26.628 1.553 26.658 1.00 93.50 189 LYS A CA 1
ATOM 1612 C C . LYS A 1 189 ? -25.842 2.587 27.465 1.00 93.50 189 LYS A C 1
ATOM 1614 O O . LYS A 1 189 ? -26.115 2.754 28.653 1.00 93.50 189 LYS A O 1
ATOM 1619 N N . HIS A 1 190 ? -24.854 3.249 26.869 1.00 91.88 190 HIS A N 1
ATOM 1620 C CA . HIS A 1 190 ? -23.962 4.163 27.581 1.00 91.88 190 HIS A CA 1
ATOM 1621 C C . HIS A 1 190 ? -24.121 5.622 27.132 1.00 91.88 190 HIS A C 1
ATOM 1623 O O . HIS A 1 190 ? -24.628 5.921 26.051 1.00 91.88 190 HIS A O 1
ATOM 1629 N N . ASN A 1 191 ? -23.697 6.551 27.997 1.00 88.31 191 ASN A N 1
ATOM 1630 C CA . ASN A 1 191 ? -23.676 7.975 27.674 1.00 88.31 191 ASN A CA 1
ATOM 1631 C C . ASN A 1 191 ? -22.564 8.254 26.646 1.00 88.31 191 ASN A C 1
ATOM 1633 O O . ASN A 1 191 ? -21.400 7.909 26.872 1.00 88.31 191 ASN A O 1
ATOM 1637 N N . ILE A 1 192 ? -22.929 8.896 25.535 1.00 86.75 192 ILE A N 1
ATOM 1638 C CA . ILE A 1 192 ? -22.025 9.222 24.427 1.00 86.75 192 ILE A CA 1
ATOM 1639 C C . ILE A 1 192 ? -20.969 10.271 24.814 1.00 86.75 192 ILE A C 1
ATOM 1641 O O . ILE A 1 192 ? -19.884 10.312 24.235 1.00 86.75 192 ILE A O 1
ATOM 1645 N N . GLU A 1 193 ? -21.210 11.036 25.879 1.00 86.31 193 GLU A N 1
ATOM 1646 C CA . GLU A 1 193 ? -20.232 11.953 26.473 1.00 86.31 193 GLU A CA 1
ATOM 1647 C C . GLU A 1 193 ? -18.959 11.248 26.957 1.00 86.31 193 GLU A C 1
ATOM 1649 O O . GLU A 1 193 ? -17.899 11.867 27.067 1.00 86.31 193 GLU A O 1
ATOM 1654 N N . TYR A 1 194 ? -19.008 9.927 27.168 1.00 86.25 194 TYR A N 1
ATOM 1655 C CA . TYR A 1 194 ? -17.821 9.112 27.435 1.00 86.25 194 TYR A CA 1
ATOM 1656 C C . TYR A 1 194 ? -16.696 9.344 26.405 1.00 86.25 194 TYR A C 1
ATOM 1658 O O . TYR A 1 194 ? -15.513 9.293 26.749 1.00 86.25 194 TYR A O 1
ATOM 1666 N N . PHE A 1 195 ? -17.053 9.665 25.159 1.00 86.50 195 PHE A N 1
ATOM 1667 C CA . PHE A 1 195 ? -16.111 9.866 24.062 1.00 86.50 195 PHE A CA 1
ATOM 1668 C C . PHE A 1 195 ? -15.490 11.269 23.998 1.00 86.50 195 PHE A C 1
ATOM 1670 O O . PHE A 1 195 ? -14.647 11.494 23.132 1.00 86.50 195 PHE A O 1
ATOM 1677 N N . TYR A 1 196 ? -15.793 12.192 24.925 1.00 85.88 196 TYR A N 1
ATOM 1678 C CA . TYR A 1 196 ? -15.161 13.525 24.955 1.00 85.88 196 TYR 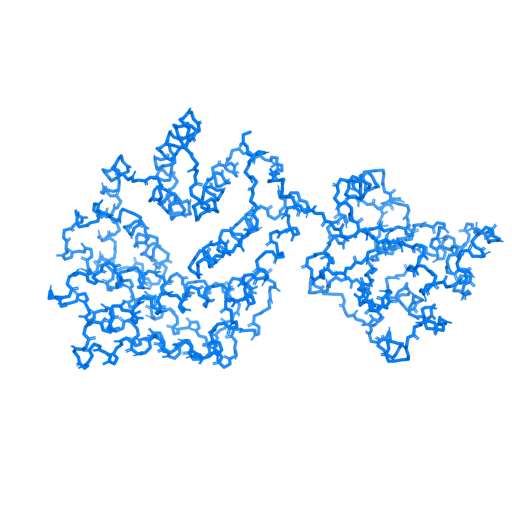A CA 1
ATOM 1679 C C . TYR A 1 196 ? -13.628 13.467 24.955 1.00 85.88 196 TYR A C 1
ATOM 1681 O O . TYR A 1 196 ? -12.967 14.297 24.336 1.00 85.88 196 TYR A O 1
ATOM 1689 N N . LYS A 1 197 ? -13.047 12.469 25.631 1.00 85.56 197 LYS A N 1
ATOM 1690 C CA . LYS A 1 197 ? -11.589 12.282 25.692 1.00 85.56 197 LYS A CA 1
ATOM 1691 C C . LYS A 1 197 ? -11.010 11.577 24.458 1.00 85.56 197 LYS A C 1
ATOM 1693 O O . LYS A 1 197 ? -9.798 11.611 24.268 1.00 85.56 197 LYS A O 1
ATOM 1698 N N . TYR A 1 198 ? -11.854 10.947 23.638 1.00 88.88 198 TYR A N 1
ATOM 1699 C CA . TYR A 1 198 ? -11.455 10.101 22.508 1.00 88.88 198 TYR A CA 1
ATOM 1700 C C . TYR A 1 198 ? -12.393 10.284 21.297 1.00 88.88 198 TYR A C 1
ATOM 1702 O O . TYR A 1 198 ? -12.979 9.309 20.822 1.00 88.88 198 TYR A O 1
ATOM 1710 N N . PRO A 1 199 ? -12.546 11.506 20.754 1.00 91.62 199 PRO A N 1
ATOM 1711 C CA . PRO A 1 199 ? -13.538 11.777 19.710 1.00 91.62 199 PRO A CA 1
ATOM 1712 C C . PRO A 1 199 ? -13.259 11.014 18.402 1.00 91.62 199 PRO A C 1
ATOM 1714 O O . PRO A 1 199 ? -14.186 10.608 17.699 1.00 91.62 199 PRO A O 1
ATOM 1717 N N . SER A 1 200 ? -11.991 10.700 18.110 1.00 92.69 200 SER A N 1
ATOM 1718 C CA . SER A 1 200 ? -11.636 9.844 16.971 1.00 92.69 200 SER A CA 1
ATOM 1719 C C . SER A 1 200 ? -12.148 8.407 17.1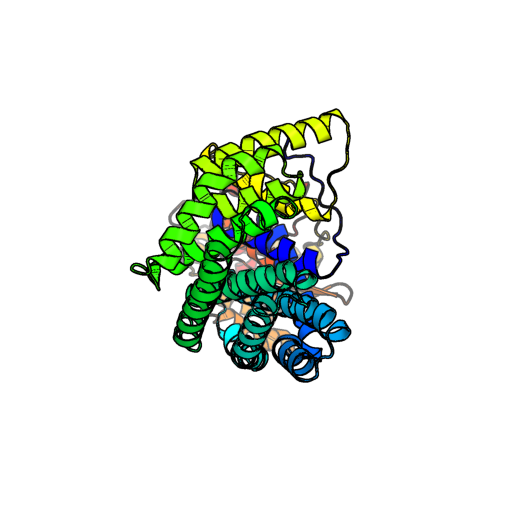10 1.00 92.69 200 SER A C 1
ATOM 1721 O O . SER A 1 200 ? -12.501 7.804 16.102 1.00 92.69 200 SER A O 1
ATOM 1723 N N . LEU A 1 201 ? -12.256 7.862 18.329 1.00 94.81 201 LEU A N 1
ATOM 1724 C CA . LEU A 1 201 ? -12.827 6.527 18.542 1.00 94.81 201 LEU A CA 1
ATOM 1725 C C . LEU A 1 201 ? -14.312 6.502 18.164 1.00 94.81 201 LEU A C 1
ATOM 1727 O O . LEU A 1 201 ? -14.771 5.527 17.579 1.00 94.81 201 LEU A O 1
ATOM 1731 N N . LEU A 1 202 ? -15.044 7.587 18.425 1.00 95.31 202 LEU A N 1
ATOM 1732 C CA . LEU A 1 202 ? -16.460 7.672 18.079 1.00 95.31 202 LEU A CA 1
ATOM 1733 C C . LEU A 1 202 ? -16.686 7.666 16.560 1.00 95.31 202 LEU A C 1
ATOM 1735 O O . LEU A 1 202 ? -17.507 6.897 16.066 1.00 95.31 202 LEU A O 1
ATOM 1739 N N . THR A 1 203 ? -15.906 8.451 15.805 1.00 95.75 203 THR A N 1
ATOM 1740 C CA . THR A 1 203 ? -15.943 8.386 14.326 1.00 95.75 203 THR A CA 1
ATOM 1741 C C . THR A 1 203 ? -15.503 7.024 13.793 1.00 95.75 203 THR A C 1
ATOM 1743 O O . THR A 1 203 ? -16.023 6.570 12.778 1.00 95.75 203 THR A O 1
ATOM 1746 N N . TYR A 1 204 ? -14.596 6.331 14.489 1.00 95.75 204 TYR A N 1
ATOM 1747 C CA . TYR A 1 204 ? -14.179 4.989 14.095 1.00 95.75 204 TYR A CA 1
ATOM 1748 C C . TYR A 1 204 ? -15.288 3.952 14.323 1.00 95.75 204 TYR A C 1
ATOM 1750 O O . TYR A 1 204 ? -15.489 3.071 13.489 1.00 95.75 204 TYR A O 1
ATOM 1758 N N . ILE A 1 205 ? -16.053 4.079 15.413 1.00 97.25 205 ILE A N 1
ATOM 1759 C CA . ILE A 1 205 ? -17.259 3.270 15.642 1.00 97.25 205 ILE A CA 1
ATOM 1760 C C . ILE A 1 205 ? -18.288 3.548 14.543 1.00 97.25 205 ILE A C 1
ATOM 1762 O O . ILE A 1 205 ? -18.792 2.597 13.949 1.00 97.25 205 ILE A O 1
ATOM 1766 N N . LEU A 1 206 ? -18.555 4.823 14.226 1.00 96.69 206 LEU A N 1
ATOM 1767 C CA . LEU A 1 206 ? -19.470 5.199 13.144 1.00 96.69 206 LEU A CA 1
ATOM 1768 C C . LEU A 1 206 ? -19.060 4.550 11.817 1.00 96.69 206 LEU A C 1
ATOM 1770 O O . LEU A 1 206 ? -19.880 3.879 11.199 1.00 96.69 206 LEU A O 1
ATOM 1774 N N . TYR A 1 207 ? -17.785 4.670 11.435 1.00 95.44 207 TYR A N 1
ATOM 1775 C CA . TYR A 1 207 ? -17.235 4.037 10.233 1.00 95.44 207 TYR A CA 1
ATOM 1776 C C . TYR A 1 207 ? -17.512 2.536 10.174 1.00 95.44 207 TYR A C 1
ATOM 1778 O O . TYR A 1 207 ? -17.936 2.016 9.142 1.00 95.44 207 TYR A O 1
ATOM 1786 N N . ASN A 1 208 ? -17.313 1.836 11.290 1.00 95.31 208 ASN A N 1
ATOM 1787 C CA . ASN A 1 208 ? -17.519 0.395 11.363 1.00 95.31 208 ASN A CA 1
ATOM 1788 C C . ASN A 1 208 ? -18.998 -0.008 11.303 1.00 95.31 208 ASN A C 1
ATOM 1790 O O . ASN A 1 208 ? -19.329 -1.011 10.669 1.00 95.31 208 ASN A O 1
ATOM 1794 N N . LEU A 1 209 ? -19.890 0.757 11.938 1.00 95.62 209 LEU A N 1
ATOM 1795 C CA . LEU A 1 209 ? -21.332 0.514 11.865 1.00 95.62 209 LEU A CA 1
ATOM 1796 C C . LEU A 1 209 ? -21.874 0.779 10.451 1.00 95.62 209 LEU A C 1
ATOM 1798 O O . LEU A 1 209 ? -22.651 -0.025 9.939 1.00 95.62 209 LEU A O 1
ATOM 1802 N N . GLU A 1 210 ? -21.421 1.854 9.807 1.00 94.31 210 GLU A N 1
ATOM 1803 C CA . GLU A 1 210 ? -21.785 2.222 8.434 1.00 94.31 210 GLU A CA 1
ATOM 1804 C C . GLU A 1 210 ? -21.297 1.195 7.407 1.00 94.31 210 GLU A C 1
ATOM 1806 O O . GLU A 1 210 ? -22.092 0.680 6.622 1.00 94.31 210 GLU A O 1
ATOM 1811 N N . SER A 1 211 ? -20.016 0.814 7.469 1.00 90.62 211 SER A N 1
ATOM 1812 C CA . SER A 1 211 ? -19.411 -0.153 6.534 1.00 90.62 211 SER A CA 1
ATOM 1813 C C . SER A 1 211 ? -20.116 -1.514 6.542 1.00 90.62 211 SER A C 1
ATOM 1815 O O . SER A 1 211 ? -20.135 -2.227 5.537 1.00 90.62 211 SER A O 1
ATOM 1817 N N . ASN A 1 212 ? -20.739 -1.867 7.669 1.00 91.50 212 ASN A N 1
ATOM 1818 C CA . ASN A 1 212 ? -21.445 -3.129 7.842 1.00 91.50 212 ASN A CA 1
ATOM 1819 C C . ASN A 1 212 ? -22.944 -3.053 7.545 1.00 91.50 212 ASN A C 1
ATOM 1821 O O . ASN A 1 212 ? -23.590 -4.100 7.606 1.00 91.50 212 ASN A O 1
ATOM 1825 N N . LYS A 1 213 ? -23.518 -1.886 7.201 1.00 86.75 213 LYS A N 1
ATOM 1826 C CA . LYS A 1 213 ? -24.965 -1.748 6.922 1.00 86.75 213 LYS A CA 1
ATOM 1827 C C . LYS A 1 213 ? -25.468 -2.775 5.912 1.00 86.75 213 LYS A C 1
ATOM 1829 O O . LYS A 1 213 ? -26.546 -3.328 6.100 1.00 86.75 213 LYS A O 1
ATOM 1834 N N . GLN A 1 214 ? -24.665 -3.098 4.901 1.00 85.50 214 GLN A N 1
ATOM 1835 C CA . GLN A 1 214 ? -24.979 -4.131 3.908 1.00 85.50 214 GLN A CA 1
ATOM 1836 C C . GLN A 1 214 ? -25.243 -5.522 4.517 1.00 85.50 214 GLN A C 1
ATOM 1838 O O . GLN A 1 214 ? -26.030 -6.295 3.981 1.00 85.50 214 GLN A O 1
ATOM 1843 N N . PHE A 1 215 ? -24.644 -5.840 5.667 1.00 85.69 215 PHE A N 1
ATOM 1844 C CA . PHE A 1 215 ? -24.801 -7.127 6.345 1.00 85.69 215 PHE A CA 1
ATOM 1845 C C . PHE A 1 215 ? -25.923 -7.125 7.397 1.00 85.69 215 PHE A C 1
ATOM 1847 O O . PHE A 1 215 ? -26.315 -8.194 7.868 1.00 85.69 215 PHE A O 1
ATOM 1854 N N . VAL A 1 216 ? -26.419 -5.948 7.794 1.00 85.00 216 VAL A N 1
ATOM 1855 C CA . VAL A 1 216 ? -27.336 -5.752 8.938 1.00 85.00 216 VAL A CA 1
ATOM 1856 C C . VAL A 1 216 ? -28.418 -4.694 8.670 1.00 85.00 216 VAL A C 1
ATOM 1858 O O . VAL A 1 216 ? -28.893 -4.036 9.594 1.00 85.00 216 VAL A O 1
ATOM 1861 N N . SER A 1 217 ? -28.828 -4.526 7.413 1.00 73.06 217 SER A N 1
ATOM 1862 C CA . SER A 1 217 ? -29.608 -3.376 6.916 1.00 73.06 217 SER A CA 1
ATOM 1863 C C . SER A 1 217 ? -30.908 -3.074 7.676 1.00 73.06 217 SER A C 1
ATOM 1865 O O . SER A 1 217 ? -31.312 -1.915 7.746 1.00 73.06 217 SER A O 1
ATOM 1867 N N . ARG A 1 218 ? -31.528 -4.081 8.305 1.00 79.50 218 ARG A N 1
ATOM 1868 C CA . ARG A 1 218 ? -32.790 -3.967 9.065 1.00 79.50 218 ARG A CA 1
ATOM 1869 C C . ARG A 1 218 ? -32.626 -3.939 10.591 1.00 79.50 218 ARG A C 1
ATOM 1871 O O . ARG A 1 218 ? -33.602 -4.083 11.317 1.00 79.50 218 ARG A O 1
ATOM 1878 N N . ASN A 1 219 ? -31.409 -3.791 11.112 1.00 86.62 219 ASN A N 1
ATOM 1879 C CA . ASN A 1 219 ? -31.190 -3.795 12.557 1.00 86.62 219 ASN A CA 1
ATOM 1880 C C . ASN A 1 219 ? -31.433 -2.401 13.170 1.00 86.62 219 ASN A C 1
ATOM 1882 O O . ASN A 1 219 ? -30.581 -1.515 13.079 1.00 86.62 219 ASN A O 1
ATOM 1886 N N . HIS A 1 220 ? -32.579 -2.227 13.837 1.00 89.75 220 HIS A N 1
ATOM 1887 C CA . HIS A 1 220 ? -32.967 -0.966 14.482 1.00 89.75 220 HIS A CA 1
ATOM 1888 C C . HIS A 1 220 ? -31.966 -0.475 15.541 1.00 89.75 220 HIS A C 1
ATOM 1890 O O . HIS A 1 220 ? -31.739 0.729 15.639 1.00 89.75 220 HIS A O 1
ATOM 1896 N N . SER A 1 221 ? -31.318 -1.379 16.290 1.00 91.81 221 SER A N 1
ATOM 1897 C CA . SER A 1 221 ? -30.300 -1.004 17.288 1.00 91.81 221 SER A CA 1
ATOM 1898 C C . SER A 1 221 ? -29.101 -0.327 16.619 1.00 91.81 221 SER A C 1
ATOM 1900 O O . SER A 1 221 ? -28.628 0.716 17.073 1.00 91.81 221 SER A O 1
ATOM 1902 N N . ILE A 1 222 ? -28.651 -0.874 15.487 1.00 93.12 222 ILE A N 1
ATOM 1903 C CA . ILE A 1 222 ? -27.527 -0.326 14.721 1.00 93.12 222 ILE A CA 1
ATOM 1904 C C . ILE A 1 222 ? -27.883 1.042 14.134 1.00 93.12 222 ILE A C 1
ATOM 1906 O O . ILE A 1 222 ? -27.096 1.975 14.276 1.00 93.12 222 ILE A O 1
ATOM 1910 N N . GLN A 1 223 ? -29.071 1.195 13.541 1.00 93.12 223 GLN A N 1
ATOM 1911 C CA . GLN A 1 223 ? -29.504 2.489 12.996 1.00 93.12 223 GLN A CA 1
ATOM 1912 C C . GLN A 1 223 ? -29.641 3.557 14.092 1.00 93.12 223 GLN A C 1
ATOM 1914 O O . GLN A 1 223 ? -29.155 4.673 13.922 1.00 93.12 223 GLN A O 1
ATOM 1919 N N . SER A 1 224 ? -30.209 3.197 15.249 1.00 94.69 224 SER A N 1
ATOM 1920 C CA . SER A 1 224 ? -30.282 4.073 16.428 1.00 94.69 224 SER A CA 1
ATOM 1921 C C . SER A 1 224 ? -28.896 4.540 16.884 1.00 94.69 224 SER A C 1
ATOM 1923 O O . SER A 1 224 ? -28.685 5.727 17.131 1.00 94.69 224 SER A O 1
ATOM 1925 N N . ALA A 1 225 ? -27.926 3.624 16.963 1.00 95.69 225 ALA A N 1
ATOM 1926 C CA . ALA A 1 225 ? -26.563 3.962 17.364 1.00 95.69 225 ALA A CA 1
ATOM 1927 C C . ALA A 1 225 ? -25.892 4.918 16.365 1.00 95.69 225 ALA A C 1
ATOM 1929 O O . ALA A 1 225 ? -25.228 5.866 16.777 1.00 95.69 225 ALA A O 1
ATOM 1930 N N . ILE A 1 226 ? -26.086 4.700 15.062 1.00 95.00 226 ILE A N 1
ATOM 1931 C CA . ILE A 1 226 ? -25.545 5.561 14.003 1.00 95.00 226 ILE A CA 1
ATOM 1932 C C . ILE A 1 226 ? -26.096 6.986 14.107 1.00 95.00 226 ILE A C 1
ATOM 1934 O O . ILE A 1 226 ? -25.305 7.929 14.094 1.00 95.00 226 ILE A O 1
ATOM 1938 N N . LEU A 1 227 ? -27.417 7.140 14.248 1.00 94.25 227 LEU A N 1
ATOM 1939 C CA . LEU A 1 227 ? -28.059 8.452 14.394 1.00 94.25 227 LEU A CA 1
ATOM 1940 C C . LEU A 1 227 ? -27.534 9.186 15.629 1.00 94.25 227 LEU A C 1
ATOM 1942 O O . LEU A 1 227 ? -27.016 10.291 15.506 1.00 94.25 227 LEU A O 1
ATOM 1946 N N . ARG A 1 228 ? -27.514 8.514 16.791 1.00 95.06 228 ARG A N 1
ATOM 1947 C CA . ARG A 1 228 ? -26.967 9.088 18.033 1.00 95.06 228 ARG A CA 1
ATOM 1948 C C . ARG A 1 228 ? -25.532 9.583 17.879 1.00 95.06 228 ARG A C 1
ATOM 1950 O O . ARG A 1 228 ? -25.176 10.592 18.480 1.00 95.06 228 ARG A O 1
ATOM 1957 N N . ILE A 1 229 ? -24.693 8.873 17.120 1.00 95.25 229 ILE A N 1
ATOM 1958 C CA . ILE A 1 229 ? -23.322 9.321 16.866 1.00 95.25 229 ILE A CA 1
ATOM 1959 C C . ILE A 1 229 ? -23.311 10.557 15.967 1.00 95.25 229 ILE A C 1
ATOM 1961 O O . ILE A 1 229 ? -22.652 11.535 16.315 1.00 95.25 229 ILE A O 1
ATOM 1965 N N . ARG A 1 230 ? -24.020 10.519 14.833 1.00 94.44 230 ARG A N 1
ATOM 1966 C CA . ARG A 1 230 ? -24.051 11.621 13.859 1.00 94.44 230 ARG A CA 1
ATOM 1967 C C . ARG A 1 230 ? -24.533 12.924 14.490 1.00 94.44 230 ARG A C 1
ATOM 1969 O O . ARG A 1 230 ? -23.842 13.928 14.353 1.00 94.44 230 ARG A O 1
ATOM 1976 N N . ASP A 1 231 ? -25.621 12.872 15.252 1.00 92.75 231 ASP A N 1
ATOM 1977 C CA . ASP A 1 231 ? -26.195 14.041 15.930 1.00 92.75 231 ASP A CA 1
ATOM 1978 C C . ASP A 1 231 ? -25.208 14.669 16.928 1.00 92.75 231 ASP A C 1
ATOM 1980 O O . ASP A 1 231 ? -25.185 15.880 17.141 1.00 92.75 231 ASP A O 1
ATOM 1984 N N . TYR A 1 232 ? -24.351 13.846 17.536 1.00 92.38 232 TYR A N 1
ATOM 1985 C CA . TYR A 1 232 ? -23.415 14.287 18.563 1.00 92.38 232 TYR A CA 1
ATOM 1986 C C . TYR A 1 232 ? -22.081 14.825 18.013 1.00 92.38 232 TYR A C 1
ATOM 1988 O O . TYR A 1 232 ? -21.458 15.690 18.638 1.00 92.38 232 TYR A O 1
ATOM 1996 N N . LEU A 1 233 ? -21.619 14.331 16.857 1.00 92.94 233 LEU A N 1
ATOM 1997 C CA . LEU A 1 233 ? -20.302 14.653 16.288 1.00 92.94 233 LEU A CA 1
ATOM 1998 C C . LEU A 1 233 ? -19.999 16.158 16.144 1.00 92.94 233 LEU A C 1
ATOM 2000 O O . LEU A 1 233 ? -18.897 16.546 16.551 1.00 92.94 233 LEU A O 1
ATOM 2004 N N . PRO A 1 234 ? -20.922 17.021 15.667 1.00 90.19 234 PRO A N 1
ATOM 2005 C CA . PRO A 1 234 ? -20.668 18.459 15.565 1.00 90.19 234 PRO A CA 1
ATOM 2006 C C . PRO A 1 234 ? -20.216 19.098 16.883 1.00 90.19 234 PRO A C 1
ATOM 2008 O O . PRO A 1 234 ? -19.332 19.954 16.894 1.00 90.19 234 PRO A O 1
ATOM 2011 N N . THR A 1 235 ? -20.745 18.630 18.019 1.00 89.38 235 THR A N 1
ATOM 2012 C CA . THR A 1 235 ? -20.386 19.170 19.342 1.00 89.38 235 THR A CA 1
ATOM 2013 C C . THR A 1 235 ? -18.982 18.763 19.805 1.00 89.38 235 THR A C 1
ATOM 2015 O O . THR A 1 235 ? -18.378 19.429 20.652 1.00 89.38 235 THR A O 1
ATOM 2018 N N . LEU A 1 236 ? -18.446 17.668 19.255 1.00 89.50 236 LEU A N 1
ATOM 2019 C CA . LEU A 1 236 ? -17.116 17.153 19.573 1.00 89.50 236 LEU A CA 1
ATOM 2020 C C . LEU A 1 236 ? -16.008 17.797 18.744 1.00 89.50 236 LEU A C 1
ATOM 2022 O O . LEU A 1 236 ? -14.877 17.879 19.228 1.00 89.50 236 LEU A O 1
ATOM 2026 N N . PHE A 1 237 ? -16.305 18.226 17.515 1.00 90.81 237 PHE A N 1
ATOM 2027 C CA . PHE A 1 237 ? -15.297 18.716 16.574 1.00 90.81 237 PHE A CA 1
ATOM 2028 C C . PHE A 1 237 ? -14.477 19.880 17.146 1.00 90.81 237 PHE A C 1
ATOM 2030 O O . PHE A 1 237 ? -13.247 19.817 17.150 1.00 90.81 237 PHE A O 1
ATOM 2037 N N . SER A 1 238 ? -15.134 20.889 17.724 1.00 85.50 238 SER A N 1
ATOM 2038 C CA . SER A 1 238 ? -14.473 22.075 18.297 1.00 85.50 238 SER A CA 1
ATOM 2039 C C . SER A 1 238 ? -13.536 21.756 19.470 1.00 85.50 238 SER A C 1
ATOM 2041 O O . SER A 1 238 ? -12.550 22.457 19.694 1.00 85.50 238 SER A O 1
ATOM 2043 N N . LYS A 1 239 ? -13.804 20.666 20.199 1.00 86.94 239 LYS A N 1
ATOM 2044 C CA . LYS A 1 239 ? -13.023 20.218 21.365 1.00 86.94 239 LYS A CA 1
ATOM 2045 C C . LYS A 1 239 ? -11.904 19.240 20.993 1.00 86.94 239 LYS A C 1
ATOM 2047 O O . LYS A 1 239 ? -11.063 18.911 21.834 1.00 86.94 239 LYS A O 1
ATOM 2052 N N . ALA A 1 240 ? -11.890 18.734 19.761 1.00 91.94 240 ALA A N 1
ATOM 2053 C CA . ALA A 1 240 ? -10.942 17.718 19.339 1.00 91.94 240 ALA A CA 1
ATOM 2054 C C . ALA A 1 240 ? -9.527 18.300 19.174 1.00 91.94 240 ALA A C 1
ATOM 2056 O O . ALA A 1 240 ? -9.304 19.337 18.546 1.00 91.94 240 ALA A O 1
ATOM 2057 N N . LYS A 1 241 ? -8.533 17.596 19.728 1.00 91.06 241 LYS A N 1
ATOM 2058 C CA . LYS A 1 241 ? -7.116 17.896 19.471 1.00 91.06 241 LYS A CA 1
ATOM 2059 C C . LYS A 1 241 ? -6.769 17.574 18.017 1.00 91.06 241 LYS A C 1
ATOM 2061 O O . LYS A 1 241 ? -7.389 16.692 17.425 1.00 91.06 241 LYS A O 1
ATOM 2066 N N . PHE A 1 242 ? -5.720 18.211 17.497 1.00 89.94 242 PHE A N 1
ATOM 2067 C CA . PHE A 1 242 ? -5.243 18.046 16.119 1.00 89.94 242 PHE A CA 1
ATOM 2068 C C . PHE A 1 242 ? -5.155 16.574 15.680 1.00 89.94 242 PHE A C 1
ATOM 2070 O O . PHE A 1 242 ? -5.846 16.169 14.751 1.00 89.94 242 PHE A O 1
ATOM 2077 N N . LYS A 1 243 ? -4.455 15.729 16.448 1.00 88.31 243 LYS A N 1
ATOM 2078 C CA . LYS A 1 243 ? -4.345 14.286 16.169 1.00 88.31 243 LYS A CA 1
ATOM 2079 C C . LYS A 1 243 ? -5.678 13.546 16.032 1.00 88.31 243 LYS A C 1
ATOM 2081 O O . LYS A 1 243 ? -5.789 12.593 15.265 1.00 88.31 243 LYS A O 1
ATOM 2086 N N . HIS A 1 244 ? -6.694 13.947 16.802 1.00 92.25 244 HIS A N 1
ATOM 2087 C CA . HIS A 1 244 ? -8.014 13.334 16.706 1.00 92.25 244 HIS A CA 1
ATOM 2088 C C . HIS A 1 244 ? -8.733 13.819 15.455 1.00 92.25 244 HIS A C 1
ATOM 2090 O O . HIS A 1 244 ? -9.331 12.994 14.777 1.00 92.25 244 HIS A O 1
ATOM 2096 N N . LEU A 1 245 ? -8.617 15.106 15.113 1.00 93.94 245 LEU A N 1
ATOM 2097 C CA . LEU A 1 245 ? -9.178 15.656 13.879 1.00 93.94 245 LEU A CA 1
ATOM 2098 C C . LEU A 1 245 ? -8.616 14.958 12.638 1.00 93.94 245 LEU A C 1
ATOM 2100 O O . LEU A 1 245 ? -9.401 14.640 11.750 1.00 93.94 245 LEU A O 1
ATOM 2104 N N . CYS A 1 246 ? -7.319 14.625 12.609 1.00 92.62 246 CYS A N 1
ATOM 2105 C CA . CYS A 1 246 ? -6.731 13.842 11.517 1.00 92.62 246 CYS A CA 1
ATOM 2106 C C . CYS A 1 246 ? -7.487 12.519 11.305 1.00 92.62 246 CYS A C 1
ATOM 2108 O O . CYS A 1 246 ? -7.989 12.241 10.218 1.00 92.62 246 CYS A O 1
ATOM 2110 N N . TRP A 1 247 ? -7.636 11.719 12.366 1.00 92.69 247 TRP A N 1
ATOM 2111 C CA . TRP A 1 247 ? -8.341 10.435 12.294 1.00 92.69 247 TRP A CA 1
ATOM 2112 C C . TRP A 1 247 ? -9.839 10.578 12.029 1.00 92.69 247 TRP A C 1
ATOM 2114 O O . TRP A 1 247 ? -10.413 9.755 11.322 1.00 92.69 247 TRP A O 1
ATOM 2124 N N . MET A 1 248 ? -10.473 11.619 12.567 1.00 95.19 248 MET A N 1
ATOM 2125 C CA . MET A 1 248 ? -11.886 11.903 12.318 1.00 95.19 248 MET A CA 1
ATOM 2126 C C . MET A 1 248 ? -12.121 12.220 10.841 1.00 95.19 248 MET A C 1
ATOM 2128 O O . MET A 1 248 ? -12.998 11.613 10.238 1.00 95.19 248 MET A O 1
ATOM 2132 N N . CYS A 1 249 ? -11.294 13.077 10.235 1.00 95.50 249 CYS A N 1
ATOM 2133 C CA . CYS A 1 249 ? -11.352 13.359 8.800 1.00 95.50 249 CYS A CA 1
ATOM 2134 C C . CYS A 1 249 ? -11.155 12.080 7.974 1.00 95.50 249 CYS A C 1
ATOM 2136 O O . CYS A 1 249 ? -11.932 11.813 7.062 1.00 95.50 249 CYS A O 1
ATOM 2138 N N . ILE A 1 250 ? -10.166 11.250 8.330 1.00 93.75 250 ILE A N 1
ATOM 2139 C CA . ILE A 1 250 ? -9.904 9.985 7.628 1.00 93.75 250 ILE A CA 1
ATOM 2140 C C . ILE A 1 250 ? -11.118 9.051 7.675 1.00 93.75 250 ILE A C 1
ATOM 2142 O O . ILE A 1 250 ? -11.479 8.470 6.654 1.00 93.75 250 ILE A O 1
ATOM 2146 N N . ASN A 1 251 ? -11.741 8.911 8.846 1.00 93.88 251 ASN A N 1
ATOM 2147 C CA . ASN A 1 251 ? -12.902 8.044 9.033 1.00 93.88 251 ASN A CA 1
ATOM 2148 C C . ASN A 1 251 ? -14.151 8.579 8.320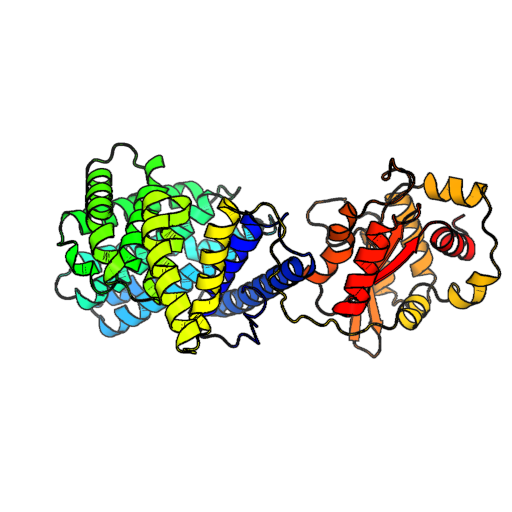 1.00 93.88 251 ASN A C 1
ATOM 2150 O O . ASN A 1 251 ? -14.968 7.781 7.880 1.00 93.88 251 ASN A O 1
ATOM 2154 N N . LEU A 1 252 ? -14.315 9.902 8.220 1.00 95.00 252 LEU A N 1
ATOM 2155 C CA . LEU A 1 252 ? -15.516 10.534 7.666 1.00 95.00 252 LEU A CA 1
ATOM 2156 C C . LEU A 1 252 ? -15.482 10.698 6.142 1.00 95.00 252 LEU A C 1
ATOM 2158 O O . LEU A 1 252 ? -16.547 10.761 5.537 1.00 95.00 252 LEU A O 1
ATOM 2162 N N . TYR A 1 253 ? -14.301 10.737 5.518 1.00 92.50 253 TYR A N 1
ATOM 2163 C CA . TYR A 1 253 ? -14.154 11.056 4.090 1.00 92.50 253 TYR A CA 1
ATOM 2164 C C . TYR A 1 253 ? -15.015 10.191 3.155 1.00 92.50 253 TYR A C 1
ATOM 2166 O O . TYR A 1 253 ? -15.685 10.727 2.272 1.00 92.50 253 TYR A O 1
ATOM 2174 N N . ASP A 1 254 ? -15.015 8.872 3.377 1.00 87.38 254 ASP A N 1
ATOM 2175 C CA . ASP A 1 254 ? -15.779 7.902 2.577 1.00 87.38 254 ASP A CA 1
ATOM 2176 C C . ASP A 1 254 ? -17.235 7.733 3.079 1.00 87.38 254 ASP A C 1
ATOM 2178 O O . ASP A 1 254 ? -18.021 7.032 2.445 1.00 87.38 254 ASP A O 1
ATOM 2182 N N . LEU A 1 255 ? -17.601 8.326 4.226 1.00 90.94 255 LEU A N 1
ATOM 2183 C CA . LEU A 1 255 ? -18.900 8.113 4.885 1.00 90.94 255 LEU A CA 1
ATOM 2184 C C . LEU A 1 255 ? -19.878 9.271 4.706 1.00 90.94 255 LEU A C 1
ATOM 2186 O O . LEU A 1 255 ? -21.051 9.053 4.417 1.00 90.94 255 LEU A O 1
ATOM 2190 N N . ASP A 1 256 ? -19.413 10.486 4.991 1.00 91.62 256 ASP A N 1
ATOM 2191 C CA . ASP A 1 256 ? -20.253 11.669 5.121 1.00 91.62 256 ASP A CA 1
ATOM 2192 C C . ASP A 1 256 ? -19.423 12.911 4.790 1.00 91.62 256 ASP A C 1
ATOM 2194 O O . ASP A 1 256 ? -18.602 13.383 5.585 1.00 91.62 256 ASP A O 1
ATOM 2198 N N . LYS A 1 257 ? -19.626 13.429 3.575 1.00 90.94 257 LYS A N 1
ATOM 2199 C CA . LYS A 1 257 ? -18.882 14.581 3.058 1.00 90.94 257 LYS A CA 1
ATOM 2200 C C . LYS A 1 257 ? -19.168 15.859 3.842 1.00 90.94 257 LYS A C 1
ATOM 2202 O O . LYS A 1 257 ? -18.287 16.713 3.931 1.00 90.94 257 LYS A O 1
ATOM 2207 N N . GLU A 1 258 ? -20.359 16.008 4.415 1.00 93.31 258 GLU A N 1
ATOM 2208 C CA . GLU A 1 258 ? -20.704 17.196 5.191 1.00 93.31 258 GLU A CA 1
ATOM 2209 C C . GLU A 1 258 ? -19.940 17.201 6.517 1.00 93.31 258 GLU A C 1
ATOM 2211 O O . GLU A 1 258 ? -19.208 18.151 6.807 1.00 93.31 258 GLU A O 1
ATOM 2216 N N . LEU A 1 259 ? -20.015 16.099 7.269 1.00 94.62 259 LEU A N 1
ATOM 2217 C CA . LEU A 1 259 ? -19.264 15.938 8.514 1.00 94.62 259 LEU A CA 1
ATOM 2218 C C . LEU A 1 259 ? -17.749 15.984 8.276 1.00 94.62 259 LEU A C 1
ATOM 2220 O O . LEU A 1 259 ? -17.021 16.585 9.069 1.00 94.62 259 LEU A O 1
ATOM 2224 N N . PHE A 1 260 ? -17.267 15.402 7.172 1.00 95.25 260 PHE A N 1
ATOM 2225 C CA . PHE A 1 260 ? -15.872 15.532 6.751 1.00 95.25 260 PHE A CA 1
ATOM 2226 C C . PHE A 1 260 ? -15.477 17.002 6.577 1.00 95.25 260 PHE A C 1
ATOM 2228 O O . PHE A 1 260 ? -14.483 17.431 7.156 1.00 95.25 260 PHE A O 1
ATOM 2235 N N . ASN A 1 261 ? -16.257 17.790 5.832 1.00 94.00 261 ASN A N 1
ATOM 2236 C CA . ASN A 1 261 ? -15.956 19.200 5.588 1.00 94.00 261 ASN A CA 1
ATOM 2237 C C . ASN A 1 261 ? -15.965 20.032 6.879 1.00 94.00 261 ASN A C 1
ATOM 2239 O O . ASN A 1 261 ? -15.119 20.914 7.037 1.00 94.00 261 ASN A O 1
ATOM 2243 N N . GLN A 1 262 ? -16.881 19.752 7.810 1.00 94.50 262 GLN A N 1
ATOM 2244 C CA . GLN A 1 262 ? -16.910 20.408 9.122 1.00 94.50 262 GLN A CA 1
ATOM 2245 C C . GLN A 1 262 ? -15.635 20.107 9.928 1.00 94.50 262 GLN A C 1
ATOM 2247 O O . GLN A 1 262 ? -14.979 21.030 10.414 1.00 94.50 262 GLN A O 1
ATOM 2252 N N . ALA A 1 263 ? -15.236 18.833 10.017 1.00 95.31 263 ALA A N 1
ATOM 2253 C CA . ALA A 1 263 ? -14.006 18.433 10.701 1.00 95.31 263 ALA A CA 1
ATOM 2254 C C . ALA A 1 263 ? -12.744 18.977 10.002 1.00 95.31 263 ALA A C 1
ATOM 2256 O O . ALA A 1 263 ? -11.805 19.416 10.670 1.00 95.31 263 ALA A O 1
ATOM 2257 N N . PHE A 1 264 ? -12.736 18.995 8.665 1.00 95.31 264 PHE A N 1
ATOM 2258 C CA . PHE A 1 264 ? -11.615 19.465 7.854 1.00 95.31 264 PHE A CA 1
ATOM 2259 C C . PHE A 1 264 ? -11.338 20.958 8.052 1.00 95.31 264 PHE A C 1
ATOM 2261 O O . PHE A 1 264 ? -10.176 21.348 8.126 1.00 95.31 264 PHE A O 1
ATOM 2268 N N . ARG A 1 265 ? -12.375 21.799 8.184 1.00 95.06 265 ARG A N 1
ATOM 2269 C CA . ARG A 1 265 ? -12.197 23.239 8.461 1.00 95.06 265 ARG A CA 1
ATOM 2270 C C . ARG A 1 265 ? -11.379 23.466 9.731 1.00 95.06 265 ARG A C 1
ATOM 2272 O O . ARG A 1 265 ? -10.368 24.156 9.687 1.00 95.06 265 ARG A O 1
ATOM 2279 N N . LEU A 1 266 ? -11.743 22.793 10.821 1.00 95.44 266 LEU A N 1
ATOM 2280 C CA . LEU A 1 266 ? -11.017 22.889 12.091 1.00 95.44 266 LEU A CA 1
ATOM 2281 C C . LEU A 1 266 ? -9.621 22.262 12.026 1.00 95.44 266 LEU A C 1
ATOM 2283 O O . LEU A 1 266 ? -8.691 22.735 12.678 1.00 95.44 266 LEU A O 1
ATOM 2287 N N . PHE A 1 267 ? -9.465 21.175 11.265 1.00 95.31 267 PHE A N 1
ATOM 2288 C CA . PHE A 1 267 ? -8.152 20.597 10.991 1.00 95.31 267 PHE A CA 1
ATOM 2289 C C . PHE A 1 267 ? -7.243 21.617 10.295 1.00 95.31 267 PHE A C 1
ATOM 2291 O O . PHE A 1 267 ? -6.107 21.805 10.728 1.00 95.31 267 PHE A O 1
ATOM 2298 N N . LEU A 1 268 ? -7.748 22.298 9.263 1.00 93.94 268 LEU A N 1
ATOM 2299 C CA . LEU A 1 268 ? -6.997 23.284 8.496 1.00 93.94 268 LEU A CA 1
ATOM 2300 C C . LEU A 1 268 ? -6.650 24.514 9.339 1.00 93.94 268 LEU A C 1
ATOM 2302 O O . LEU A 1 268 ? -5.506 24.953 9.308 1.00 93.94 268 LEU A O 1
ATOM 2306 N N . GLU A 1 269 ? -7.594 25.028 10.129 1.00 93.50 269 GLU A N 1
ATOM 2307 C CA . GLU A 1 269 ? -7.347 26.121 11.079 1.00 93.50 269 GLU A CA 1
ATOM 2308 C C . GLU A 1 269 ? -6.191 25.777 12.025 1.00 93.50 269 GLU A C 1
ATOM 2310 O O . GLU A 1 269 ? -5.222 26.528 12.129 1.00 93.50 269 GLU A O 1
ATOM 2315 N N . LYS A 1 270 ? -6.227 24.591 12.645 1.00 91.56 270 LYS A N 1
ATOM 2316 C CA . LYS A 1 270 ? -5.159 24.146 13.550 1.00 91.56 270 LYS A CA 1
ATOM 2317 C C . LYS A 1 270 ? -3.833 23.897 12.835 1.00 91.56 270 LYS A C 1
ATOM 2319 O O . LYS A 1 270 ? -2.787 24.176 13.411 1.00 91.56 270 LYS A O 1
ATOM 2324 N N . LEU A 1 271 ? -3.863 23.384 11.604 1.00 90.94 271 LEU A N 1
ATOM 2325 C CA . LEU A 1 271 ? -2.662 23.184 10.793 1.00 90.94 271 LEU A CA 1
ATOM 2326 C C . LEU A 1 271 ? -1.981 24.525 10.479 1.00 90.94 271 LEU A C 1
ATOM 2328 O O . LEU A 1 271 ? -0.771 24.656 10.652 1.00 90.94 271 LEU A O 1
ATOM 2332 N N . LEU A 1 272 ? -2.767 25.523 10.067 1.00 89.44 272 LEU A N 1
ATOM 2333 C CA . LEU A 1 272 ? -2.291 26.876 9.780 1.00 89.44 272 LEU A CA 1
ATOM 2334 C C . LEU A 1 272 ? -1.767 27.573 11.037 1.00 89.44 272 LEU A C 1
ATOM 2336 O O . LEU A 1 272 ? -0.715 28.204 10.990 1.00 89.44 272 LEU A O 1
ATOM 2340 N N . GLU A 1 273 ? -2.449 27.426 12.175 1.00 89.31 273 GLU A N 1
ATOM 2341 C CA . GLU A 1 273 ? -1.947 27.929 13.455 1.00 89.31 273 GLU A CA 1
ATOM 2342 C C . GLU A 1 273 ? -0.601 27.304 13.832 1.00 89.31 273 GLU A C 1
ATOM 2344 O O . GLU A 1 273 ? 0.297 28.011 14.293 1.00 89.31 273 GLU A O 1
ATOM 2349 N N . SER A 1 274 ? -0.449 25.988 13.651 1.00 85.81 274 SER A N 1
ATOM 2350 C CA . SER A 1 274 ? 0.817 25.296 13.892 1.00 85.81 274 SER A CA 1
ATOM 2351 C C . SER A 1 274 ? 1.928 25.838 12.995 1.00 85.81 274 SER A C 1
ATOM 2353 O O . SER A 1 274 ? 3.021 26.097 13.489 1.00 85.81 274 SER A O 1
ATOM 2355 N N . GLU A 1 275 ? 1.653 26.081 11.712 1.00 81.06 275 GLU A N 1
ATOM 2356 C CA . GLU A 1 275 ? 2.624 26.672 10.785 1.00 81.06 275 GLU A CA 1
ATOM 2357 C C . GLU A 1 275 ? 3.009 28.104 11.189 1.00 81.06 275 GLU A C 1
ATOM 2359 O O . GLU A 1 275 ? 4.197 28.416 11.299 1.00 81.06 275 GLU A O 1
ATOM 2364 N N . GLN A 1 276 ? 2.025 28.957 11.492 1.00 82.44 276 GLN A N 1
ATOM 2365 C CA . GLN A 1 276 ? 2.250 30.334 11.949 1.00 82.44 276 GLN A CA 1
ATOM 2366 C C . GLN A 1 276 ? 3.089 30.382 13.229 1.00 82.44 276 GLN A C 1
ATOM 2368 O O . GLN A 1 276 ? 4.009 31.191 13.348 1.00 82.44 276 GLN A O 1
ATOM 2373 N N . LYS A 1 277 ? 2.806 29.482 14.177 1.00 86.69 277 LYS A N 1
ATOM 2374 C CA . LYS A 1 277 ? 3.530 29.363 15.450 1.00 86.69 277 LYS A CA 1
ATOM 2375 C C . LYS A 1 277 ? 4.831 28.561 15.328 1.00 86.69 277 LYS A C 1
ATOM 2377 O O . LYS A 1 277 ? 5.512 28.380 16.334 1.00 86.69 277 LYS A O 1
ATOM 2382 N N . ARG A 1 278 ? 5.183 28.074 14.128 1.00 80.69 278 ARG A N 1
ATOM 2383 C CA . ARG A 1 278 ? 6.333 27.184 13.866 1.00 80.69 278 ARG A CA 1
ATOM 2384 C C . ARG A 1 278 ? 6.363 25.951 14.779 1.00 80.69 278 ARG A C 1
ATOM 2386 O O . ARG A 1 278 ? 7.430 25.469 15.152 1.00 80.69 278 ARG A O 1
ATOM 2393 N N . ILE A 1 279 ? 5.189 25.449 15.148 1.00 80.56 279 ILE A N 1
ATOM 2394 C CA . ILE A 1 279 ? 5.039 24.217 15.914 1.00 80.56 279 ILE A CA 1
ATOM 2395 C C . ILE A 1 279 ? 5.248 23.056 14.950 1.00 80.56 279 ILE A C 1
ATOM 2397 O O . ILE A 1 279 ? 4.495 22.888 13.990 1.00 80.56 279 ILE A O 1
ATOM 2401 N N . GLU A 1 280 ? 6.271 22.249 15.214 1.00 79.00 280 GLU A N 1
ATOM 2402 C CA . GLU A 1 280 ? 6.542 21.060 14.417 1.00 79.00 280 GLU A CA 1
ATOM 2403 C C . GLU A 1 280 ? 5.419 20.032 14.611 1.00 79.00 280 GLU A C 1
ATOM 2405 O O . GLU A 1 280 ? 5.048 19.685 15.736 1.00 79.00 280 GLU A O 1
ATOM 2410 N N . ILE A 1 281 ? 4.866 19.543 13.500 1.00 79.12 281 ILE A N 1
ATOM 2411 C CA . ILE A 1 281 ? 3.908 18.439 13.532 1.00 79.12 281 ILE A CA 1
ATOM 2412 C C . ILE A 1 281 ? 4.685 17.179 13.918 1.00 79.12 281 ILE A C 1
ATOM 2414 O O . ILE A 1 281 ? 5.677 16.864 13.251 1.00 79.12 281 ILE A O 1
ATOM 2418 N N . PRO A 1 282 ? 4.254 16.427 14.948 1.00 76.25 282 PRO A N 1
ATOM 2419 C CA . PRO A 1 282 ? 4.908 15.180 15.305 1.00 76.25 282 PRO A CA 1
ATOM 2420 C C . PRO A 1 282 ? 5.022 14.277 14.079 1.00 76.25 282 PRO A C 1
ATOM 2422 O O . PRO A 1 282 ? 4.028 14.028 13.397 1.00 76.25 282 PRO A O 1
ATOM 2425 N N . LYS A 1 283 ? 6.219 13.737 13.819 1.00 73.25 283 LYS A N 1
ATOM 2426 C CA . LYS A 1 283 ? 6.465 12.861 12.657 1.00 73.25 283 LYS A CA 1
ATOM 2427 C C . LYS A 1 283 ? 5.430 11.739 12.537 1.00 73.25 283 LYS A C 1
ATOM 2429 O O . LYS A 1 283 ? 5.035 11.392 11.433 1.00 73.25 283 LYS A O 1
ATOM 2434 N N . GLN A 1 284 ? 4.951 11.237 13.676 1.00 72.69 284 GLN A N 1
ATOM 2435 C CA . GLN A 1 284 ? 3.959 10.167 13.762 1.00 72.69 284 GLN A CA 1
ATOM 2436 C C . GLN A 1 284 ? 2.576 10.515 13.183 1.00 72.69 284 GLN A C 1
ATOM 2438 O O . GLN A 1 284 ? 1.798 9.617 12.868 1.00 72.69 284 GLN A O 1
ATOM 2443 N N . GLU A 1 285 ? 2.255 11.805 13.083 1.00 76.69 285 GLU A N 1
ATOM 2444 C CA . GLU A 1 285 ? 0.964 12.318 12.609 1.00 76.69 285 GLU A CA 1
ATOM 2445 C C . GLU A 1 285 ? 1.016 12.741 11.135 1.00 76.69 285 GLU A C 1
ATOM 2447 O O . GLU A 1 285 ? -0.016 12.990 10.508 1.00 76.69 285 GLU A O 1
ATOM 2452 N N . LEU A 1 286 ? 2.221 12.829 10.570 1.00 80.06 286 LEU A N 1
ATOM 2453 C CA . LEU A 1 286 ? 2.437 13.375 9.242 1.00 80.06 286 LEU A CA 1
ATOM 2454 C C . LEU A 1 286 ? 1.782 12.544 8.123 1.00 80.06 286 LEU A C 1
ATOM 2456 O O . LEU A 1 286 ? 1.151 13.152 7.258 1.00 80.06 286 LEU A O 1
ATOM 2460 N N . PRO A 1 287 ? 1.807 11.194 8.135 1.00 81.69 287 PRO A N 1
ATOM 2461 C CA . PRO A 1 287 ? 1.057 10.413 7.152 1.00 81.69 287 PRO A CA 1
ATOM 2462 C C . PRO A 1 287 ? -0.439 10.756 7.153 1.00 81.69 287 PRO A C 1
ATOM 2464 O O . PRO A 1 287 ? -1.046 10.940 6.099 1.00 81.69 287 PRO A O 1
ATOM 2467 N N . GLN A 1 288 ? -1.048 10.907 8.330 1.00 87.81 288 GLN A N 1
ATOM 2468 C CA . GLN A 1 288 ? -2.468 11.233 8.442 1.00 87.81 288 GLN A CA 1
ATOM 2469 C C . GLN A 1 288 ? -2.755 12.649 7.937 1.00 87.81 288 GLN A C 1
ATOM 2471 O O . GLN A 1 288 ? -3.743 12.845 7.236 1.00 87.81 288 GLN A O 1
ATOM 2476 N N . VAL A 1 289 ? -1.885 13.619 8.239 1.00 88.50 289 VAL A N 1
ATOM 2477 C CA . VAL A 1 289 ? -1.979 14.989 7.704 1.00 88.50 289 VAL A CA 1
ATOM 2478 C C . VAL A 1 289 ? -1.949 14.976 6.178 1.00 88.50 289 VAL A C 1
ATOM 2480 O O . VAL A 1 289 ? -2.822 15.569 5.544 1.00 88.50 289 VAL A O 1
ATOM 2483 N N . VAL A 1 290 ? -0.987 14.261 5.588 1.00 84.38 290 VAL A N 1
ATOM 2484 C CA . VAL A 1 290 ? -0.853 14.131 4.132 1.00 84.38 290 VAL A CA 1
ATOM 2485 C C . VAL A 1 290 ? -2.112 13.513 3.525 1.00 84.38 290 VAL A C 1
ATOM 2487 O O . VAL A 1 290 ? -2.630 14.047 2.548 1.00 84.38 290 VAL A O 1
ATOM 2490 N N . LEU A 1 291 ? -2.652 12.446 4.123 1.00 88.00 291 LEU A N 1
ATOM 2491 C CA . LEU A 1 291 ? -3.866 11.797 3.626 1.00 88.00 291 LEU A CA 1
ATOM 2492 C C . LEU A 1 291 ? -5.092 12.717 3.680 1.00 88.00 291 LEU A C 1
ATOM 2494 O O . LEU A 1 291 ? -5.858 12.768 2.724 1.00 88.00 291 LEU A O 1
ATOM 2498 N N . VAL A 1 292 ? -5.278 13.454 4.779 1.00 91.69 292 VAL A N 1
ATOM 2499 C CA . VAL A 1 292 ? -6.410 14.382 4.936 1.00 91.69 292 VAL A CA 1
ATOM 2500 C C . VAL A 1 292 ? -6.334 15.524 3.922 1.00 91.69 292 VAL A C 1
ATOM 2502 O O . VAL A 1 292 ? -7.347 15.883 3.320 1.00 91.69 292 VAL A O 1
ATOM 2505 N N . LEU A 1 293 ? -5.139 16.075 3.697 1.00 88.31 293 LEU A N 1
ATOM 2506 C CA . LEU A 1 293 ? -4.928 17.088 2.665 1.00 88.31 293 LEU A CA 1
ATOM 2507 C C . LEU A 1 293 ? -5.170 16.518 1.270 1.00 88.31 293 LEU A C 1
ATOM 2509 O O . LEU A 1 293 ? -5.842 17.163 0.469 1.00 88.31 293 LEU A O 1
ATOM 2513 N N . ALA A 1 294 ? -4.673 15.310 0.996 1.00 84.81 294 ALA A N 1
ATOM 2514 C CA . ALA A 1 294 ? -4.916 14.629 -0.265 1.00 84.81 294 ALA A CA 1
ATOM 2515 C C . ALA A 1 294 ? -6.427 14.503 -0.507 1.00 84.81 294 ALA A C 1
ATOM 2517 O O . ALA A 1 294 ? -6.911 15.035 -1.503 1.00 84.81 294 ALA A O 1
ATOM 2518 N N . TYR A 1 295 ? -7.180 13.927 0.436 1.00 88.75 295 TYR A N 1
ATOM 2519 C CA . TYR A 1 295 ? -8.641 13.778 0.375 1.00 88.75 295 TYR A CA 1
ATOM 2520 C C . TYR A 1 295 ? -9.380 15.073 0.029 1.00 88.75 295 TYR A C 1
ATOM 2522 O O . TYR A 1 295 ? -10.288 15.084 -0.800 1.00 88.75 295 TYR A O 1
ATOM 2530 N N . TYR A 1 296 ? -8.994 16.187 0.645 1.00 87.00 296 TYR A N 1
ATOM 2531 C CA . TYR A 1 296 ? -9.595 17.477 0.322 1.00 87.00 296 TYR A CA 1
ATOM 2532 C C . TYR A 1 296 ? -9.235 17.958 -1.092 1.00 87.00 296 TYR A C 1
ATOM 2534 O O . TYR A 1 296 ? -10.061 18.553 -1.784 1.00 87.00 296 TYR A O 1
ATOM 2542 N N . LEU A 1 297 ? -8.004 17.700 -1.537 1.00 81.44 297 LEU A N 1
ATOM 2543 C CA . LEU A 1 297 ? -7.509 18.122 -2.844 1.00 81.44 297 LEU A CA 1
ATOM 2544 C C . LEU A 1 297 ? -8.016 17.248 -3.992 1.00 81.44 297 LEU A C 1
ATOM 2546 O O . LEU A 1 297 ? -8.262 17.801 -5.059 1.00 81.44 297 LEU A O 1
ATOM 2550 N N . SER A 1 298 ? -8.235 15.938 -3.811 1.00 76.31 298 SER A N 1
ATOM 2551 C CA . SER A 1 298 ? -8.858 15.091 -4.854 1.00 76.31 298 SER A CA 1
ATOM 2552 C C . SER A 1 298 ? -10.196 15.639 -5.301 1.00 76.31 298 SER A C 1
ATOM 2554 O O . SER A 1 298 ? -10.512 15.567 -6.484 1.00 76.31 298 SER A O 1
ATOM 2556 N N . ASP A 1 299 ? -10.968 16.166 -4.353 1.00 74.25 299 ASP A N 1
ATOM 2557 C CA . ASP A 1 299 ? -12.327 16.633 -4.598 1.00 74.25 299 ASP A CA 1
ATOM 2558 C C . ASP A 1 299 ? -12.332 18.000 -5.311 1.00 74.25 299 ASP A C 1
ATOM 2560 O O . ASP A 1 299 ? -13.358 18.413 -5.846 1.00 74.25 299 ASP A O 1
ATOM 2564 N N . LYS A 1 300 ? -11.196 18.716 -5.328 1.00 77.31 300 LYS A N 1
ATOM 2565 C CA . LYS A 1 300 ? -11.096 20.101 -5.824 1.00 77.31 300 LYS A CA 1
ATOM 2566 C C . LYS A 1 300 ? -10.085 20.314 -6.945 1.00 77.31 300 LYS A C 1
ATOM 2568 O O . LYS A 1 300 ? -10.114 21.362 -7.586 1.00 77.31 300 LYS A O 1
ATOM 2573 N N . TYR A 1 301 ? -9.176 19.370 -7.171 1.00 71.62 301 TYR A N 1
ATOM 2574 C CA . TYR A 1 301 ? -8.055 19.537 -8.085 1.00 71.62 301 TYR A CA 1
ATOM 2575 C C . TYR A 1 301 ? -7.877 18.327 -9.009 1.00 71.62 301 TYR A C 1
ATOM 2577 O O . TYR A 1 301 ? -7.799 17.172 -8.583 1.00 71.62 301 TYR A O 1
ATOM 2585 N N . ASN A 1 302 ? -7.772 18.616 -10.308 1.00 68.31 302 ASN A N 1
ATOM 2586 C CA . ASN A 1 302 ? -7.586 17.609 -11.355 1.00 68.31 302 ASN A CA 1
ATOM 2587 C C . ASN A 1 302 ? -6.126 17.420 -11.789 1.00 68.31 302 ASN A C 1
ATOM 2589 O O . ASN A 1 302 ? -5.851 16.498 -12.551 1.00 68.31 302 ASN A O 1
ATOM 2593 N N . GLY A 1 303 ? -5.195 18.259 -11.327 1.00 67.38 303 GLY A N 1
ATOM 2594 C CA . GLY A 1 303 ? -3.779 18.120 -11.673 1.00 67.38 303 GLY A CA 1
ATOM 2595 C C . GLY A 1 303 ? -3.053 17.055 -10.845 1.00 67.38 303 GLY A C 1
ATOM 2596 O O . GLY A 1 303 ? -3.593 16.516 -9.875 1.00 67.38 303 GLY A O 1
ATOM 2597 N N . LYS A 1 304 ? -1.807 16.765 -11.238 1.00 66.94 304 LYS A N 1
ATOM 2598 C CA . LYS A 1 304 ? -0.946 15.812 -10.528 1.00 66.94 304 LYS A CA 1
ATOM 2599 C C . LYS A 1 304 ? -0.533 16.362 -9.159 1.00 66.94 304 LYS A C 1
ATOM 2601 O O . LYS A 1 304 ? -0.155 17.528 -9.043 1.00 66.94 304 LYS A O 1
ATOM 2606 N N . LEU A 1 305 ? -0.586 15.514 -8.138 1.00 67.12 305 LEU A N 1
ATOM 2607 C CA . LEU A 1 305 ? -0.003 15.771 -6.828 1.00 67.12 305 LEU A CA 1
ATOM 2608 C C . LEU A 1 305 ? 1.489 15.434 -6.880 1.00 67.12 305 LEU A C 1
ATOM 2610 O O . LEU A 1 305 ? 1.877 14.376 -7.369 1.00 67.12 305 LEU A O 1
ATOM 2614 N N . ASN A 1 306 ? 2.309 16.349 -6.371 1.00 67.94 306 ASN A N 1
ATOM 2615 C CA . ASN A 1 306 ? 3.744 16.154 -6.209 1.00 67.94 306 ASN A CA 1
ATOM 2616 C C . ASN A 1 306 ? 4.074 16.291 -4.720 1.00 67.94 306 ASN A C 1
ATOM 2618 O O . ASN A 1 306 ? 3.843 17.351 -4.126 1.00 67.94 306 ASN A O 1
ATOM 2622 N N . PHE A 1 307 ? 4.546 15.200 -4.130 1.00 67.25 307 PHE A N 1
ATOM 2623 C CA . PHE A 1 307 ? 4.959 15.109 -2.734 1.00 67.25 307 PHE A CA 1
ATOM 2624 C C . PHE A 1 307 ? 6.451 15.424 -2.557 1.00 67.25 307 PHE A C 1
ATOM 2626 O O . PHE A 1 307 ? 6.848 15.798 -1.454 1.00 67.25 307 PHE A O 1
ATOM 2633 N N . ASP A 1 308 ? 7.237 15.366 -3.637 1.00 67.25 308 ASP A N 1
ATOM 2634 C CA . ASP A 1 308 ? 8.668 15.683 -3.694 1.00 67.25 308 ASP A CA 1
ATOM 2635 C C . ASP A 1 308 ? 9.476 14.877 -2.667 1.00 67.25 308 ASP A C 1
ATOM 2637 O O . ASP A 1 308 ? 10.225 15.428 -1.849 1.00 67.25 308 ASP A O 1
ATOM 2641 N N . PHE A 1 309 ? 9.285 13.551 -2.664 1.00 66.38 309 PHE A N 1
ATOM 2642 C CA . PHE A 1 309 ? 10.056 12.692 -1.773 1.00 66.38 309 PHE A CA 1
ATOM 2643 C C . PHE A 1 309 ? 11.547 12.707 -2.156 1.00 66.38 309 PHE A C 1
ATOM 2645 O O . PHE A 1 309 ? 11.894 12.549 -3.329 1.00 66.38 309 PHE A O 1
ATOM 2652 N N . PRO A 1 310 ? 12.461 12.874 -1.180 1.00 60.31 310 PRO A N 1
ATOM 2653 C CA . PRO A 1 310 ? 13.891 12.896 -1.446 1.00 60.31 310 PRO A CA 1
ATOM 2654 C C . PRO A 1 310 ? 14.400 11.467 -1.665 1.00 60.31 310 PRO A C 1
ATOM 2656 O O . PRO A 1 310 ? 14.853 10.820 -0.720 1.00 60.31 310 PRO A O 1
ATOM 2659 N N . ILE A 1 311 ? 14.315 10.973 -2.900 1.00 68.50 311 ILE A N 1
ATOM 2660 C CA . ILE A 1 311 ? 14.988 9.743 -3.324 1.00 68.50 311 ILE A CA 1
ATOM 2661 C C . ILE A 1 311 ? 16.091 10.090 -4.314 1.00 68.50 311 ILE A C 1
ATOM 2663 O O . ILE A 1 311 ? 15.843 10.719 -5.339 1.00 68.50 311 ILE A O 1
ATOM 2667 N N . GLU A 1 312 ? 17.296 9.620 -4.017 1.00 68.69 312 GLU A N 1
ATOM 2668 C CA . GLU A 1 312 ? 18.384 9.520 -4.982 1.00 68.69 312 GLU A CA 1
ATOM 2669 C C . GLU A 1 312 ? 18.707 8.041 -5.186 1.00 68.69 312 GLU A C 1
ATOM 2671 O O . GLU A 1 312 ? 18.805 7.275 -4.223 1.00 68.69 312 GLU A O 1
ATOM 2676 N N . PHE A 1 313 ? 18.840 7.641 -6.446 1.00 77.50 313 PHE A N 1
ATOM 2677 C CA . PHE A 1 313 ? 19.300 6.309 -6.820 1.00 77.50 313 PHE A CA 1
ATOM 2678 C C . PHE A 1 313 ? 20.826 6.310 -6.965 1.00 77.50 313 PHE A C 1
ATOM 2680 O O . PHE A 1 313 ? 21.426 7.333 -7.307 1.00 77.50 313 PHE A O 1
ATOM 2687 N N . GLU A 1 314 ? 21.466 5.169 -6.694 1.00 79.62 314 GLU A N 1
ATOM 2688 C CA . GLU A 1 314 ? 22.902 5.017 -6.945 1.00 79.62 314 GLU A CA 1
ATOM 2689 C C . GLU A 1 314 ? 23.151 5.182 -8.451 1.00 79.62 314 GLU A C 1
ATOM 2691 O O . GLU A 1 314 ? 22.476 4.564 -9.278 1.00 79.62 314 GLU A O 1
ATOM 2696 N N . LYS A 1 315 ? 24.098 6.052 -8.819 1.00 82.75 315 LYS A N 1
ATOM 2697 C CA . LYS A 1 315 ? 24.463 6.237 -10.224 1.00 82.75 315 LYS A CA 1
ATOM 2698 C C . LYS A 1 315 ? 25.108 4.960 -10.741 1.00 82.75 315 LYS A C 1
ATOM 2700 O O . LYS A 1 315 ? 26.091 4.488 -10.177 1.00 82.75 315 LYS A O 1
ATOM 2705 N N . ILE A 1 316 ? 24.578 4.452 -11.846 1.00 87.38 316 ILE A N 1
ATOM 2706 C CA . ILE A 1 316 ? 25.111 3.272 -12.521 1.00 87.38 316 ILE A CA 1
ATOM 2707 C C . ILE A 1 316 ? 25.866 3.716 -13.763 1.00 87.38 316 ILE A C 1
ATOM 2709 O O . ILE A 1 316 ? 25.353 4.482 -14.581 1.00 87.38 316 ILE A O 1
ATOM 2713 N N . ASP A 1 317 ? 27.085 3.208 -13.899 1.00 89.31 317 ASP A N 1
ATOM 2714 C CA . ASP A 1 317 ? 27.860 3.342 -15.121 1.00 89.31 317 ASP A CA 1
ATOM 2715 C C . ASP A 1 317 ? 27.367 2.327 -16.157 1.00 89.31 317 ASP A C 1
ATOM 2717 O O . ASP A 1 317 ? 27.656 1.127 -16.081 1.00 89.31 317 ASP A O 1
ATOM 2721 N N . PHE A 1 318 ? 26.601 2.824 -17.126 1.00 91.81 318 PHE A N 1
ATOM 2722 C CA . PHE A 1 318 ? 26.083 1.998 -18.203 1.00 91.81 318 PHE A CA 1
ATOM 2723 C C . PHE A 1 318 ? 27.191 1.423 -19.079 1.00 91.81 318 PHE A C 1
ATOM 2725 O O . PHE A 1 318 ? 27.000 0.328 -19.594 1.00 91.81 318 PHE A O 1
ATOM 2732 N N . GLU A 1 319 ? 28.359 2.058 -19.214 1.00 91.31 319 GLU A N 1
ATOM 2733 C CA . GLU A 1 319 ? 29.440 1.490 -20.026 1.00 91.31 319 GLU A CA 1
ATOM 2734 C C . GLU A 1 319 ? 29.880 0.127 -19.490 1.00 91.31 319 GLU A C 1
ATOM 2736 O O . GLU A 1 319 ? 30.020 -0.828 -20.255 1.00 91.31 319 GLU A O 1
ATOM 2741 N N . ASN A 1 320 ? 29.993 -0.008 -18.168 1.00 91.44 320 ASN A N 1
ATOM 2742 C CA . ASN A 1 320 ? 30.272 -1.291 -17.526 1.00 91.44 320 ASN A CA 1
ATOM 2743 C C . ASN A 1 320 ? 29.149 -2.310 -17.754 1.00 91.44 320 ASN A C 1
ATOM 2745 O O . ASN A 1 320 ? 29.428 -3.475 -18.044 1.00 91.44 320 ASN A O 1
ATOM 2749 N N . VAL A 1 321 ? 27.887 -1.876 -17.681 1.00 94.00 321 VAL A N 1
ATOM 2750 C CA . VAL A 1 321 ? 26.716 -2.727 -17.952 1.00 94.00 321 VAL A CA 1
ATOM 2751 C C . VAL A 1 321 ? 26.741 -3.245 -19.400 1.00 94.00 321 VAL A C 1
ATOM 2753 O O . VAL A 1 321 ? 26.651 -4.455 -19.619 1.00 94.00 321 VAL A O 1
ATOM 2756 N N . TYR A 1 322 ? 26.953 -2.367 -20.388 1.00 94.50 322 TYR A N 1
ATOM 2757 C CA . TYR A 1 322 ? 27.102 -2.739 -21.801 1.00 94.50 322 TYR A CA 1
ATOM 2758 C C . TYR A 1 322 ? 28.304 -3.652 -22.027 1.00 94.50 322 TYR A C 1
ATOM 2760 O O . TYR A 1 322 ? 28.195 -4.622 -22.765 1.00 94.50 322 TYR A O 1
ATOM 2768 N N . ASN A 1 323 ? 29.434 -3.405 -21.369 1.00 92.38 323 ASN A N 1
ATOM 2769 C CA . ASN A 1 323 ? 30.625 -4.242 -21.505 1.00 92.38 323 ASN A CA 1
ATOM 2770 C C . ASN A 1 323 ? 30.458 -5.649 -20.930 1.00 92.38 323 ASN A C 1
ATOM 2772 O O . ASN A 1 323 ? 31.217 -6.545 -21.309 1.00 92.38 323 ASN A O 1
ATOM 2776 N N . ILE A 1 324 ? 29.516 -5.844 -20.007 1.00 93.31 324 ILE A N 1
ATOM 2777 C CA . ILE A 1 324 ? 29.149 -7.153 -19.465 1.00 93.31 324 ILE A CA 1
ATOM 2778 C C . ILE A 1 324 ? 28.133 -7.845 -20.374 1.00 93.31 324 ILE A C 1
ATOM 2780 O O . ILE A 1 324 ? 28.319 -9.009 -20.715 1.00 93.31 324 ILE A O 1
ATOM 2784 N N . LEU A 1 325 ? 27.070 -7.150 -20.775 1.00 94.62 325 LEU A N 1
ATOM 2785 C CA . LEU A 1 325 ? 25.958 -7.755 -21.515 1.00 94.62 325 LEU A CA 1
ATOM 2786 C C . LEU A 1 325 ? 26.232 -7.879 -23.016 1.00 94.62 325 LEU A C 1
ATOM 2788 O O . LEU A 1 325 ? 25.843 -8.858 -23.646 1.00 94.62 325 LEU A O 1
ATOM 2792 N N . PHE A 1 326 ? 26.913 -6.885 -23.578 1.00 94.81 326 PHE A N 1
ATOM 2793 C CA . PHE A 1 326 ? 27.100 -6.676 -25.008 1.00 94.81 326 PHE A CA 1
ATOM 2794 C C . PHE A 1 326 ? 28.563 -6.303 -25.331 1.00 94.81 326 PHE A C 1
ATOM 2796 O O . PHE A 1 326 ? 28.807 -5.244 -25.914 1.00 94.81 326 PHE A O 1
ATOM 2803 N N . PRO A 1 327 ? 29.557 -7.158 -25.028 1.00 89.94 327 PRO A N 1
ATOM 2804 C CA . PRO A 1 327 ? 30.981 -6.800 -25.088 1.00 89.94 327 PRO A CA 1
ATOM 2805 C C . PRO A 1 327 ? 31.465 -6.274 -26.454 1.00 89.94 327 PRO A C 1
ATOM 2807 O O . PRO A 1 327 ? 32.356 -5.430 -26.504 1.00 89.94 327 PRO A O 1
ATOM 2810 N N . LYS A 1 328 ? 30.864 -6.715 -27.569 1.00 91.00 328 LYS A N 1
ATOM 2811 C CA . LYS A 1 328 ? 31.201 -6.230 -28.922 1.00 91.00 328 LYS A CA 1
ATOM 2812 C C . LYS A 1 328 ? 30.579 -4.880 -29.276 1.00 91.00 328 LYS A C 1
ATOM 2814 O O . LYS A 1 328 ? 31.044 -4.211 -30.196 1.00 91.00 328 LYS A O 1
ATOM 2819 N N . TYR A 1 329 ? 29.526 -4.470 -28.566 1.00 90.56 329 TYR A N 1
ATOM 2820 C CA . TYR A 1 329 ? 28.693 -3.334 -28.953 1.00 90.56 329 TYR A CA 1
ATOM 2821 C C . TYR A 1 329 ? 29.508 -2.046 -29.026 1.00 90.56 329 TYR A C 1
ATOM 2823 O O . TYR A 1 329 ? 29.550 -1.427 -30.079 1.00 90.56 329 TYR A O 1
ATOM 2831 N N . GLN A 1 330 ? 30.242 -1.690 -27.968 1.00 83.12 330 GLN A N 1
ATOM 2832 C CA . GLN A 1 330 ? 31.020 -0.444 -27.938 1.00 83.12 330 GLN A CA 1
ATOM 2833 C C . GLN A 1 330 ? 32.122 -0.388 -29.013 1.00 83.12 330 GLN A C 1
ATOM 2835 O O . GLN A 1 330 ? 32.396 0.677 -29.561 1.00 83.12 330 GLN A O 1
ATOM 2840 N N . GLN A 1 331 ? 32.737 -1.529 -29.340 1.00 84.69 331 GLN A N 1
ATOM 2841 C CA . GLN A 1 331 ? 33.859 -1.608 -30.284 1.00 84.69 331 GLN A CA 1
ATOM 2842 C C . GLN A 1 331 ? 33.411 -1.580 -31.752 1.00 84.69 331 GLN A C 1
ATOM 2844 O O . GLN A 1 331 ? 34.131 -1.081 -32.623 1.00 84.69 331 GLN A O 1
ATOM 2849 N N . GLU A 1 332 ? 32.236 -2.142 -32.039 1.00 90.00 332 GLU A N 1
ATOM 2850 C CA . GLU A 1 332 ? 31.718 -2.309 -33.399 1.00 90.00 332 GLU A CA 1
ATOM 2851 C C . GLU A 1 332 ? 30.623 -1.294 -33.759 1.00 90.00 332 GLU A C 1
ATOM 2853 O O . GLU A 1 332 ? 30.334 -1.119 -34.940 1.00 90.00 332 GLU A O 1
ATOM 2858 N N . PHE A 1 333 ? 30.068 -0.562 -32.783 1.00 87.56 333 PHE A N 1
ATOM 2859 C CA . PHE A 1 333 ? 28.946 0.369 -32.972 1.00 87.56 333 PHE A CA 1
ATOM 2860 C C . PHE A 1 333 ? 29.129 1.334 -34.152 1.00 87.56 333 PHE A C 1
ATOM 2862 O O . PHE A 1 333 ? 28.236 1.475 -34.985 1.00 87.56 333 PHE A O 1
ATOM 2869 N N . TYR A 1 334 ? 30.297 1.976 -34.247 1.00 86.69 334 TYR A N 1
ATOM 2870 C CA . TYR A 1 334 ? 30.595 2.956 -35.298 1.00 86.69 334 TYR A CA 1
ATOM 2871 C C . TYR A 1 334 ? 30.932 2.327 -36.657 1.00 86.69 334 TYR A C 1
ATOM 2873 O O . TYR A 1 334 ? 30.987 3.036 -37.657 1.00 86.69 334 TYR A O 1
ATOM 2881 N N . LYS A 1 335 ? 31.172 1.011 -36.707 1.00 88.62 335 LYS A N 1
ATOM 2882 C CA . LYS A 1 335 ? 31.536 0.281 -37.932 1.00 88.62 335 LYS A CA 1
ATOM 2883 C C . LYS A 1 335 ? 30.314 -0.260 -38.676 1.00 88.62 335 LYS A C 1
ATOM 2885 O O . LYS A 1 335 ? 30.429 -0.655 -39.833 1.00 88.62 335 LYS A O 1
ATOM 2890 N N . ILE A 1 336 ? 29.155 -0.297 -38.019 1.00 90.69 336 ILE A N 1
ATOM 2891 C CA . ILE A 1 336 ? 27.934 -0.897 -38.553 1.00 90.69 336 ILE A CA 1
ATOM 2892 C C . ILE A 1 336 ? 27.003 0.174 -39.115 1.00 90.69 336 ILE A C 1
ATOM 2894 O O . ILE A 1 336 ? 26.500 1.035 -38.393 1.00 90.69 336 ILE A O 1
ATOM 2898 N N . ASN A 1 337 ? 26.710 0.051 -40.410 1.00 90.31 337 ASN A N 1
ATOM 2899 C CA . ASN A 1 337 ? 25.677 0.832 -41.082 1.00 90.31 337 ASN A CA 1
ATOM 2900 C C . ASN A 1 337 ? 24.342 0.082 -41.052 1.00 90.31 337 ASN A C 1
ATOM 2902 O O . ASN A 1 337 ? 24.277 -1.108 -41.380 1.00 90.31 337 ASN A O 1
ATOM 2906 N N . VAL A 1 338 ? 23.275 0.787 -40.681 1.00 92.88 338 VAL A N 1
ATOM 2907 C CA . VAL A 1 338 ? 21.901 0.270 -40.652 1.00 92.88 338 VAL A CA 1
ATOM 2908 C C . VAL A 1 338 ? 21.170 0.766 -41.893 1.00 92.88 338 VAL A C 1
ATOM 2910 O O . VAL A 1 338 ? 21.108 1.969 -42.135 1.00 92.88 338 VAL A O 1
ATOM 2913 N N . SER A 1 339 ? 20.637 -0.161 -42.682 1.00 94.31 339 SER A N 1
ATOM 2914 C CA . SER A 1 339 ? 19.821 0.139 -43.859 1.00 94.31 339 SER A CA 1
ATOM 2915 C C . SER A 1 339 ? 18.341 0.316 -43.496 1.00 94.31 339 SER A C 1
ATOM 2917 O O . SER A 1 339 ? 17.888 -0.094 -42.425 1.00 94.31 339 SER A O 1
ATOM 2919 N N . ASP A 1 340 ? 17.549 0.874 -44.413 1.00 93.62 340 ASP A N 1
ATOM 2920 C CA . ASP A 1 340 ? 16.090 0.946 -44.246 1.00 93.62 340 ASP A CA 1
ATOM 2921 C C . ASP A 1 340 ? 15.438 -0.444 -44.165 1.00 93.62 340 ASP A C 1
ATOM 2923 O O . ASP A 1 340 ? 14.411 -0.610 -43.504 1.00 93.62 340 ASP A O 1
ATOM 2927 N N . GLU A 1 341 ? 16.027 -1.453 -44.814 1.00 93.94 341 GLU A N 1
ATOM 2928 C CA . GLU A 1 341 ? 15.568 -2.840 -44.723 1.00 93.94 341 GLU A CA 1
ATOM 2929 C C . GLU A 1 341 ? 15.784 -3.406 -43.314 1.00 93.94 341 GLU A C 1
ATOM 2931 O O . GLU A 1 341 ? 14.862 -3.995 -42.747 1.00 93.94 341 GLU A O 1
ATOM 2936 N N . ASP A 1 342 ? 16.945 -3.139 -42.705 1.00 93.94 342 ASP A N 1
ATOM 2937 C CA . ASP A 1 342 ? 17.245 -3.531 -41.322 1.00 93.94 342 ASP A CA 1
ATOM 2938 C C . ASP A 1 342 ? 16.226 -2.915 -40.346 1.00 93.94 342 ASP A C 1
ATOM 2940 O O . ASP A 1 342 ? 15.690 -3.596 -39.468 1.00 93.94 342 ASP A O 1
ATOM 2944 N N . LEU A 1 343 ? 15.895 -1.630 -40.531 1.00 93.75 343 LEU A N 1
ATOM 2945 C CA . LEU A 1 343 ? 14.889 -0.942 -39.717 1.00 93.75 343 LEU A CA 1
ATOM 2946 C C . LEU A 1 343 ? 13.484 -1.519 -39.911 1.00 93.75 343 LEU A C 1
ATOM 2948 O O . LEU A 1 343 ? 12.747 -1.653 -38.933 1.00 93.75 343 LEU A O 1
ATOM 2952 N N . ARG A 1 344 ? 13.097 -1.873 -41.143 1.00 92.50 344 ARG A N 1
ATOM 2953 C CA . ARG A 1 344 ? 11.806 -2.529 -41.413 1.00 92.50 344 ARG A CA 1
ATOM 2954 C C . ARG A 1 344 ? 11.737 -3.902 -40.758 1.00 92.50 344 ARG A C 1
ATOM 2956 O O . ARG A 1 344 ? 10.711 -4.227 -40.167 1.00 92.50 344 ARG A O 1
ATOM 2963 N N . ARG A 1 345 ? 12.819 -4.684 -40.819 1.00 93.56 345 ARG A N 1
ATOM 2964 C CA . ARG A 1 345 ? 12.902 -5.989 -40.150 1.00 93.56 345 ARG A CA 1
ATOM 2965 C C . ARG A 1 345 ? 12.740 -5.837 -38.643 1.00 93.56 345 ARG A C 1
ATOM 2967 O O . ARG A 1 345 ? 11.858 -6.481 -38.089 1.00 93.56 345 ARG A O 1
ATOM 2974 N N . LEU A 1 346 ? 13.472 -4.917 -38.010 1.00 94.19 346 LEU A N 1
ATOM 2975 C CA . LEU A 1 346 ? 13.322 -4.629 -36.579 1.00 94.19 346 LEU A CA 1
ATOM 2976 C C . LEU A 1 346 ? 11.895 -4.184 -36.211 1.00 94.19 346 LEU A C 1
ATOM 2978 O O . LEU A 1 346 ? 11.339 -4.633 -35.215 1.00 94.19 346 LEU A O 1
ATOM 2982 N N . GLN A 1 347 ? 11.278 -3.307 -37.008 1.00 92.88 347 GLN A N 1
ATOM 2983 C CA . GLN A 1 347 ? 9.912 -2.827 -36.754 1.00 92.88 347 GLN A CA 1
ATOM 2984 C C . GLN A 1 347 ? 8.845 -3.911 -36.930 1.00 92.88 347 GLN A C 1
ATOM 2986 O O . GLN A 1 347 ? 7.778 -3.815 -36.323 1.00 92.88 347 GLN A O 1
ATOM 2991 N N . ASN A 1 348 ? 9.135 -4.931 -37.735 1.00 93.19 348 ASN A N 1
ATOM 2992 C CA . ASN A 1 348 ? 8.269 -6.081 -37.926 1.00 93.19 348 ASN A CA 1
ATOM 2993 C C . ASN A 1 348 ? 8.472 -7.168 -36.869 1.00 93.19 348 ASN A C 1
ATOM 2995 O O . ASN A 1 348 ? 7.679 -8.106 -36.885 1.00 93.19 348 ASN A O 1
ATOM 2999 N N . MET A 1 349 ? 9.461 -7.062 -35.977 1.00 93.44 349 MET A N 1
ATOM 3000 C CA . MET A 1 349 ? 9.607 -7.992 -34.855 1.00 93.44 349 MET A CA 1
ATOM 3001 C C . MET A 1 349 ? 8.513 -7.750 -33.810 1.00 93.44 349 MET A C 1
ATOM 3003 O O . MET A 1 349 ? 8.136 -6.600 -33.564 1.00 93.44 349 MET A O 1
ATOM 3007 N N . ASP A 1 350 ? 8.013 -8.816 -33.191 1.00 91.12 350 ASP A N 1
ATOM 3008 C CA . ASP A 1 350 ? 7.219 -8.751 -31.960 1.00 91.12 350 ASP A CA 1
ATOM 3009 C C . ASP A 1 350 ? 8.084 -8.837 -30.688 1.00 91.12 350 ASP A C 1
ATOM 3011 O O . ASP A 1 350 ? 9.306 -9.005 -30.741 1.00 91.12 350 ASP A O 1
ATOM 3015 N N . ASP A 1 351 ? 7.455 -8.679 -29.519 1.00 88.56 351 ASP A N 1
ATOM 3016 C CA . ASP A 1 351 ? 8.164 -8.674 -28.234 1.00 88.56 351 ASP A CA 1
ATOM 3017 C C . ASP A 1 351 ? 8.841 -10.025 -27.937 1.00 88.56 351 ASP A C 1
ATOM 3019 O O . ASP A 1 351 ? 9.902 -10.055 -27.315 1.00 88.56 351 ASP A O 1
ATOM 3023 N N . SER A 1 352 ? 8.287 -11.154 -28.401 1.00 90.12 352 SER A N 1
ATOM 3024 C CA . SER A 1 352 ? 8.901 -12.476 -28.203 1.00 90.12 352 SER A CA 1
ATOM 3025 C C . SER A 1 352 ? 10.162 -12.629 -29.050 1.00 90.12 352 SER A C 1
ATOM 3027 O O . SER A 1 352 ? 11.188 -13.106 -28.561 1.00 90.12 352 SER A O 1
ATOM 3029 N N . GLU A 1 353 ? 10.123 -12.174 -30.303 1.00 93.12 353 GLU A N 1
ATOM 3030 C CA . GLU A 1 353 ? 11.280 -12.179 -31.200 1.00 93.12 353 GLU A CA 1
ATOM 3031 C C . GLU A 1 353 ? 12.423 -11.311 -30.650 1.00 93.12 353 GLU A C 1
ATOM 3033 O O . GLU A 1 353 ? 13.588 -11.724 -30.682 1.00 93.12 353 GLU A O 1
ATOM 3038 N N . ILE A 1 354 ? 12.102 -10.139 -30.089 1.00 93.44 354 ILE A N 1
ATOM 3039 C CA . ILE A 1 354 ? 13.086 -9.254 -29.446 1.00 93.44 354 ILE A CA 1
ATOM 3040 C C . ILE A 1 354 ? 13.687 -9.929 -28.205 1.00 93.44 354 ILE A C 1
ATOM 3042 O O . ILE A 1 354 ? 14.911 -9.945 -28.067 1.00 93.44 354 ILE A O 1
ATOM 3046 N N . ARG A 1 355 ? 12.870 -10.542 -27.335 1.00 93.12 355 ARG A N 1
ATOM 3047 C CA . ARG A 1 355 ? 13.340 -11.232 -26.116 1.00 93.12 355 ARG A CA 1
ATOM 3048 C C . ARG A 1 355 ? 14.233 -12.431 -26.416 1.00 93.12 355 ARG A C 1
ATOM 3050 O O . ARG A 1 355 ? 15.300 -12.572 -25.820 1.00 93.12 355 ARG A O 1
ATOM 3057 N N . LYS A 1 356 ? 13.854 -13.264 -27.388 1.00 93.75 356 LYS A N 1
ATOM 3058 C CA . LYS A 1 356 ? 14.676 -14.398 -27.842 1.00 93.75 356 LYS A CA 1
ATOM 3059 C C . LYS A 1 356 ? 16.003 -13.932 -28.435 1.00 93.75 356 LYS A C 1
ATOM 3061 O O . LYS A 1 356 ? 17.049 -14.516 -28.147 1.00 93.75 356 LYS A O 1
ATOM 3066 N N . SER A 1 357 ? 15.977 -12.853 -29.216 1.00 94.88 357 SER A N 1
ATOM 3067 C CA . SER A 1 357 ? 17.192 -12.241 -29.764 1.00 94.88 357 SER A CA 1
ATOM 3068 C C . SER A 1 357 ? 18.098 -11.715 -28.653 1.00 94.88 357 SER A C 1
ATOM 3070 O O . SER A 1 357 ? 19.293 -11.997 -28.654 1.00 94.88 357 SER A O 1
ATOM 3072 N N . LEU A 1 358 ? 17.529 -11.028 -27.660 1.00 95.06 358 LEU A N 1
ATOM 3073 C CA . LEU A 1 358 ? 18.255 -10.524 -26.498 1.00 95.06 358 LEU A CA 1
ATOM 3074 C C . LEU A 1 358 ? 18.904 -11.660 -25.689 1.00 95.06 358 LEU A C 1
ATOM 3076 O O . LEU A 1 358 ? 20.099 -11.594 -25.404 1.00 95.06 358 LEU A O 1
ATOM 3080 N N . SER A 1 359 ? 18.159 -12.731 -25.397 1.00 94.88 359 SER A N 1
ATOM 3081 C CA . SER A 1 359 ? 18.676 -13.934 -24.728 1.00 94.88 359 SER A CA 1
ATOM 3082 C C . SER A 1 359 ? 19.858 -14.540 -25.491 1.00 94.88 359 SER A C 1
ATOM 3084 O O . SER A 1 359 ? 20.927 -14.758 -24.914 1.00 94.88 359 SER A O 1
ATOM 3086 N N . LYS A 1 360 ? 19.721 -14.719 -26.814 1.00 93.81 360 LYS A N 1
ATOM 3087 C CA . LYS A 1 360 ? 20.799 -15.227 -27.676 1.00 93.81 360 LYS A CA 1
ATOM 3088 C C . LYS A 1 360 ? 22.047 -14.347 -27.603 1.00 93.81 360 LYS A C 1
ATOM 3090 O O . LYS A 1 360 ? 23.143 -14.878 -27.448 1.00 93.81 360 LYS A O 1
ATOM 3095 N N . ILE A 1 361 ? 21.886 -13.026 -27.688 1.00 94.44 361 ILE A N 1
ATOM 3096 C CA . ILE A 1 361 ? 22.994 -12.066 -27.621 1.00 94.44 361 ILE A CA 1
ATOM 3097 C C . ILE A 1 361 ? 23.712 -12.164 -26.271 1.00 94.44 361 ILE A C 1
ATOM 3099 O O . ILE A 1 361 ? 24.930 -12.324 -26.231 1.00 94.44 361 ILE A O 1
ATOM 3103 N N . ILE A 1 362 ? 22.970 -12.117 -25.163 1.00 94.56 362 ILE A N 1
ATOM 3104 C CA . ILE A 1 362 ? 23.556 -12.111 -23.817 1.00 94.56 362 ILE A CA 1
ATOM 3105 C C . ILE A 1 362 ? 24.297 -13.426 -23.528 1.00 94.56 362 ILE A C 1
ATOM 3107 O O . ILE A 1 362 ? 25.371 -13.413 -22.924 1.00 94.56 362 ILE A O 1
ATOM 3111 N N . LYS A 1 363 ? 23.792 -14.567 -24.016 1.00 93.25 363 LYS A N 1
ATOM 3112 C CA . LYS A 1 363 ? 24.472 -15.869 -23.894 1.00 93.25 363 LYS A CA 1
ATOM 3113 C C . LYS A 1 363 ? 25.853 -15.905 -24.554 1.00 93.25 363 LYS A C 1
ATOM 3115 O O . LYS A 1 363 ? 26.695 -16.701 -24.132 1.00 93.25 363 LYS A O 1
ATOM 3120 N N . MET A 1 364 ? 26.105 -15.051 -25.549 1.00 91.75 364 MET A N 1
ATOM 3121 C CA . MET A 1 364 ? 27.412 -14.947 -26.209 1.00 91.75 364 MET A CA 1
ATOM 3122 C C . MET A 1 364 ? 28.460 -14.232 -25.349 1.00 91.75 364 MET A C 1
ATOM 3124 O O . MET A 1 364 ? 29.646 -14.337 -25.653 1.00 91.75 364 MET A O 1
ATOM 3128 N N . SER A 1 365 ? 28.057 -13.527 -24.288 1.00 92.31 365 SER A N 1
ATOM 3129 C CA . SER A 1 365 ? 28.997 -12.900 -23.361 1.00 92.31 365 SER A CA 1
ATOM 3130 C C . SER A 1 365 ? 29.656 -13.939 -22.451 1.00 92.31 365 SER A C 1
ATOM 3132 O O . SER A 1 365 ? 28.993 -14.758 -21.811 1.00 92.31 365 SER A O 1
ATOM 3134 N N . ASP A 1 366 ? 30.979 -13.898 -22.373 1.00 89.69 366 ASP A N 1
ATOM 3135 C CA . ASP A 1 366 ? 31.822 -14.686 -21.471 1.00 89.69 366 ASP A CA 1
ATOM 3136 C C . ASP A 1 366 ? 31.776 -14.182 -20.019 1.00 89.69 366 ASP A C 1
ATOM 3138 O O . ASP A 1 366 ? 32.048 -14.937 -19.087 1.00 89.69 366 ASP A O 1
ATOM 3142 N N . LYS A 1 367 ? 31.361 -12.927 -19.809 1.00 90.94 367 LYS A N 1
ATOM 3143 C CA . LYS A 1 367 ? 31.225 -12.307 -18.480 1.00 90.94 367 LYS A CA 1
ATOM 3144 C C . LYS A 1 367 ? 29.948 -12.708 -17.741 1.00 90.94 367 LYS A C 1
ATOM 3146 O O . LYS A 1 367 ? 29.815 -12.411 -16.553 1.00 90.94 367 LYS A O 1
ATOM 3151 N N . ILE A 1 368 ? 29.006 -13.360 -18.422 1.00 92.12 368 ILE A N 1
ATOM 3152 C CA . ILE A 1 368 ? 27.765 -13.850 -17.818 1.00 92.12 368 ILE A CA 1
ATOM 3153 C C . ILE A 1 368 ? 27.983 -15.279 -17.304 1.00 92.12 368 ILE A C 1
ATOM 3155 O O . ILE A 1 368 ? 28.326 -16.158 -18.096 1.00 92.12 368 ILE A O 1
ATOM 3159 N N . PRO A 1 369 ? 27.768 -15.550 -16.005 1.00 88.69 369 PRO A N 1
ATOM 3160 C CA . PRO A 1 369 ? 27.913 -16.897 -15.464 1.00 88.69 369 PRO A CA 1
ATOM 3161 C C . PRO A 1 369 ? 26.931 -17.902 -16.081 1.00 88.69 369 PRO A C 1
ATOM 3163 O O . PRO A 1 369 ? 25.781 -17.566 -16.362 1.00 88.69 369 PRO A O 1
ATOM 3166 N N . GLU A 1 370 ? 27.341 -19.167 -16.191 1.00 88.81 370 GLU A N 1
ATOM 3167 C CA . GLU A 1 370 ? 26.534 -20.219 -16.829 1.00 88.81 370 GLU A CA 1
ATOM 3168 C C . GLU A 1 370 ? 25.168 -20.430 -16.153 1.00 88.81 370 GLU A C 1
ATOM 3170 O O . GLU A 1 370 ? 24.150 -20.563 -16.826 1.00 88.81 370 GLU A O 1
ATOM 3175 N N . TYR A 1 371 ? 25.108 -20.355 -14.818 1.00 87.50 371 TYR A N 1
ATOM 3176 C CA . TYR A 1 371 ? 23.840 -20.466 -14.082 1.00 87.50 371 TYR A CA 1
ATOM 3177 C C . TYR A 1 371 ? 22.855 -19.328 -14.402 1.00 87.50 371 TYR A C 1
ATOM 3179 O O . TYR A 1 371 ? 21.649 -19.504 -14.247 1.00 87.50 371 TYR A O 1
ATOM 3187 N N . VAL A 1 372 ? 23.350 -18.157 -14.825 1.00 88.62 372 VAL A N 1
ATOM 3188 C CA . VAL A 1 372 ? 22.508 -17.051 -15.302 1.00 88.62 372 VAL A CA 1
ATOM 3189 C C . VAL A 1 372 ? 22.054 -17.347 -16.727 1.00 88.62 372 VAL A C 1
ATOM 3191 O O . VAL A 1 372 ? 20.868 -17.228 -17.012 1.00 88.62 372 VAL A O 1
ATOM 3194 N N . LYS A 1 373 ? 22.958 -17.821 -17.600 1.00 90.94 373 LYS A N 1
ATOM 3195 C CA . LYS A 1 373 ? 22.631 -18.189 -18.990 1.00 90.94 373 LYS A CA 1
ATOM 3196 C C . LYS A 1 373 ? 21.523 -19.233 -19.086 1.00 90.94 373 LYS A C 1
ATOM 3198 O O . LYS A 1 373 ? 20.649 -19.100 -19.938 1.00 90.94 373 LYS A O 1
ATOM 3203 N N . GLN A 1 374 ? 21.533 -20.223 -18.192 1.00 87.81 374 GLN A N 1
ATOM 3204 C CA . GLN A 1 374 ? 20.500 -21.261 -18.107 1.00 87.81 374 GLN A CA 1
ATOM 3205 C C . GLN A 1 374 ? 19.102 -20.696 -17.818 1.00 87.81 374 GLN A C 1
ATOM 3207 O O . GLN A 1 374 ? 18.110 -21.274 -18.249 1.00 87.81 374 GLN A O 1
ATOM 3212 N N . LYS A 1 375 ? 19.005 -19.557 -17.120 1.00 89.81 375 LYS A N 1
ATOM 3213 C CA . LYS A 1 375 ? 17.723 -18.909 -16.806 1.00 89.81 375 LYS A CA 1
ATOM 3214 C C . LYS A 1 375 ? 17.183 -18.047 -17.952 1.00 89.81 375 LYS A C 1
ATOM 3216 O O . LYS A 1 375 ? 15.994 -17.749 -17.958 1.00 89.81 375 LYS A O 1
ATOM 3221 N N . LEU A 1 376 ? 18.022 -17.664 -18.922 1.00 90.19 376 LEU A N 1
ATOM 3222 C CA . LEU A 1 376 ? 17.634 -16.732 -19.992 1.00 90.19 376 LEU A CA 1
ATOM 3223 C C . LEU A 1 376 ? 16.625 -17.321 -20.984 1.00 90.19 376 LEU A C 1
ATOM 3225 O O . LEU A 1 376 ? 15.905 -16.558 -21.623 1.00 90.19 376 LEU A O 1
ATOM 3229 N N . ASP A 1 377 ? 16.562 -18.648 -21.133 1.00 86.19 377 ASP A N 1
ATOM 3230 C CA . ASP A 1 377 ? 15.531 -19.278 -21.971 1.00 86.19 377 ASP A CA 1
ATOM 3231 C C . ASP A 1 377 ? 14.157 -19.127 -21.323 1.00 86.19 377 ASP A C 1
ATOM 3233 O O . ASP A 1 377 ? 13.251 -18.572 -21.943 1.00 86.19 377 ASP A O 1
ATOM 3237 N N . THR A 1 378 ? 14.046 -19.497 -20.042 1.00 85.75 378 THR A N 1
ATOM 3238 C CA . THR A 1 378 ? 12.830 -19.311 -19.242 1.00 85.75 378 THR A CA 1
ATOM 3239 C C . THR A 1 378 ? 12.388 -17.852 -19.222 1.00 85.75 378 THR A C 1
ATOM 3241 O O . THR A 1 378 ? 11.205 -17.566 -19.387 1.00 85.75 378 THR A O 1
ATOM 3244 N N . GLU A 1 379 ? 13.334 -16.923 -19.072 1.00 87.62 379 GLU A N 1
ATOM 3245 C CA . GLU A 1 379 ? 13.034 -15.491 -19.070 1.00 87.62 379 GLU A CA 1
ATOM 3246 C C . GLU A 1 379 ? 12.525 -15.002 -20.435 1.00 87.62 379 GLU A C 1
ATOM 3248 O O . GLU A 1 379 ? 11.574 -14.228 -20.512 1.00 87.62 379 GLU A O 1
ATOM 3253 N N . SER A 1 380 ? 13.091 -15.500 -21.539 1.00 87.19 380 SER A N 1
ATOM 3254 C CA . SER A 1 380 ? 12.652 -15.116 -22.888 1.00 87.19 380 SER A CA 1
ATOM 3255 C C . SER A 1 380 ? 11.249 -15.614 -23.260 1.00 87.19 380 SER A C 1
ATOM 3257 O O . SER A 1 380 ? 10.622 -15.072 -24.173 1.00 87.19 380 SER A O 1
ATOM 3259 N N . GLU A 1 381 ? 10.760 -16.637 -22.557 1.00 86.00 381 GLU A N 1
ATOM 3260 C CA . GLU A 1 381 ? 9.455 -17.274 -22.769 1.00 86.00 381 GLU A CA 1
ATOM 3261 C C . GLU A 1 381 ? 8.406 -16.860 -21.728 1.00 86.00 381 GLU A C 1
ATOM 3263 O O . GLU A 1 381 ? 7.262 -17.321 -21.767 1.00 86.00 381 GLU A O 1
ATOM 3268 N N . LYS A 1 382 ? 8.773 -15.966 -20.806 1.00 82.88 382 LYS A N 1
ATOM 3269 C CA . LYS A 1 382 ? 7.911 -15.490 -19.727 1.00 82.88 382 LYS A CA 1
ATOM 3270 C C . LYS A 1 382 ? 6.599 -14.889 -20.266 1.00 82.88 382 LYS A C 1
ATOM 3272 O O . LYS A 1 382 ? 6.616 -14.124 -21.241 1.00 82.88 382 LYS A O 1
ATOM 3277 N N . PRO A 1 383 ? 5.440 -15.223 -19.669 1.00 76.25 383 PRO A N 1
ATOM 3278 C CA . PRO A 1 383 ? 4.155 -14.717 -20.130 1.00 76.25 383 PRO A CA 1
ATOM 3279 C C . PRO A 1 383 ? 3.959 -13.246 -19.749 1.00 76.25 383 PRO A C 1
ATOM 3281 O O . PRO A 1 383 ? 4.200 -12.858 -18.606 1.00 76.25 383 PRO A O 1
ATOM 3284 N N . HIS A 1 384 ? 3.409 -12.461 -20.681 1.00 69.81 384 HIS A N 1
ATOM 3285 C CA . HIS A 1 384 ? 3.031 -11.072 -20.427 1.00 69.81 384 HIS A CA 1
ATOM 3286 C C . HIS A 1 384 ? 1.845 -11.017 -19.466 1.00 69.81 384 HIS A C 1
ATOM 3288 O O . HIS A 1 384 ? 0.699 -11.286 -19.836 1.00 69.81 384 HIS A O 1
ATOM 3294 N N . THR A 1 385 ? 2.121 -10.677 -18.213 1.00 66.50 385 THR A N 1
ATOM 3295 C CA . THR A 1 385 ? 1.106 -10.552 -17.165 1.00 66.50 385 THR A CA 1
ATOM 3296 C C . THR A 1 385 ? 1.272 -9.230 -16.432 1.00 66.50 385 THR A C 1
ATOM 3298 O O . THR A 1 385 ? 2.348 -8.642 -16.405 1.00 66.50 385 THR A O 1
ATOM 3301 N N . SER A 1 386 ? 0.211 -8.745 -15.786 1.00 59.59 386 SER A N 1
ATOM 3302 C CA . SER A 1 386 ? 0.288 -7.529 -14.961 1.00 59.59 386 SER A CA 1
ATOM 3303 C C . SER A 1 386 ? 1.298 -7.647 -13.806 1.00 59.59 386 SER A C 1
ATOM 3305 O O . SER A 1 386 ? 1.817 -6.628 -13.342 1.00 59.59 386 SER A O 1
ATOM 3307 N N . ALA A 1 387 ? 1.605 -8.876 -13.378 1.00 62.75 387 ALA A N 1
ATOM 3308 C CA . ALA A 1 387 ? 2.575 -9.188 -12.332 1.00 62.75 387 ALA A CA 1
ATOM 3309 C C . ALA A 1 387 ? 4.044 -9.095 -12.794 1.00 62.75 387 ALA A C 1
ATOM 3311 O O . ALA A 1 387 ? 4.941 -9.082 -11.957 1.00 62.75 387 ALA A O 1
ATOM 3312 N N . GLU A 1 388 ? 4.303 -9.006 -14.100 1.00 77.88 388 GLU A N 1
ATOM 3313 C CA . GLU A 1 388 ? 5.654 -8.930 -14.659 1.00 77.88 388 GLU A CA 1
ATOM 3314 C C . GLU A 1 388 ? 6.340 -7.602 -14.302 1.00 77.88 388 GLU A C 1
ATOM 3316 O O . GLU A 1 388 ? 5.767 -6.531 -14.508 1.00 77.88 388 GLU A O 1
ATOM 3321 N N . ILE A 1 389 ? 7.555 -7.654 -13.745 1.00 80.81 389 ILE A N 1
ATOM 3322 C CA . ILE A 1 389 ? 8.308 -6.454 -13.346 1.00 80.81 389 ILE A CA 1
ATOM 3323 C C . ILE A 1 389 ? 8.831 -5.726 -14.591 1.00 80.81 389 ILE A C 1
ATOM 3325 O O . ILE A 1 389 ? 8.691 -4.506 -14.697 1.00 80.81 389 ILE A O 1
ATOM 3329 N N . SER A 1 390 ? 9.392 -6.481 -15.534 1.00 87.81 390 SER A N 1
ATOM 3330 C CA . SER A 1 390 ? 9.865 -6.045 -16.844 1.00 87.81 390 SER A CA 1
ATOM 3331 C C . SER A 1 390 ? 9.764 -7.199 -17.849 1.00 87.81 390 SER A C 1
ATOM 3333 O O . SER A 1 390 ? 9.736 -8.357 -17.448 1.00 87.81 390 SER A O 1
ATOM 3335 N N . ASP A 1 391 ? 9.737 -6.895 -19.150 1.00 88.19 391 ASP A N 1
ATOM 3336 C CA . ASP A 1 391 ? 9.607 -7.917 -20.202 1.00 88.19 391 ASP A CA 1
ATOM 3337 C C . ASP A 1 391 ? 10.780 -8.917 -20.238 1.00 88.19 391 ASP A C 1
ATOM 3339 O O . ASP A 1 391 ? 10.641 -10.022 -20.764 1.00 88.19 391 ASP A O 1
ATOM 3343 N N . PHE A 1 392 ? 11.949 -8.521 -19.726 1.00 91.69 392 PHE A N 1
ATOM 3344 C CA . PHE A 1 392 ? 13.117 -9.387 -19.587 1.00 91.69 392 PHE A CA 1
ATOM 3345 C C . PHE A 1 392 ? 14.031 -8.879 -18.465 1.00 91.69 392 PHE A C 1
ATOM 3347 O O . PHE A 1 392 ? 14.404 -7.701 -18.454 1.00 91.69 392 PHE A O 1
ATOM 3354 N N . GLU A 1 393 ? 14.435 -9.751 -17.543 1.00 93.12 393 GLU A N 1
ATOM 3355 C CA . GLU A 1 393 ? 15.343 -9.411 -16.440 1.00 93.12 393 GLU A CA 1
ATOM 3356 C C . GLU A 1 393 ? 16.597 -10.297 -16.387 1.00 93.12 393 GLU A C 1
ATOM 3358 O O . GLU A 1 393 ? 16.571 -11.496 -16.655 1.00 93.12 393 GLU A O 1
ATOM 3363 N N . ILE A 1 394 ? 17.727 -9.718 -15.976 1.00 93.88 394 ILE A N 1
ATOM 3364 C CA . ILE A 1 394 ? 18.961 -10.469 -15.723 1.00 93.88 394 ILE A CA 1
ATOM 3365 C C . ILE A 1 394 ? 19.717 -9.916 -14.519 1.00 93.88 394 ILE A C 1
ATOM 3367 O O . ILE A 1 394 ? 19.870 -8.709 -14.359 1.00 93.88 394 ILE A O 1
ATOM 3371 N N . GLU A 1 395 ? 20.246 -10.808 -13.687 1.00 93.00 395 GLU A N 1
ATOM 3372 C CA . GLU A 1 395 ? 21.172 -10.446 -12.616 1.00 93.00 395 GLU A CA 1
ATOM 3373 C C . GLU A 1 395 ? 22.619 -10.479 -13.132 1.00 93.00 395 GLU A C 1
ATOM 3375 O O . GLU A 1 395 ? 23.096 -11.504 -13.626 1.00 93.00 395 GLU A O 1
ATOM 3380 N N . ILE A 1 396 ? 23.338 -9.364 -12.987 1.00 93.19 396 ILE A N 1
ATOM 3381 C CA . ILE A 1 396 ? 24.778 -9.266 -13.259 1.00 93.19 396 ILE A CA 1
ATOM 3382 C C . ILE A 1 396 ? 25.541 -8.867 -11.997 1.00 93.19 396 ILE A C 1
ATOM 3384 O O . ILE A 1 396 ? 24.964 -8.368 -11.033 1.00 93.19 396 ILE A O 1
ATOM 3388 N N . LYS A 1 397 ? 26.864 -9.060 -12.004 1.00 89.88 397 LYS A N 1
ATOM 3389 C CA . LYS A 1 397 ? 27.742 -8.607 -10.921 1.00 89.88 397 LYS A CA 1
ATOM 3390 C C . LYS A 1 397 ? 28.593 -7.430 -11.371 1.00 89.88 397 LYS A C 1
ATOM 3392 O O . LYS A 1 397 ? 29.343 -7.547 -12.336 1.00 89.88 397 LYS A O 1
ATOM 3397 N N . ILE A 1 398 ? 28.529 -6.334 -10.622 1.00 85.44 398 ILE A N 1
ATOM 3398 C CA . ILE A 1 398 ? 29.417 -5.177 -10.771 1.00 85.44 398 ILE A CA 1
ATOM 3399 C C . ILE A 1 398 ? 30.084 -4.939 -9.419 1.00 85.44 398 ILE A C 1
ATOM 3401 O O . ILE A 1 398 ? 29.403 -4.764 -8.412 1.00 85.44 398 ILE A O 1
ATOM 3405 N N . ASN A 1 399 ? 31.419 -4.970 -9.370 1.00 81.88 399 ASN A N 1
ATOM 3406 C CA . ASN A 1 399 ? 32.195 -4.787 -8.134 1.00 81.88 399 ASN A CA 1
ATOM 3407 C C . ASN A 1 399 ? 31.729 -5.695 -6.974 1.00 81.88 399 ASN A C 1
ATOM 3409 O O . ASN A 1 399 ? 31.575 -5.242 -5.842 1.00 81.88 399 ASN A O 1
ATOM 3413 N N . ASN A 1 400 ? 31.463 -6.976 -7.264 1.00 82.69 400 ASN A N 1
ATOM 3414 C CA . ASN A 1 400 ? 30.910 -7.977 -6.334 1.00 82.69 400 ASN A CA 1
ATOM 3415 C C . ASN A 1 400 ? 29.514 -7.672 -5.756 1.00 82.69 400 ASN A C 1
ATOM 3417 O O . ASN A 1 400 ? 29.033 -8.442 -4.925 1.00 82.69 400 ASN A O 1
ATOM 3421 N N . LYS A 1 401 ? 28.834 -6.619 -6.217 1.00 86.75 401 LYS A N 1
ATOM 3422 C CA . LYS A 1 401 ? 27.422 -6.372 -5.921 1.00 86.75 401 LYS A CA 1
ATOM 3423 C C . LYS A 1 401 ? 26.552 -6.939 -7.038 1.00 86.75 401 LYS A C 1
ATOM 3425 O O . LYS A 1 401 ? 26.881 -6.791 -8.217 1.00 86.75 401 LYS A O 1
ATOM 3430 N N . SER A 1 402 ? 25.453 -7.581 -6.660 1.00 90.06 402 SER A N 1
ATOM 3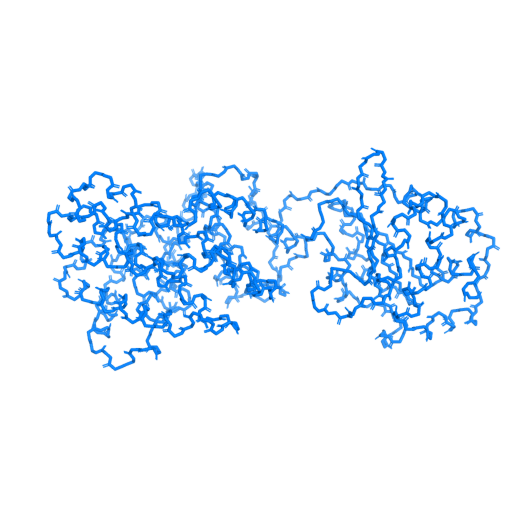431 C CA . SER A 1 402 ? 24.412 -7.988 -7.602 1.00 90.06 402 SER A CA 1
ATOM 3432 C C . SER A 1 402 ? 23.631 -6.767 -8.077 1.00 90.06 402 SER A C 1
ATOM 3434 O O . SER A 1 402 ? 23.254 -5.921 -7.270 1.00 90.06 402 SER A O 1
ATOM 3436 N N . LEU A 1 403 ? 23.385 -6.693 -9.380 1.00 93.00 403 LEU A N 1
ATOM 3437 C CA . LEU A 1 403 ? 22.582 -5.663 -10.022 1.00 93.00 403 LEU A CA 1
ATOM 3438 C C . LEU A 1 403 ? 21.576 -6.333 -10.956 1.00 93.00 403 LEU A C 1
ATOM 3440 O O . LEU A 1 403 ? 21.972 -7.100 -11.835 1.00 93.00 403 LEU A O 1
ATOM 3444 N N . TYR A 1 404 ? 20.293 -6.008 -10.806 1.00 94.00 404 TYR A N 1
ATOM 3445 C CA . TYR A 1 404 ? 19.267 -6.435 -11.757 1.00 94.00 404 TYR A CA 1
ATOM 3446 C C . TYR A 1 404 ? 19.206 -5.468 -12.941 1.00 94.00 404 TYR A C 1
ATOM 3448 O O . TYR A 1 404 ? 18.918 -4.285 -12.772 1.00 94.00 404 TYR A O 1
ATOM 3456 N N . VAL A 1 405 ? 19.457 -5.961 -14.150 1.00 95.81 405 VAL A N 1
ATOM 3457 C CA . VAL A 1 405 ? 19.245 -5.210 -15.390 1.00 95.81 405 VAL A CA 1
ATOM 3458 C C . VAL A 1 405 ? 17.912 -5.632 -15.986 1.00 95.81 405 VAL A C 1
ATOM 3460 O O . VAL A 1 405 ? 17.701 -6.803 -16.291 1.00 95.81 405 VAL A O 1
ATOM 3463 N N . CYS A 1 406 ? 17.013 -4.667 -16.122 1.00 95.50 406 CYS A N 1
ATOM 3464 C CA . CYS A 1 406 ? 15.660 -4.869 -16.620 1.00 95.50 406 CYS A CA 1
ATOM 3465 C C . CYS A 1 406 ? 15.521 -4.246 -18.010 1.00 95.50 406 CYS A C 1
ATOM 3467 O O . CYS A 1 406 ? 15.991 -3.127 -18.245 1.00 95.50 406 CYS A O 1
ATOM 3469 N N . PHE A 1 407 ? 14.843 -4.946 -18.913 1.00 95.81 407 PHE A N 1
ATOM 3470 C CA . PHE A 1 407 ? 14.605 -4.507 -20.282 1.00 95.81 407 PHE A CA 1
ATOM 3471 C C . PHE A 1 407 ? 13.107 -4.423 -20.561 1.00 95.81 407 PHE A C 1
ATOM 3473 O O . PHE A 1 407 ? 12.513 -5.373 -21.066 1.00 95.81 407 PHE A O 1
ATOM 3480 N N . PRO A 1 408 ? 12.471 -3.281 -20.265 1.00 94.06 408 PRO A N 1
ATOM 3481 C CA . PRO A 1 408 ? 11.149 -2.998 -20.788 1.00 94.06 408 PRO A CA 1
ATOM 3482 C C . PRO A 1 408 ? 11.252 -2.883 -22.315 1.00 94.06 408 PRO A C 1
ATOM 3484 O O . PRO A 1 408 ? 12.124 -2.174 -22.833 1.00 94.06 408 PRO A O 1
ATOM 3487 N N . ILE A 1 409 ? 10.388 -3.594 -23.032 1.00 93.25 409 ILE A N 1
ATOM 3488 C CA . ILE A 1 409 ? 10.428 -3.746 -24.486 1.00 93.25 409 ILE A CA 1
ATOM 3489 C C . ILE A 1 409 ? 9.162 -3.150 -25.097 1.00 93.25 409 ILE A C 1
ATOM 3491 O O . ILE A 1 409 ? 8.043 -3.364 -24.633 1.00 93.25 409 ILE A O 1
ATOM 3495 N N . LYS A 1 410 ? 9.348 -2.385 -26.177 1.00 92.50 410 LYS A N 1
ATOM 3496 C CA . LYS A 1 410 ? 8.260 -1.978 -27.067 1.00 92.50 410 LYS A CA 1
ATOM 3497 C C . LYS A 1 410 ? 8.578 -2.318 -28.513 1.00 92.50 410 LYS A C 1
ATOM 3499 O O . LYS A 1 410 ? 9.343 -1.615 -29.185 1.00 92.50 410 LYS A O 1
ATOM 3504 N N . SER A 1 411 ? 7.972 -3.395 -29.006 1.00 90.06 411 SER A N 1
ATOM 3505 C CA . SER A 1 411 ? 8.076 -3.789 -30.409 1.00 90.06 411 SER A CA 1
ATOM 3506 C C . SER A 1 411 ? 7.433 -2.784 -31.366 1.00 90.06 411 SER A C 1
ATOM 3508 O O . SER A 1 411 ? 6.546 -1.993 -31.027 1.00 90.06 411 SER A O 1
ATOM 3510 N N . GLY A 1 412 ? 7.870 -2.834 -32.627 1.00 85.19 412 GLY A N 1
ATOM 3511 C CA . GLY A 1 412 ? 7.320 -1.977 -33.676 1.00 85.19 412 GLY A CA 1
ATOM 3512 C C . GLY A 1 412 ? 5.864 -2.309 -34.011 1.00 85.19 412 GLY A C 1
ATOM 3513 O O . GLY A 1 412 ? 5.130 -1.400 -34.409 1.00 85.19 412 GLY A O 1
ATOM 3514 N N . ARG A 1 413 ? 5.446 -3.567 -33.786 1.00 87.38 413 ARG A N 1
ATOM 3515 C CA . ARG A 1 413 ? 4.059 -4.036 -33.928 1.00 87.38 413 ARG A CA 1
ATOM 3516 C C . ARG A 1 413 ? 3.132 -3.496 -32.836 1.00 87.38 413 ARG A C 1
ATOM 3518 O O . ARG A 1 413 ? 1.981 -3.184 -33.137 1.00 87.38 413 ARG A O 1
ATOM 3525 N N . GLU A 1 414 ? 3.614 -3.354 -31.598 1.00 83.88 414 GLU A N 1
ATOM 3526 C CA . GLU A 1 414 ? 2.811 -2.802 -30.495 1.00 83.88 414 GLU A CA 1
ATOM 3527 C C . GLU A 1 414 ? 2.543 -1.301 -30.695 1.00 83.88 414 GLU A C 1
ATOM 3529 O O . GLU A 1 414 ? 1.435 -0.798 -30.482 1.00 83.88 414 GLU A O 1
ATOM 3534 N N . ILE A 1 415 ? 3.552 -0.565 -31.160 1.00 86.19 415 ILE A N 1
ATOM 3535 C CA . ILE A 1 415 ? 3.467 0.886 -31.307 1.00 86.19 415 ILE A CA 1
ATOM 3536 C C . ILE A 1 415 ? 2.793 1.227 -32.639 1.00 86.19 415 ILE A C 1
ATOM 3538 O O . ILE A 1 415 ? 3.426 1.208 -33.689 1.00 86.19 415 ILE A O 1
ATOM 3542 N N . ARG A 1 416 ? 1.521 1.634 -32.625 1.00 82.12 416 ARG A N 1
ATOM 3543 C CA . ARG A 1 416 ? 0.821 2.070 -33.857 1.00 82.12 416 ARG A CA 1
ATOM 3544 C C . ARG A 1 416 ? 1.318 3.415 -34.398 1.00 82.12 416 ARG A C 1
ATOM 3546 O O . ARG A 1 416 ? 1.274 3.658 -35.600 1.00 82.12 416 ARG A O 1
ATOM 3553 N N . SER A 1 417 ? 1.802 4.294 -33.524 1.00 86.88 417 SER A N 1
ATOM 3554 C CA . SER A 1 417 ? 2.336 5.610 -33.883 1.00 86.88 417 SER A CA 1
ATOM 3555 C C . SER A 1 417 ? 3.735 5.531 -34.513 1.00 86.88 417 SER A C 1
ATOM 3557 O O . SER A 1 417 ? 4.396 4.489 -34.530 1.00 86.88 417 SER A O 1
ATOM 3559 N N . ARG A 1 418 ? 4.217 6.664 -35.041 1.00 87.62 418 ARG A N 1
ATOM 3560 C CA . ARG A 1 418 ? 5.596 6.793 -35.546 1.00 87.62 418 ARG A CA 1
ATOM 3561 C C . ARG A 1 418 ? 6.638 6.763 -34.422 1.00 87.62 418 ARG A C 1
ATOM 3563 O O . ARG A 1 418 ? 7.779 6.380 -34.661 1.00 87.62 418 ARG A O 1
ATOM 3570 N N . THR A 1 419 ? 6.250 7.175 -33.218 1.00 92.94 419 THR A N 1
ATOM 3571 C CA . THR A 1 419 ? 7.123 7.275 -32.045 1.00 92.94 419 THR A CA 1
ATOM 3572 C C . THR A 1 419 ? 6.473 6.681 -30.800 1.00 92.94 419 THR A C 1
ATOM 3574 O O . THR A 1 419 ? 5.247 6.567 -30.731 1.00 92.94 419 THR A O 1
ATOM 3577 N N . VAL A 1 420 ? 7.292 6.321 -29.811 1.00 92.75 420 VAL A N 1
ATOM 3578 C CA . VAL A 1 420 ? 6.832 5.823 -28.505 1.00 92.75 420 VAL A CA 1
ATOM 3579 C C . VAL A 1 420 ? 6.275 6.970 -27.662 1.00 92.75 420 VAL A C 1
ATOM 3581 O O . VAL A 1 420 ? 6.938 7.995 -27.470 1.00 92.75 420 VAL A O 1
ATOM 3584 N N . SER A 1 421 ? 5.056 6.799 -27.154 1.00 91.12 421 SER A N 1
ATOM 3585 C CA . SER A 1 421 ? 4.377 7.787 -26.307 1.00 91.12 421 SER A CA 1
ATOM 3586 C C . SER A 1 421 ? 4.992 7.870 -24.904 1.00 91.12 421 SER A C 1
ATOM 3588 O O . SER A 1 421 ? 5.490 6.878 -24.380 1.00 91.12 421 SER A O 1
ATOM 3590 N N . GLU A 1 422 ? 4.885 9.035 -24.259 1.00 89.19 422 GLU A N 1
ATOM 3591 C CA . GLU A 1 422 ? 5.240 9.224 -22.843 1.00 89.19 422 GLU A CA 1
ATOM 3592 C C . GLU A 1 422 ? 4.448 8.296 -21.906 1.00 89.19 422 GLU A C 1
ATOM 3594 O O . GLU A 1 422 ? 4.939 7.942 -20.841 1.00 89.19 422 GLU A O 1
ATOM 3599 N N . ASN A 1 423 ? 3.271 7.814 -22.322 1.00 86.38 423 ASN A N 1
ATOM 3600 C CA . ASN A 1 423 ? 2.437 6.900 -21.527 1.00 86.38 423 ASN A CA 1
ATOM 3601 C C . ASN A 1 423 ? 3.160 5.605 -21.107 1.00 86.38 423 ASN A C 1
ATOM 3603 O O . ASN A 1 423 ? 2.744 4.957 -20.151 1.00 86.38 423 ASN A O 1
ATOM 3607 N N . TYR A 1 424 ? 4.246 5.237 -21.791 1.00 88.50 424 TYR A N 1
ATOM 3608 C CA . TYR A 1 424 ? 5.062 4.071 -21.455 1.00 88.50 424 TYR A CA 1
ATOM 3609 C C . TYR A 1 424 ? 6.078 4.316 -20.333 1.00 88.50 424 TYR A C 1
ATOM 3611 O O . TYR A 1 424 ? 6.726 3.370 -19.892 1.00 88.50 424 TYR A O 1
ATOM 3619 N N . ILE A 1 425 ? 6.196 5.546 -19.816 1.00 89.19 425 ILE A N 1
ATOM 3620 C CA . ILE A 1 425 ? 7.153 5.876 -18.752 1.00 89.19 425 ILE A CA 1
ATOM 3621 C C . ILE A 1 425 ? 6.969 5.005 -17.507 1.00 89.19 425 ILE A C 1
ATOM 3623 O O . ILE A 1 425 ? 7.955 4.601 -16.906 1.00 89.19 425 ILE A O 1
ATOM 3627 N N . TYR A 1 426 ? 5.725 4.649 -17.172 1.00 85.19 426 TYR A N 1
ATOM 3628 C CA . TYR A 1 426 ? 5.413 3.770 -16.046 1.00 85.19 426 TYR A CA 1
ATOM 3629 C C . TYR A 1 426 ? 6.055 2.385 -16.193 1.00 85.19 426 TYR A C 1
ATOM 3631 O O . TYR A 1 426 ? 6.577 1.846 -15.227 1.00 85.19 426 TYR A O 1
ATOM 3639 N N . GLN A 1 427 ? 6.065 1.813 -17.402 1.00 86.62 427 GLN A N 1
ATOM 3640 C CA . GLN A 1 427 ? 6.690 0.507 -17.644 1.00 86.62 427 GLN A CA 1
ATOM 3641 C C . GLN A 1 427 ? 8.217 0.596 -17.559 1.00 86.62 427 GLN A C 1
ATOM 3643 O O . GLN A 1 427 ? 8.859 -0.322 -17.061 1.00 86.62 427 GLN A O 1
ATOM 3648 N N . ILE A 1 428 ? 8.793 1.729 -17.978 1.00 92.19 428 ILE A N 1
ATOM 3649 C CA . ILE A 1 428 ? 10.233 1.996 -17.862 1.00 92.19 428 ILE A CA 1
ATOM 3650 C C . ILE A 1 428 ? 10.652 2.111 -16.394 1.00 92.19 428 ILE A C 1
ATOM 3652 O O . ILE A 1 428 ? 11.745 1.691 -16.027 1.00 92.19 428 ILE A O 1
ATOM 3656 N N . THR A 1 429 ? 9.798 2.677 -15.543 1.00 90.19 429 THR A N 1
ATOM 3657 C CA . THR A 1 429 ? 10.136 2.944 -14.143 1.00 90.19 429 THR A CA 1
ATOM 3658 C C . THR A 1 429 ? 9.643 1.888 -13.155 1.00 90.19 429 THR A C 1
ATOM 3660 O O . THR A 1 429 ? 10.127 1.858 -12.023 1.00 90.19 429 THR A O 1
ATOM 3663 N N . LYS A 1 430 ? 8.740 0.988 -13.564 1.00 87.94 430 LYS A N 1
ATOM 3664 C CA . LYS A 1 430 ? 8.231 -0.121 -12.740 1.00 87.94 430 LYS A CA 1
ATOM 3665 C C . LYS A 1 430 ? 9.338 -0.943 -12.057 1.00 87.94 430 LYS A C 1
ATOM 3667 O O . LYS A 1 430 ? 9.182 -1.211 -10.866 1.00 87.94 430 LYS A O 1
ATOM 3672 N N . PRO A 1 431 ? 10.475 -1.283 -12.701 1.00 91.25 431 PRO A N 1
ATOM 3673 C CA . PRO A 1 431 ? 11.541 -2.048 -12.047 1.00 91.25 431 PRO A CA 1
ATOM 3674 C C . PRO A 1 431 ? 12.064 -1.441 -10.739 1.00 91.25 431 PRO A C 1
ATOM 3676 O O . PRO A 1 431 ? 12.357 -2.173 -9.793 1.00 91.25 431 PRO A O 1
ATOM 3679 N N . PHE A 1 432 ? 12.088 -0.108 -10.630 1.00 90.44 432 PHE A N 1
ATOM 3680 C CA . PHE A 1 432 ? 12.565 0.600 -9.437 1.00 90.44 432 PHE A CA 1
ATOM 3681 C C . PHE A 1 432 ? 11.658 0.430 -8.211 1.00 90.44 432 PHE A C 1
ATOM 3683 O O . PHE A 1 432 ? 12.062 0.785 -7.105 1.00 90.44 432 PHE A O 1
ATOM 3690 N N . ILE A 1 433 ? 10.441 -0.091 -8.386 1.00 84.94 433 ILE A N 1
ATOM 3691 C CA . ILE A 1 433 ? 9.544 -0.464 -7.284 1.00 84.94 433 ILE A CA 1
ATOM 3692 C C . ILE A 1 433 ? 10.018 -1.752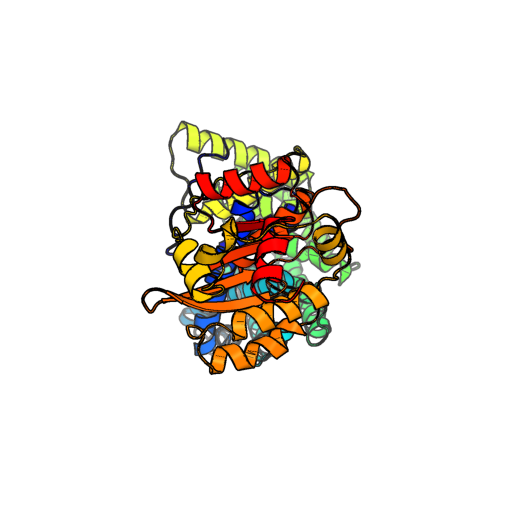 -6.613 1.00 84.94 433 ILE A C 1
ATOM 3694 O O . ILE A 1 433 ? 9.934 -1.881 -5.393 1.00 84.94 433 ILE A O 1
ATOM 3698 N N . HIS A 1 434 ? 10.495 -2.701 -7.417 1.00 83.19 434 HIS A N 1
ATOM 3699 C CA . HIS A 1 434 ? 10.728 -4.080 -6.999 1.00 83.19 434 HIS A CA 1
ATOM 3700 C C . HIS A 1 434 ? 12.190 -4.356 -6.651 1.00 83.19 434 HIS A C 1
ATOM 3702 O O . HIS A 1 434 ? 12.468 -5.179 -5.782 1.00 83.19 434 HIS A O 1
ATOM 3708 N N . TYR A 1 435 ? 13.125 -3.654 -7.294 1.00 84.44 435 TYR A N 1
ATOM 3709 C CA . TYR A 1 435 ? 14.553 -3.853 -7.085 1.00 84.44 435 TYR A CA 1
ATOM 3710 C C . TYR A 1 435 ? 15.203 -2.622 -6.460 1.00 84.44 435 TYR A C 1
ATOM 3712 O O . TYR A 1 435 ? 15.103 -1.506 -6.972 1.00 84.44 435 TYR A O 1
ATOM 3720 N N . LYS A 1 436 ? 15.926 -2.846 -5.358 1.00 77.88 436 LYS A N 1
ATOM 3721 C CA . LYS A 1 436 ? 16.729 -1.811 -4.698 1.00 77.88 436 LYS A CA 1
ATOM 3722 C C . LYS A 1 436 ? 17.902 -1.365 -5.573 1.00 77.88 436 LYS A C 1
ATOM 3724 O O . LYS A 1 436 ? 18.099 -0.164 -5.738 1.00 77.88 436 LYS A O 1
ATOM 3729 N N . ASP A 1 437 ? 18.613 -2.342 -6.133 1.00 87.12 437 ASP A N 1
ATOM 3730 C CA . ASP A 1 437 ? 19.778 -2.162 -6.994 1.00 87.12 437 ASP A CA 1
ATOM 3731 C C . ASP A 1 437 ? 19.411 -2.657 -8.399 1.00 87.12 437 ASP A C 1
ATOM 3733 O O . ASP A 1 437 ? 19.484 -3.854 -8.701 1.00 87.12 437 ASP A O 1
ATOM 3737 N N . CYS A 1 438 ? 18.958 -1.740 -9.256 1.00 91.50 438 CYS A N 1
ATOM 3738 C CA . CYS A 1 438 ? 18.618 -2.063 -10.638 1.00 91.50 438 CYS A CA 1
ATOM 3739 C C . CYS A 1 438 ? 19.017 -0.980 -11.633 1.00 91.50 438 CYS A C 1
ATOM 3741 O O . CYS A 1 438 ? 19.112 0.194 -11.287 1.00 91.50 438 CYS A O 1
ATOM 3743 N N . ALA A 1 439 ? 19.224 -1.406 -12.877 1.00 94.81 439 ALA A N 1
ATOM 3744 C CA . ALA A 1 439 ? 19.375 -0.559 -14.050 1.00 94.81 439 ALA A CA 1
ATOM 3745 C C . ALA A 1 439 ? 18.304 -0.923 -15.077 1.00 94.81 439 ALA A C 1
ATOM 3747 O O . ALA A 1 439 ? 17.931 -2.089 -15.211 1.00 94.81 439 ALA A O 1
ATOM 3748 N N . VAL A 1 440 ? 17.843 0.062 -15.837 1.00 96.44 440 VAL A N 1
ATOM 3749 C CA . VAL A 1 440 ? 16.870 -0.142 -16.910 1.00 96.44 440 VAL A CA 1
ATOM 3750 C C . VAL A 1 440 ? 17.508 0.193 -18.248 1.00 96.44 440 VAL A C 1
ATOM 3752 O O . VAL A 1 440 ? 18.036 1.290 -18.416 1.00 96.44 440 VAL A O 1
ATOM 3755 N N . ILE A 1 441 ? 17.425 -0.724 -19.211 1.00 97.19 441 ILE A N 1
ATOM 3756 C CA . ILE A 1 441 ? 17.752 -0.460 -20.616 1.00 97.19 441 ILE A CA 1
ATOM 3757 C C . ILE A 1 441 ? 16.458 -0.600 -21.415 1.00 97.19 441 ILE A C 1
ATOM 3759 O O . ILE A 1 441 ? 16.021 -1.705 -21.726 1.00 97.19 441 ILE A O 1
ATOM 3763 N N . PHE A 1 442 ? 15.820 0.526 -21.730 1.00 96.94 442 PHE A N 1
ATOM 3764 C CA . PHE A 1 442 ? 14.580 0.533 -22.497 1.00 96.94 442 PHE A CA 1
ATOM 3765 C C . PHE A 1 442 ? 14.858 0.201 -23.966 1.00 96.94 442 PHE A C 1
ATOM 3767 O O . PHE A 1 442 ? 15.612 0.915 -24.633 1.00 96.94 442 PHE A O 1
ATOM 3774 N N . LEU A 1 443 ? 14.235 -0.866 -24.470 1.00 96.31 443 LEU A N 1
ATOM 3775 C CA . LEU A 1 443 ? 14.399 -1.331 -25.845 1.00 96.31 443 LEU A CA 1
ATOM 3776 C C . LEU A 1 443 ? 13.162 -0.980 -26.668 1.00 96.31 443 LEU A C 1
ATOM 3778 O O . LEU A 1 443 ? 12.045 -1.374 -26.336 1.00 96.31 443 LEU A O 1
ATOM 3782 N N . THR A 1 444 ? 13.349 -0.279 -27.783 1.00 95.44 444 THR A N 1
ATOM 3783 C CA . THR A 1 444 ? 12.232 0.023 -28.686 1.00 95.44 444 THR A CA 1
ATOM 3784 C C . THR A 1 444 ? 12.637 0.012 -30.152 1.00 95.44 444 THR A C 1
ATOM 3786 O O . THR A 1 444 ? 13.621 0.630 -30.564 1.00 95.44 444 THR A O 1
ATOM 3789 N N . ALA A 1 445 ? 11.819 -0.635 -30.982 1.00 93.31 445 ALA A N 1
ATOM 3790 C CA . ALA A 1 445 ? 12.018 -0.664 -32.431 1.00 93.31 445 ALA A CA 1
ATOM 3791 C C . ALA A 1 445 ? 11.772 0.705 -33.102 1.00 93.31 445 ALA A C 1
ATOM 3793 O O . ALA A 1 445 ? 12.224 0.950 -34.223 1.00 93.31 445 ALA A O 1
ATOM 3794 N N . LYS A 1 446 ? 11.053 1.615 -32.430 1.00 93.75 446 LYS A N 1
ATOM 3795 C CA . LYS A 1 446 ? 10.759 2.976 -32.911 1.00 93.75 446 LYS A CA 1
ATOM 3796 C C . LYS A 1 446 ? 11.387 4.031 -32.008 1.00 93.75 446 LYS A C 1
ATOM 3798 O O . LYS A 1 446 ? 11.625 3.789 -30.830 1.00 93.75 446 LYS A O 1
ATOM 3803 N N . LYS A 1 447 ? 11.605 5.231 -32.554 1.00 95.31 447 LYS A N 1
ATOM 3804 C CA . LYS A 1 447 ? 12.127 6.373 -31.788 1.00 95.31 447 LYS A CA 1
ATOM 3805 C C . LYS A 1 447 ? 11.149 6.778 -30.682 1.00 95.31 447 LYS A C 1
ATOM 3807 O O . LYS A 1 447 ? 9.937 6.822 -30.901 1.00 95.31 447 LYS A O 1
ATOM 3812 N N . CYS A 1 448 ? 11.664 7.137 -29.521 1.00 96.00 448 CYS A N 1
ATOM 3813 C CA . CYS A 1 448 ? 10.925 7.778 -28.449 1.00 96.00 448 CYS A CA 1
ATOM 3814 C C . CYS A 1 448 ? 10.407 9.147 -28.903 1.00 96.00 448 CYS A C 1
ATOM 3816 O O . CYS A 1 448 ? 11.077 9.879 -29.637 1.00 96.00 448 CYS A O 1
ATOM 3818 N N . SER A 1 449 ? 9.202 9.516 -28.466 1.00 95.06 449 SER A N 1
ATOM 3819 C CA . SER A 1 449 ? 8.722 10.891 -28.626 1.00 95.06 449 SER A CA 1
ATOM 3820 C C . SER A 1 449 ? 9.597 11.863 -27.827 1.00 95.06 449 SER A C 1
ATOM 3822 O O . SER A 1 449 ? 10.232 11.482 -26.840 1.00 95.06 449 SER A O 1
ATOM 3824 N N . LEU A 1 450 ? 9.601 13.139 -28.227 1.00 93.25 450 LEU A N 1
ATOM 3825 C CA . LEU A 1 450 ? 10.315 14.187 -27.494 1.00 93.25 450 LEU A CA 1
ATOM 3826 C C . LEU A 1 450 ? 9.857 14.258 -26.028 1.00 93.25 450 LEU A C 1
ATOM 3828 O O . LEU A 1 450 ? 10.689 14.370 -25.135 1.00 93.25 450 LEU A O 1
ATOM 3832 N N . ASN A 1 451 ? 8.553 14.110 -25.783 1.00 91.88 451 ASN A N 1
ATOM 3833 C CA . ASN A 1 451 ? 7.985 14.106 -24.436 1.00 91.88 451 ASN A CA 1
ATOM 3834 C C . ASN A 1 451 ? 8.524 12.945 -23.592 1.00 91.88 451 ASN A C 1
ATOM 3836 O O . ASN A 1 451 ? 8.982 13.173 -22.476 1.00 91.88 451 ASN A O 1
ATOM 3840 N N . LEU A 1 452 ? 8.563 11.724 -24.143 1.00 94.25 452 LEU A N 1
ATOM 3841 C CA . LEU A 1 452 ? 9.128 10.571 -23.439 1.00 94.25 452 LEU A CA 1
ATOM 3842 C C . LEU A 1 452 ? 10.622 10.764 -23.139 1.00 94.25 452 LEU A C 1
ATOM 3844 O O . LEU A 1 452 ? 11.052 10.522 -22.014 1.00 94.25 452 LEU A O 1
ATOM 3848 N N . ARG A 1 453 ? 11.414 11.242 -24.110 1.00 93.69 453 ARG A N 1
ATOM 3849 C CA . ARG A 1 453 ? 12.845 11.523 -23.892 1.00 93.69 453 ARG A CA 1
ATOM 3850 C C . ARG A 1 453 ? 13.060 12.582 -22.813 1.00 93.69 453 ARG A C 1
ATOM 3852 O O . ARG A 1 453 ? 13.897 12.391 -21.938 1.00 93.69 453 ARG A O 1
ATOM 3859 N N . ASN A 1 454 ? 12.284 13.665 -22.842 1.00 92.00 454 ASN A N 1
ATOM 3860 C CA . ASN A 1 454 ? 12.353 14.719 -21.832 1.00 92.00 454 ASN A CA 1
ATOM 3861 C C . ASN A 1 454 ? 11.975 14.191 -20.442 1.00 92.00 454 ASN A C 1
ATOM 3863 O O . ASN A 1 454 ? 12.626 14.550 -19.465 1.00 92.00 454 ASN A O 1
ATOM 3867 N N . ALA A 1 455 ? 10.969 13.317 -20.347 1.00 89.31 455 ALA A N 1
ATOM 3868 C CA . ALA A 1 455 ? 10.601 12.668 -19.093 1.00 89.31 455 ALA A CA 1
ATOM 3869 C C . ALA A 1 455 ? 11.741 11.784 -18.560 1.00 89.31 455 ALA A C 1
ATOM 3871 O O . ALA A 1 455 ? 12.137 11.934 -17.406 1.00 89.31 455 ALA A O 1
ATOM 3872 N N . ILE A 1 456 ? 12.324 10.924 -19.405 1.00 92.62 456 ILE A N 1
ATOM 3873 C CA . ILE A 1 456 ? 13.467 10.074 -19.035 1.00 92.62 456 ILE A CA 1
ATOM 3874 C C . ILE A 1 456 ? 14.651 10.932 -18.573 1.00 92.62 456 ILE A C 1
ATOM 3876 O O . ILE A 1 456 ? 15.175 10.702 -17.485 1.00 92.62 456 ILE A O 1
ATOM 3880 N N . ASN A 1 457 ? 15.037 11.955 -19.340 1.00 91.50 457 ASN A N 1
ATOM 3881 C CA . ASN A 1 457 ? 16.155 12.837 -18.991 1.00 91.50 457 ASN A CA 1
ATOM 3882 C C . ASN A 1 457 ? 15.903 13.590 -17.684 1.00 91.50 457 ASN A C 1
ATOM 3884 O O . ASN A 1 457 ? 16.772 13.608 -16.819 1.00 91.50 457 ASN A O 1
ATOM 3888 N N . LYS A 1 458 ? 14.688 14.114 -17.480 1.00 88.19 458 LYS A N 1
ATOM 3889 C CA . LYS A 1 458 ? 14.284 14.732 -16.212 1.00 88.19 458 LYS A CA 1
ATOM 3890 C C . LYS A 1 458 ? 14.489 13.772 -15.038 1.00 88.19 458 LYS A C 1
ATOM 3892 O O . LYS A 1 458 ? 14.981 14.198 -13.995 1.00 88.19 458 LYS A O 1
ATOM 3897 N N . TYR A 1 459 ? 14.122 12.496 -15.182 1.00 87.38 459 TYR A N 1
ATOM 3898 C CA . TYR A 1 459 ? 14.294 11.511 -14.113 1.00 87.38 459 TYR A CA 1
ATOM 3899 C C . TYR A 1 459 ? 15.760 11.111 -13.892 1.00 87.38 459 TYR A C 1
ATOM 3901 O O . TYR A 1 459 ? 16.190 11.004 -12.741 1.00 87.38 459 TYR A O 1
ATOM 3909 N N . LYS A 1 460 ? 16.545 10.973 -14.967 1.00 88.56 460 LYS A N 1
ATOM 3910 C CA . LYS A 1 460 ? 17.996 10.739 -14.902 1.00 88.56 460 LYS A CA 1
ATOM 3911 C C . LYS A 1 460 ? 18.722 11.886 -14.198 1.00 88.56 460 LYS A C 1
ATOM 3913 O O . LYS A 1 460 ? 19.513 11.646 -13.297 1.00 88.56 460 LYS A O 1
ATOM 3918 N N . GLU A 1 461 ? 18.441 13.130 -14.574 1.00 86.00 461 GLU A N 1
ATOM 3919 C CA . GLU A 1 461 ? 19.149 14.308 -14.062 1.00 86.00 461 GLU A CA 1
ATOM 3920 C C . GLU A 1 461 ? 18.743 14.660 -12.632 1.00 86.00 461 GLU A C 1
ATOM 3922 O O . GLU A 1 461 ? 19.602 14.938 -11.797 1.00 86.00 461 GLU A O 1
ATOM 3927 N N . ARG A 1 462 ? 17.439 14.641 -12.329 1.00 80.69 462 ARG A N 1
ATOM 3928 C CA . ARG A 1 462 ? 16.939 15.083 -11.021 1.00 80.69 462 ARG A CA 1
ATOM 3929 C C . ARG A 1 462 ? 17.114 14.039 -9.923 1.00 80.69 462 ARG A C 1
ATOM 3931 O O . ARG A 1 462 ? 17.340 14.418 -8.781 1.00 80.69 462 ARG A O 1
ATOM 3938 N N . PHE A 1 463 ? 16.971 12.755 -10.246 1.00 81.50 463 PHE A N 1
ATOM 3939 C CA . PHE A 1 463 ? 16.899 11.681 -9.245 1.00 81.50 463 PHE A CA 1
ATOM 3940 C C . PHE A 1 463 ? 17.972 10.604 -9.439 1.00 81.50 463 PHE A C 1
ATOM 3942 O O . PHE A 1 463 ? 18.003 9.624 -8.696 1.00 81.50 463 PHE A O 1
ATOM 3949 N N . SER A 1 464 ? 18.860 10.775 -10.425 1.00 87.12 464 SER A N 1
ATOM 3950 C CA . SER A 1 464 ? 19.892 9.795 -10.779 1.00 87.12 464 SER A CA 1
ATOM 3951 C C . SER A 1 464 ? 19.331 8.419 -11.156 1.00 87.12 464 SER A C 1
ATOM 3953 O O . SER A 1 464 ? 20.005 7.416 -10.942 1.00 87.12 464 SER A O 1
ATOM 3955 N N . LEU A 1 465 ? 18.114 8.345 -11.724 1.00 89.00 465 LEU A N 1
ATOM 3956 C CA . LEU A 1 465 ? 17.550 7.057 -12.150 1.00 89.00 465 LEU A CA 1
ATOM 3957 C C . LEU A 1 465 ? 18.453 6.418 -13.216 1.00 89.00 465 LEU A C 1
ATOM 3959 O O . LEU A 1 465 ? 18.688 7.043 -14.257 1.00 89.00 465 LEU A O 1
ATOM 3963 N N . PRO A 1 466 ? 18.928 5.180 -13.007 1.00 93.19 466 PRO A N 1
ATOM 3964 C CA . PRO A 1 466 ? 19.783 4.499 -13.963 1.00 93.19 466 PRO A CA 1
ATOM 3965 C C . PRO A 1 466 ? 18.927 3.922 -15.092 1.00 93.19 466 PRO A C 1
ATOM 3967 O O . PRO A 1 466 ? 18.559 2.748 -15.095 1.00 93.19 466 PRO A O 1
ATOM 3970 N N . ILE A 1 467 ? 18.594 4.784 -16.051 1.00 95.00 467 ILE A N 1
ATOM 3971 C CA . ILE A 1 467 ? 17.861 4.439 -17.270 1.00 95.00 467 ILE A CA 1
ATOM 3972 C C . ILE A 1 467 ? 18.739 4.757 -18.477 1.00 95.00 467 ILE A C 1
ATOM 3974 O O . ILE A 1 467 ? 19.246 5.876 -18.612 1.00 95.00 467 ILE A O 1
ATOM 3978 N N . ASP A 1 468 ? 18.855 3.807 -19.390 1.00 95.81 468 ASP A N 1
ATOM 3979 C CA . ASP A 1 468 ? 19.379 4.028 -20.728 1.00 95.81 468 ASP A CA 1
ATOM 3980 C C . ASP A 1 468 ? 18.405 3.528 -21.798 1.00 95.81 468 ASP A C 1
ATOM 3982 O O . ASP A 1 468 ? 17.443 2.821 -21.492 1.00 95.81 468 ASP A O 1
ATOM 3986 N N . VAL A 1 469 ? 18.591 3.967 -23.044 1.00 96.12 469 VAL A N 1
ATOM 3987 C CA . VAL A 1 469 ? 17.629 3.721 -24.126 1.00 96.12 469 VAL A CA 1
ATOM 3988 C C . VAL A 1 469 ? 18.338 3.249 -25.392 1.00 96.12 469 VAL A C 1
ATOM 3990 O O . VAL A 1 469 ? 19.128 3.982 -25.987 1.00 96.12 469 VAL A O 1
ATOM 3993 N N . LEU A 1 470 ? 17.968 2.059 -25.867 1.00 95.81 470 LEU A N 1
ATOM 3994 C CA . LEU A 1 470 ? 18.306 1.573 -27.203 1.00 95.81 470 LEU A CA 1
ATOM 3995 C C . LEU A 1 470 ? 17.070 1.660 -28.095 1.00 95.81 470 LEU A C 1
ATOM 3997 O O . LEU A 1 470 ? 16.173 0.819 -28.050 1.00 95.81 470 LEU A O 1
ATOM 4001 N N . GLU A 1 471 ? 17.031 2.698 -28.924 1.00 94.88 471 GLU A N 1
ATOM 4002 C CA . GLU A 1 471 ? 15.903 2.973 -29.810 1.00 94.88 471 GLU A CA 1
ATOM 4003 C C . GLU A 1 471 ? 16.289 2.913 -31.291 1.00 94.88 471 GLU A C 1
ATOM 4005 O O . GLU A 1 471 ? 17.355 3.389 -31.692 1.00 94.88 471 GLU A O 1
ATOM 4010 N N . ALA A 1 472 ? 15.379 2.380 -32.110 1.00 93.62 472 ALA A N 1
ATOM 4011 C CA . ALA A 1 472 ? 15.454 2.364 -33.570 1.00 93.62 472 ALA A CA 1
ATOM 4012 C C . ALA A 1 472 ? 16.837 1.937 -34.105 1.00 93.62 472 ALA A C 1
ATOM 4014 O O . ALA A 1 472 ? 17.200 0.769 -34.013 1.00 93.62 472 ALA A O 1
ATOM 4015 N N . GLU A 1 473 ? 17.613 2.876 -34.652 1.00 94.62 473 GLU A N 1
ATOM 4016 C CA . GLU A 1 473 ? 18.918 2.608 -35.264 1.00 94.62 473 GLU A CA 1
ATOM 4017 C C . GLU A 1 473 ? 19.925 2.001 -34.277 1.00 94.62 473 GLU A C 1
ATOM 4019 O O . GLU A 1 473 ? 20.663 1.097 -34.651 1.00 94.62 473 GLU A O 1
ATOM 4024 N N . ASN A 1 474 ? 19.933 2.427 -33.010 1.00 94.94 474 ASN A N 1
ATOM 4025 C CA . ASN A 1 474 ? 20.878 1.902 -32.018 1.00 94.94 474 ASN A CA 1
ATOM 4026 C C . ASN A 1 474 ? 20.565 0.443 -31.661 1.00 94.94 474 ASN A C 1
ATOM 4028 O O . ASN A 1 474 ? 21.472 -0.383 -31.557 1.00 94.94 474 ASN A O 1
ATOM 4032 N N . LEU A 1 475 ? 19.277 0.107 -31.545 1.00 95.88 475 LEU A N 1
ATOM 4033 C CA . LEU A 1 475 ? 18.840 -1.272 -31.340 1.00 95.88 475 LEU A CA 1
ATOM 4034 C C . LEU A 1 475 ? 19.122 -2.136 -32.580 1.00 95.88 475 LEU A C 1
ATOM 4036 O O . LEU A 1 475 ? 19.604 -3.259 -32.449 1.00 95.88 475 LEU A O 1
ATOM 4040 N N . ALA A 1 476 ? 18.905 -1.594 -33.784 1.00 95.50 476 ALA A N 1
ATOM 4041 C CA . ALA A 1 476 ? 19.239 -2.276 -35.032 1.00 95.50 476 ALA A CA 1
ATOM 4042 C C . ALA A 1 476 ? 20.748 -2.550 -35.149 1.00 95.50 476 ALA A C 1
ATOM 4044 O O . ALA A 1 476 ? 21.137 -3.654 -35.523 1.00 95.50 476 ALA A O 1
ATOM 4045 N N . LYS A 1 477 ? 21.604 -1.588 -34.765 1.00 95.56 477 LYS A N 1
ATOM 4046 C CA . LYS A 1 477 ? 23.062 -1.780 -34.687 1.00 95.56 477 LYS A CA 1
ATOM 4047 C C . LYS A 1 477 ? 23.417 -2.914 -33.742 1.00 95.56 477 LYS A C 1
ATOM 4049 O O . LYS A 1 477 ? 24.172 -3.795 -34.141 1.00 95.56 477 LYS A O 1
ATOM 4054 N N . LEU A 1 478 ? 22.852 -2.925 -32.531 1.00 95.88 478 LEU A N 1
ATOM 4055 C CA . LEU A 1 478 ? 23.081 -4.012 -31.578 1.00 95.88 478 LEU A CA 1
ATOM 4056 C C . LEU A 1 478 ? 22.735 -5.362 -32.214 1.00 95.88 478 LEU A C 1
ATOM 4058 O O . LEU A 1 478 ? 23.567 -6.259 -32.243 1.00 95.88 478 LEU A O 1
ATOM 4062 N N . PHE A 1 479 ? 21.537 -5.502 -32.776 1.00 95.75 479 PHE A N 1
ATOM 4063 C CA . PHE A 1 479 ? 21.092 -6.770 -33.353 1.00 95.75 479 PHE A CA 1
ATOM 4064 C C . PHE A 1 479 ? 21.941 -7.200 -34.555 1.00 95.75 479 PHE A C 1
ATOM 4066 O O . PHE A 1 479 ? 22.261 -8.380 -34.688 1.00 95.75 479 PHE A O 1
ATOM 4073 N N . LYS A 1 480 ? 22.384 -6.253 -35.383 1.00 95.00 480 LYS A N 1
ATOM 4074 C CA . LYS A 1 480 ? 23.248 -6.520 -36.538 1.00 95.00 480 LYS A CA 1
ATOM 4075 C C . LYS A 1 480 ? 24.660 -6.962 -36.141 1.00 95.00 480 LYS A C 1
ATOM 4077 O O . LYS A 1 480 ? 25.171 -7.916 -36.717 1.00 95.00 480 LYS A O 1
ATOM 4082 N N . ILE A 1 481 ? 25.260 -6.350 -35.112 1.00 94.25 481 ILE A N 1
ATOM 4083 C CA . ILE A 1 481 ? 26.575 -6.757 -34.558 1.00 94.25 481 ILE A CA 1
ATOM 4084 C C . ILE A 1 481 ? 26.577 -8.239 -34.161 1.00 94.25 481 ILE A C 1
ATOM 4086 O O . ILE A 1 481 ? 27.570 -8.944 -34.331 1.00 94.25 481 ILE A O 1
ATOM 4090 N N . TYR A 1 482 ? 25.447 -8.729 -33.656 1.00 93.81 482 TYR A N 1
ATOM 4091 C CA . TYR A 1 482 ? 25.297 -10.114 -33.217 1.00 93.81 482 TYR A CA 1
ATOM 4092 C C . TYR A 1 482 ? 24.570 -11.014 -34.233 1.00 93.81 482 TYR A C 1
ATOM 4094 O O . TYR A 1 482 ? 24.165 -12.125 -33.888 1.00 93.81 482 TYR A O 1
ATOM 4102 N N . GLY A 1 483 ? 24.422 -10.566 -35.487 1.00 90.38 483 GLY A N 1
ATOM 4103 C CA . GLY A 1 483 ? 23.881 -11.372 -36.587 1.00 90.38 483 GLY A CA 1
ATOM 4104 C C . GLY A 1 483 ? 22.411 -11.778 -36.426 1.00 90.38 483 GLY A C 1
ATOM 4105 O O . GLY A 1 483 ? 22.029 -12.875 -36.831 1.00 90.38 483 GLY A O 1
ATOM 4106 N N . VAL A 1 484 ? 21.599 -10.938 -35.779 1.00 90.62 484 VAL A N 1
ATOM 4107 C CA . VAL A 1 484 ? 20.137 -11.106 -35.664 1.00 90.62 484 VAL A CA 1
ATOM 4108 C C . VAL A 1 484 ? 19.413 -10.457 -36.851 1.00 90.62 484 VAL A C 1
ATOM 4110 O O . VAL A 1 484 ? 18.426 -11.007 -37.344 1.00 90.62 484 VAL A O 1
ATOM 4113 N N . LEU A 1 485 ? 19.907 -9.301 -37.312 1.00 87.19 485 LEU A N 1
ATOM 4114 C CA . LEU A 1 485 ? 19.426 -8.592 -38.502 1.00 87.19 485 LEU A CA 1
ATOM 4115 C C . LEU A 1 485 ? 20.363 -8.822 -39.681 1.00 87.19 485 LEU A C 1
ATOM 4117 O O . LEU A 1 485 ? 21.590 -8.673 -39.495 1.00 87.19 485 LEU A O 1
#